Protein AF-A0A9D1MBD9-F1 (afdb_monomer)

Secondary structure (DSSP, 8-state):
-HHHHHHHHHHHHHHHHHHHHHHHHS-BSS-HHHHHHHHHHHHHHHHHHHHTT-HHHHHHHHHHHHHHHHHHHB---HHHHHHHHHHHHHHHHHHHHHHHHH-TT--GGGTTT--HHHHHHHHHHHHHHHHHHHHHH----S-TT---HHHHHHHHHHHHHHHHTTTHHHH-THHHHHHHHHHHHHHHHHHHHHHHHHHHHHHHHHHHHHHHHHHHHHHHHHHHHHHHHHHHHHHHHHHHHHHHHHHHTTT-HHHHHHHHHHHHHGGGG-----SS-HHHHHHHHHHHHHHHHTT-EEEEEEE----TTS-HHHHIIIIIHHHHHHHHHHTTSSS-EEEEEEEEETTTEEEEEEEEE-SSPPPEETTEE----S-TTS-SHHHHHHHHHHHHTTEEEEEEEETTTTEEEEEEEEESSSSTTSSS--

InterPro domains:
  IPR032834 Sensor histidine kinase NatK-like, C-terminal domain [PF14501] (313-404)
  IPR036890 Histidine kinase/HSP90-like ATPase superfamily [G3DSA:3.30.565.10] (268-415)

Structure (mmCIF, N/CA/C/O backbone):
data_AF-A0A9D1MBD9-F1
#
_entry.id   AF-A0A9D1MBD9-F1
#
loop_
_atom_site.group_PDB
_atom_site.id
_atom_site.type_symbol
_atom_site.label_atom_id
_atom_site.label_alt_id
_atom_site.label_comp_id
_atom_site.label_asym_id
_atom_site.label_entity_id
_atom_site.label_seq_id
_atom_site.pdbx_PDB_ins_code
_atom_site.Cartn_x
_atom_site.Cartn_y
_atom_site.Cartn_z
_atom_site.occupancy
_atom_site.B_iso_or_equiv
_atom_site.auth_seq_id
_atom_site.auth_comp_id
_atom_site.auth_asym_id
_atom_site.auth_atom_id
_atom_site.pdbx_PDB_model_num
ATOM 1 N N . MET A 1 1 ? 13.856 3.761 -45.159 1.00 47.72 1 MET A N 1
ATOM 2 C CA . MET A 1 1 ? 13.075 2.560 -44.784 1.00 47.72 1 MET A CA 1
ATOM 3 C C . MET A 1 1 ? 13.745 1.735 -43.693 1.00 47.72 1 MET A C 1
ATOM 5 O O . MET A 1 1 ? 13.207 1.706 -42.600 1.00 47.72 1 MET A O 1
ATOM 9 N N . THR A 1 2 ? 14.906 1.100 -43.908 1.00 56.31 2 THR A N 1
ATOM 10 C CA . THR A 1 2 ? 15.542 0.269 -42.855 1.00 56.31 2 THR A CA 1
ATOM 11 C C . THR A 1 2 ? 15.979 1.079 -41.623 1.00 56.31 2 THR A C 1
ATOM 13 O O . THR A 1 2 ? 15.871 0.599 -40.498 1.00 56.31 2 THR A O 1
ATOM 16 N N . ASN A 1 3 ? 16.400 2.331 -41.829 1.00 63.19 3 ASN A N 1
ATOM 17 C CA . ASN A 1 3 ? 16.850 3.240 -40.766 1.00 63.19 3 ASN A CA 1
ATOM 18 C C . ASN A 1 3 ? 15.691 3.738 -39.885 1.00 63.19 3 ASN A C 1
ATOM 20 O O . ASN A 1 3 ? 15.801 3.744 -38.662 1.00 63.19 3 ASN A O 1
ATOM 24 N N . ASP A 1 4 ? 14.551 4.067 -40.497 1.00 67.81 4 ASP A N 1
ATOM 25 C CA . ASP A 1 4 ? 13.359 4.562 -39.792 1.00 67.81 4 ASP A CA 1
ATOM 26 C C . ASP A 1 4 ? 12.751 3.479 -38.888 1.00 67.81 4 ASP A C 1
ATOM 28 O O . ASP A 1 4 ? 12.273 3.758 -37.788 1.00 67.81 4 ASP A O 1
ATOM 32 N N . ILE A 1 5 ? 12.834 2.217 -39.329 1.00 72.25 5 ILE A N 1
ATOM 33 C CA . ILE A 1 5 ? 12.401 1.046 -38.559 1.00 72.25 5 ILE A CA 1
ATOM 34 C C . ILE A 1 5 ? 13.310 0.831 -37.342 1.00 72.25 5 ILE A C 1
ATOM 36 O O . ILE A 1 5 ? 12.809 0.606 -36.243 1.00 72.25 5 ILE A O 1
ATOM 40 N N . CYS A 1 6 ? 14.635 0.927 -37.507 1.00 72.25 6 CYS A N 1
ATOM 41 C CA . CYS A 1 6 ? 15.576 0.779 -36.390 1.00 72.25 6 CYS A CA 1
ATOM 42 C C . CYS A 1 6 ? 15.357 1.866 -35.336 1.00 72.25 6 CYS A C 1
ATOM 44 O O . CYS A 1 6 ? 15.274 1.569 -34.147 1.00 72.25 6 CYS A O 1
ATOM 46 N N . PHE A 1 7 ? 15.202 3.111 -35.780 1.00 76.25 7 PHE A N 1
ATOM 47 C CA . PHE A 1 7 ? 14.906 4.229 -34.896 1.00 76.25 7 PHE A CA 1
ATOM 48 C C . PHE A 1 7 ? 13.581 4.030 -34.137 1.00 76.25 7 PHE A C 1
ATOM 50 O O . PHE A 1 7 ? 13.545 4.189 -32.919 1.00 76.25 7 PHE A O 1
ATOM 57 N N . GLY A 1 8 ? 12.524 3.577 -34.825 1.00 82.50 8 GLY A N 1
ATOM 58 C CA . GLY A 1 8 ? 11.233 3.261 -34.202 1.00 82.50 8 GLY A CA 1
ATOM 59 C C . GLY A 1 8 ? 11.285 2.146 -33.155 1.00 82.50 8 GLY A C 1
ATOM 60 O O . GLY A 1 8 ? 10.611 2.219 -32.132 1.00 82.50 8 GLY A O 1
ATOM 61 N N . ILE A 1 9 ? 12.113 1.120 -33.356 1.00 82.38 9 ILE A N 1
ATOM 62 C CA . ILE A 1 9 ? 12.322 0.082 -32.334 1.00 82.38 9 ILE A CA 1
ATOM 63 C C . ILE A 1 9 ? 12.976 0.688 -31.082 1.00 82.38 9 ILE A C 1
ATOM 65 O O . ILE A 1 9 ? 12.618 0.335 -29.959 1.00 82.38 9 ILE A O 1
ATOM 69 N N . GLY A 1 10 ? 13.903 1.628 -31.270 1.00 84.06 10 GLY A N 1
ATOM 70 C CA . GLY A 1 10 ? 14.611 2.319 -30.193 1.00 84.06 10 GLY A CA 1
ATOM 71 C C . GLY A 1 10 ? 13.688 3.113 -29.285 1.00 84.06 10 GLY A C 1
ATOM 72 O O . GLY A 1 10 ? 13.686 2.912 -28.071 1.00 84.06 10 GLY A O 1
ATOM 73 N N . THR A 1 11 ? 12.852 3.953 -29.888 1.00 87.75 11 THR A N 1
ATOM 74 C CA . THR A 1 11 ? 11.873 4.775 -29.169 1.00 87.75 11 THR A CA 1
ATOM 75 C C . THR A 1 11 ? 10.809 3.938 -28.467 1.00 87.75 11 THR A C 1
ATOM 77 O O . THR A 1 11 ? 10.378 4.302 -27.375 1.00 87.75 11 THR A O 1
ATOM 80 N N . VAL A 1 12 ? 10.416 2.783 -29.019 1.00 89.06 12 VAL A N 1
ATOM 81 C CA . VAL A 1 12 ? 9.513 1.843 -28.329 1.00 89.06 12 VAL A CA 1
ATOM 82 C C . VAL A 1 12 ? 10.171 1.260 -27.074 1.00 89.06 12 VAL A C 1
ATOM 84 O O . VAL A 1 12 ? 9.535 1.215 -26.018 1.00 89.06 12 VAL A O 1
ATOM 87 N N . ILE A 1 13 ? 11.445 0.857 -27.152 1.00 88.12 13 ILE A N 1
ATOM 88 C CA . ILE A 1 13 ? 12.196 0.361 -25.986 1.00 88.12 13 ILE A CA 1
ATOM 89 C C . ILE A 1 13 ? 12.326 1.466 -24.928 1.00 88.12 13 ILE A C 1
ATOM 91 O O . ILE A 1 13 ? 12.082 1.215 -23.750 1.00 88.12 13 ILE A O 1
ATOM 95 N N . GLU A 1 14 ? 12.657 2.695 -25.329 1.00 89.69 14 GLU A N 1
ATOM 96 C CA . GLU A 1 14 ? 12.738 3.846 -24.419 1.00 89.69 14 GLU A CA 1
ATOM 97 C C . GLU A 1 14 ? 11.403 4.148 -23.745 1.00 89.69 14 GLU A C 1
ATOM 99 O O . GLU A 1 14 ? 11.363 4.334 -22.531 1.00 89.69 14 GLU A O 1
ATOM 104 N N . CYS A 1 15 ? 10.313 4.162 -24.516 1.00 93.12 15 CYS A N 1
ATOM 105 C CA . CYS A 1 15 ? 8.968 4.374 -23.998 1.00 93.12 15 CYS A CA 1
ATOM 106 C C . CYS A 1 15 ? 8.662 3.357 -22.897 1.00 93.12 15 CYS A C 1
ATOM 108 O O . CYS A 1 15 ? 8.174 3.715 -21.825 1.00 93.12 15 CYS A O 1
ATOM 110 N N . PHE A 1 16 ? 8.982 2.087 -23.143 1.00 90.81 16 PHE A N 1
ATOM 111 C CA . PHE A 1 16 ? 8.756 1.021 -22.182 1.00 90.81 16 PHE A CA 1
ATOM 112 C C . PHE A 1 16 ? 9.632 1.171 -20.925 1.00 90.81 16 PHE A C 1
ATOM 114 O O . PHE A 1 16 ? 9.120 1.078 -19.808 1.00 90.81 16 PHE A O 1
ATOM 121 N N . LEU A 1 17 ? 10.924 1.479 -21.085 1.00 90.31 17 LEU A N 1
ATOM 122 C CA . LEU A 1 17 ? 11.839 1.738 -19.966 1.00 90.31 17 LEU A CA 1
ATOM 123 C C . LEU A 1 17 ? 11.388 2.930 -19.113 1.00 90.31 17 LEU A C 1
ATOM 125 O O . LEU A 1 17 ? 11.445 2.855 -17.887 1.00 90.31 17 LEU A O 1
ATOM 129 N N . VAL A 1 18 ? 10.896 4.007 -19.730 1.00 91.69 18 VAL A N 1
ATOM 130 C CA . VAL A 1 18 ? 10.390 5.179 -19.004 1.00 91.69 18 VAL A CA 1
ATOM 131 C C . VAL A 1 18 ? 9.075 4.886 -18.293 1.00 91.69 18 VAL A C 1
ATOM 133 O O . VAL A 1 18 ? 8.931 5.286 -17.139 1.00 91.69 18 VAL A O 1
ATOM 136 N N . ILE A 1 19 ? 8.139 4.152 -18.910 1.00 90.44 19 ILE A N 1
ATOM 137 C CA . ILE A 1 19 ? 6.907 3.701 -18.235 1.00 90.44 19 ILE A CA 1
ATOM 138 C C . ILE A 1 19 ? 7.260 2.957 -16.946 1.00 90.44 19 ILE A C 1
ATOM 140 O O . ILE A 1 19 ? 6.756 3.284 -15.867 1.00 90.44 19 ILE A O 1
ATOM 144 N N . LEU A 1 20 ? 8.156 1.981 -17.064 1.00 85.31 20 LEU A N 1
ATOM 145 C CA . LEU A 1 20 ? 8.623 1.176 -15.950 1.00 85.31 20 LEU A CA 1
ATOM 146 C C . LEU A 1 20 ? 9.342 2.031 -14.893 1.00 85.31 20 LEU A C 1
ATOM 148 O O . LEU A 1 20 ? 9.028 1.958 -13.701 1.00 85.31 20 LEU A O 1
ATOM 152 N N . PHE A 1 21 ? 10.266 2.896 -15.309 1.00 86.50 21 PHE A N 1
ATOM 153 C CA . PHE A 1 21 ? 11.000 3.791 -14.416 1.00 86.50 21 PHE A CA 1
ATOM 154 C C . PHE A 1 21 ? 10.070 4.730 -13.640 1.00 86.50 21 PHE A C 1
ATOM 156 O O . PHE A 1 21 ? 10.201 4.849 -12.421 1.00 86.50 21 PHE A O 1
ATOM 163 N N . VAL A 1 22 ? 9.100 5.357 -14.308 1.00 87.69 22 VAL A N 1
ATOM 164 C CA .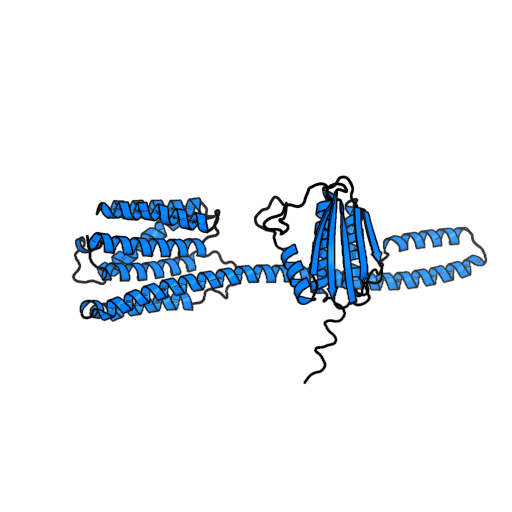 VAL A 1 22 ? 8.163 6.298 -13.684 1.00 87.69 22 VAL A CA 1
ATOM 165 C C . VAL A 1 22 ? 7.252 5.591 -12.681 1.00 87.69 22 VAL A C 1
ATOM 167 O O . VAL A 1 22 ? 7.165 6.028 -11.530 1.00 87.69 22 VAL A O 1
ATOM 170 N N . ASN A 1 23 ? 6.626 4.480 -13.083 1.00 82.75 23 ASN A N 1
ATOM 171 C CA . ASN A 1 23 ? 5.688 3.728 -12.242 1.00 82.75 23 ASN A CA 1
ATOM 172 C C . ASN A 1 23 ? 6.351 3.121 -11.003 1.00 82.75 23 ASN A C 1
ATOM 174 O O . ASN A 1 23 ? 5.721 2.999 -9.948 1.00 82.75 23 ASN A O 1
ATOM 178 N N . THR A 1 24 ? 7.625 2.752 -11.116 1.00 75.94 24 THR A N 1
ATOM 179 C CA . THR A 1 24 ? 8.368 2.200 -9.986 1.00 75.94 24 THR A CA 1
ATOM 180 C C . THR A 1 24 ? 8.913 3.294 -9.072 1.00 75.94 24 THR A C 1
ATOM 182 O O . THR A 1 24 ? 8.923 3.107 -7.848 1.00 75.94 24 THR A O 1
ATOM 185 N N . THR A 1 25 ? 9.429 4.400 -9.621 1.00 78.94 25 THR A N 1
ATOM 186 C CA . THR A 1 25 ? 10.253 5.389 -8.886 1.00 78.94 25 THR A CA 1
ATOM 187 C C . THR A 1 25 ? 9.434 6.438 -8.173 1.00 78.94 25 THR A C 1
ATOM 189 O O . THR A 1 25 ? 9.781 6.816 -7.056 1.00 78.94 25 THR A O 1
ATOM 192 N N . TYR A 1 26 ? 8.314 6.859 -8.751 1.00 83.12 26 TYR A N 1
ATOM 193 C CA . TYR A 1 26 ? 7.547 7.964 -8.199 1.00 83.12 26 TYR A CA 1
ATOM 194 C C . TYR A 1 26 ? 6.205 7.524 -7.637 1.00 83.12 26 TYR A C 1
ATOM 196 O O . TYR A 1 26 ? 5.600 6.533 -8.047 1.00 83.12 26 TYR A O 1
ATOM 204 N N . THR A 1 27 ? 5.704 8.316 -6.693 1.00 81.44 27 THR A N 1
ATOM 205 C CA . THR A 1 27 ? 4.301 8.243 -6.297 1.00 81.44 27 THR A CA 1
ATOM 206 C C . THR A 1 27 ? 3.466 8.995 -7.330 1.00 81.44 27 THR A C 1
ATOM 208 O O . THR A 1 27 ? 3.703 10.171 -7.616 1.00 81.44 27 THR A O 1
ATOM 211 N N . LEU A 1 28 ? 2.499 8.303 -7.931 1.00 82.81 28 LEU A N 1
ATOM 212 C CA . LEU A 1 28 ? 1.679 8.879 -8.993 1.00 82.81 28 LEU A CA 1
ATOM 213 C C . LEU A 1 28 ? 0.560 9.760 -8.414 1.00 82.81 28 LEU A C 1
ATOM 215 O O . LEU A 1 28 ? -0.052 9.440 -7.393 1.00 82.81 28 LEU A O 1
ATOM 219 N N . LYS A 1 29 ? 0.295 10.891 -9.072 1.00 84.88 29 LYS A N 1
ATOM 220 C CA . LYS A 1 29 ? -0.906 11.721 -8.882 1.00 84.88 29 LYS A CA 1
ATOM 221 C C . LYS A 1 29 ? -2.116 11.100 -9.576 1.00 84.88 29 LYS A C 1
ATOM 223 O O . LYS A 1 29 ? -3.227 11.207 -9.071 1.00 84.88 29 LYS A O 1
ATOM 228 N N . THR A 1 30 ? -1.885 10.489 -10.734 1.00 84.31 30 THR A N 1
ATOM 229 C CA . THR A 1 30 ? -2.905 9.937 -11.628 1.00 84.31 30 THR A CA 1
ATOM 230 C C . THR A 1 30 ? -2.983 8.414 -11.521 1.00 84.31 30 THR A C 1
ATOM 232 O O . THR A 1 30 ? -2.121 7.759 -10.931 1.00 84.31 30 THR A O 1
ATOM 235 N N . HIS A 1 31 ? -4.031 7.825 -12.103 1.00 85.62 31 HIS A N 1
ATOM 236 C CA . HIS A 1 31 ? -4.133 6.373 -12.234 1.00 85.62 31 HIS A CA 1
ATOM 237 C C . HIS A 1 31 ? -3.038 5.831 -13.173 1.00 85.62 31 HIS A C 1
ATOM 239 O O . HIS A 1 31 ? -2.735 6.448 -14.196 1.00 85.62 31 HIS A O 1
ATOM 245 N N . ARG A 1 32 ? -2.482 4.646 -12.878 1.00 83.75 32 ARG A N 1
ATOM 246 C CA . ARG A 1 32 ? -1.363 4.049 -13.643 1.00 83.75 32 ARG A CA 1
ATOM 247 C C . ARG A 1 32 ? -1.636 3.945 -15.138 1.00 83.75 32 ARG A C 1
ATOM 249 O O . ARG A 1 32 ? -0.781 4.290 -15.941 1.00 83.75 32 ARG A O 1
ATOM 256 N N . VAL A 1 33 ? -2.845 3.524 -15.506 1.00 87.12 33 VAL A N 1
ATOM 257 C CA . VAL A 1 33 ? -3.258 3.396 -16.914 1.00 87.12 33 VAL A CA 1
ATOM 258 C C . VAL A 1 33 ? -3.203 4.745 -17.636 1.00 87.12 33 VAL A C 1
ATOM 260 O O . VAL A 1 33 ? -2.722 4.818 -18.760 1.00 87.12 33 VAL A O 1
ATOM 263 N N . VAL A 1 34 ? -3.615 5.829 -16.972 1.00 88.62 34 VAL A N 1
ATOM 264 C CA . VAL A 1 34 ? -3.551 7.182 -17.546 1.00 88.62 34 VAL A CA 1
ATOM 265 C C . VAL A 1 34 ? -2.097 7.607 -17.743 1.00 88.62 34 VAL A C 1
ATOM 267 O O . VAL A 1 34 ? -1.760 8.137 -18.796 1.00 88.62 34 VAL A O 1
ATOM 270 N N . CYS A 1 35 ? -1.221 7.322 -16.774 1.00 91.06 35 CYS A N 1
ATOM 271 C CA . CYS A 1 35 ? 0.213 7.579 -16.914 1.00 91.06 35 CYS A CA 1
ATOM 272 C C . CYS A 1 35 ? 0.805 6.844 -18.126 1.00 91.06 35 CYS A C 1
ATOM 274 O O . CYS A 1 35 ? 1.488 7.465 -18.933 1.00 91.06 35 CYS A O 1
ATOM 276 N N . VAL A 1 36 ? 0.501 5.551 -18.290 1.00 92.12 36 VAL A N 1
ATOM 277 C CA . VAL A 1 36 ? 0.955 4.743 -19.436 1.00 92.12 36 VAL A CA 1
ATOM 278 C C . VAL A 1 36 ? 0.495 5.351 -20.762 1.00 92.12 36 VAL A C 1
ATOM 280 O O . VAL A 1 36 ? 1.310 5.522 -21.664 1.00 92.12 36 VAL A O 1
ATOM 283 N N . ILE A 1 37 ? -0.780 5.735 -20.868 1.00 93.62 37 ILE A N 1
ATOM 284 C CA . ILE A 1 37 ? -1.333 6.363 -22.077 1.00 93.62 37 ILE A CA 1
ATOM 285 C C . ILE A 1 37 ? -0.611 7.678 -22.393 1.00 93.62 37 ILE A C 1
ATOM 287 O O . ILE A 1 37 ? -0.253 7.914 -23.545 1.00 93.62 37 ILE A O 1
ATOM 291 N N . LEU A 1 38 ? -0.362 8.518 -21.383 1.00 94.00 38 LEU A N 1
ATOM 292 C CA . LEU A 1 38 ? 0.341 9.790 -21.562 1.00 94.00 38 LEU A CA 1
ATOM 293 C C . LEU A 1 38 ? 1.791 9.596 -22.016 1.00 94.00 38 LEU A C 1
ATOM 295 O O . LEU A 1 38 ? 2.252 10.345 -22.876 1.00 94.00 38 LEU A O 1
ATOM 299 N N . VAL A 1 39 ? 2.498 8.588 -21.488 1.00 95.00 39 VAL A N 1
ATOM 300 C CA . VAL A 1 39 ? 3.860 8.278 -21.948 1.00 95.00 39 VAL A CA 1
ATOM 301 C C . VAL A 1 39 ? 3.831 7.817 -23.402 1.00 95.00 39 VAL A C 1
ATOM 303 O O . VAL A 1 39 ? 4.547 8.384 -24.219 1.00 95.00 39 VAL A O 1
ATOM 306 N N . ILE A 1 40 ? 2.959 6.866 -23.756 1.00 94.88 40 ILE A N 1
ATOM 307 C CA . ILE A 1 40 ? 2.829 6.380 -25.139 1.00 94.88 40 ILE A CA 1
ATOM 308 C C . ILE A 1 40 ? 2.520 7.541 -26.093 1.00 94.88 40 ILE A C 1
ATOM 310 O O . ILE A 1 40 ? 3.185 7.689 -27.116 1.00 94.88 40 ILE A O 1
ATOM 314 N N . ALA A 1 41 ? 1.564 8.406 -25.742 1.00 94.56 41 ALA A N 1
ATOM 315 C CA . ALA A 1 41 ? 1.212 9.573 -26.545 1.00 94.56 41 ALA A CA 1
ATOM 316 C C . ALA A 1 41 ? 2.391 10.547 -26.714 1.00 94.56 41 ALA A C 1
ATOM 318 O O . ALA A 1 41 ? 2.648 11.027 -27.817 1.00 94.56 41 ALA A O 1
ATOM 319 N N . GLY A 1 42 ? 3.146 10.808 -25.645 1.00 95.06 42 GLY A N 1
ATOM 320 C CA . GLY A 1 42 ? 4.346 11.639 -25.701 1.00 95.06 42 GLY A CA 1
ATOM 321 C C . GLY A 1 42 ? 5.444 11.037 -26.581 1.00 95.06 42 GLY A C 1
ATOM 322 O O . GLY A 1 42 ? 6.077 11.749 -27.359 1.00 95.06 42 GLY A O 1
ATOM 323 N N . TYR A 1 43 ? 5.639 9.720 -26.522 1.00 95.25 43 TYR A N 1
ATOM 324 C CA . TYR A 1 43 ? 6.651 9.029 -27.319 1.00 95.25 43 TYR A CA 1
ATOM 325 C C . TYR A 1 43 ? 6.309 8.947 -28.813 1.00 95.25 43 TYR A C 1
ATOM 327 O O . TYR A 1 43 ? 7.220 8.844 -29.632 1.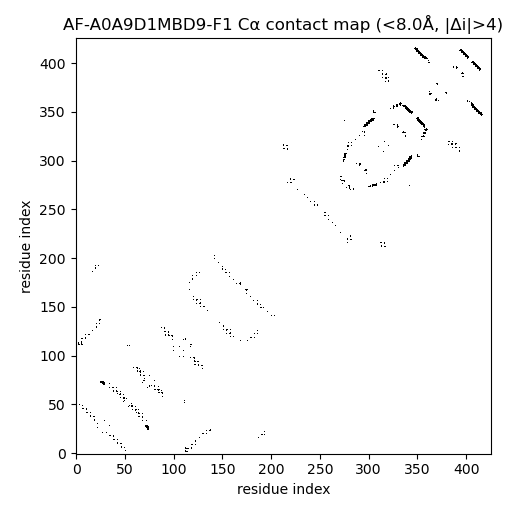00 95.25 43 TYR A O 1
ATOM 335 N N . ILE A 1 44 ? 5.040 9.115 -29.202 1.00 93.50 44 ILE A N 1
ATOM 336 C CA . ILE A 1 44 ? 4.676 9.367 -30.608 1.00 93.50 44 ILE A CA 1
ATOM 337 C C . ILE A 1 44 ? 5.289 10.694 -31.084 1.00 93.50 44 ILE A C 1
ATOM 339 O O . ILE A 1 44 ? 5.848 10.753 -32.179 1.00 93.50 44 ILE A O 1
ATOM 343 N N . ALA A 1 45 ? 5.257 11.750 -30.262 1.00 93.25 45 ALA A N 1
ATOM 344 C CA . ALA A 1 45 ? 5.885 13.028 -30.605 1.00 93.25 45 ALA A CA 1
ATOM 345 C C . ALA A 1 45 ? 7.420 12.923 -30.672 1.00 93.25 45 ALA A C 1
ATOM 347 O O . ALA A 1 45 ? 8.037 13.514 -31.558 1.00 93.25 45 ALA A O 1
ATOM 348 N N . VAL A 1 46 ? 8.030 12.128 -29.786 1.00 92.75 46 VAL A N 1
ATOM 349 C CA . VAL A 1 46 ? 9.469 11.801 -29.831 1.00 92.75 46 VAL A CA 1
ATOM 350 C C . VAL A 1 46 ? 9.830 11.044 -31.115 1.00 92.75 46 VAL A C 1
ATOM 352 O O . VAL A 1 46 ? 10.839 11.338 -31.752 1.00 92.75 46 VAL A O 1
ATOM 355 N N . GLN A 1 47 ? 8.994 10.101 -31.549 1.00 90.12 47 GLN A N 1
ATOM 356 C CA . GLN A 1 47 ? 9.219 9.389 -32.805 1.00 90.12 47 GLN A CA 1
ATOM 357 C C . GLN A 1 47 ? 9.143 10.335 -34.011 1.00 90.12 47 GLN A C 1
ATOM 359 O O . GLN A 1 47 ? 9.994 10.281 -34.897 1.00 90.12 47 GLN A O 1
ATOM 364 N N . LEU A 1 48 ? 8.148 11.228 -34.036 1.00 89.62 48 LEU A N 1
ATOM 365 C CA . LEU A 1 48 ? 7.988 12.223 -35.099 1.00 89.62 48 LEU A CA 1
ATOM 366 C C . LEU A 1 48 ? 9.162 13.209 -35.153 1.00 89.62 48 LEU A C 1
ATOM 368 O O . LEU A 1 48 ? 9.599 13.574 -36.243 1.00 89.62 48 LEU A O 1
ATOM 372 N N . SER A 1 49 ? 9.703 13.614 -33.999 1.00 88.25 49 SER A N 1
ATOM 373 C CA . SER A 1 49 ? 10.862 14.509 -33.953 1.00 88.25 49 SER A CA 1
ATOM 374 C C . SER A 1 49 ? 12.121 13.844 -34.512 1.00 88.25 49 SER A C 1
ATOM 376 O O . SER A 1 49 ? 12.894 14.499 -35.207 1.00 88.25 49 SER A O 1
ATOM 378 N N . GLY A 1 50 ? 12.296 12.538 -34.304 1.00 80.38 50 GLY A N 1
ATOM 379 C CA . GLY A 1 50 ? 13.417 11.786 -34.866 1.00 80.38 50 GLY A CA 1
ATOM 380 C C . GLY A 1 50 ? 13.388 11.627 -36.388 1.00 80.38 50 GLY A C 1
ATOM 381 O O . GLY A 1 50 ? 14.443 11.639 -37.018 1.00 80.38 50 GLY A O 1
ATOM 382 N N . ILE A 1 51 ? 12.198 11.582 -37.004 1.00 81.75 51 ILE A N 1
ATOM 383 C CA . ILE A 1 51 ? 12.041 11.531 -38.474 1.00 81.75 51 ILE A C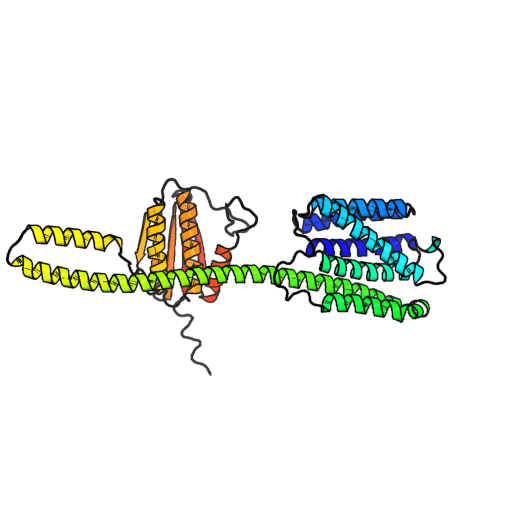A 1
ATOM 384 C C . ILE A 1 51 ? 12.621 12.786 -39.150 1.00 81.75 51 ILE A C 1
ATOM 386 O O . ILE A 1 51 ? 13.041 12.732 -40.303 1.00 81.75 51 ILE A O 1
ATOM 390 N N . THR A 1 52 ? 12.712 13.911 -38.432 1.00 80.12 52 THR A N 1
ATOM 391 C CA . THR A 1 52 ? 13.325 15.144 -38.958 1.00 80.12 52 THR A CA 1
ATOM 392 C C . THR A 1 52 ? 14.831 15.017 -39.212 1.00 80.12 52 THR A C 1
ATOM 394 O O . THR A 1 52 ? 15.409 15.876 -39.876 1.00 80.12 52 THR A O 1
ATOM 397 N N . GLY A 1 53 ? 15.484 13.985 -38.661 1.00 74.62 53 GLY A N 1
ATOM 398 C CA . GLY A 1 53 ? 16.931 13.780 -38.747 1.00 74.62 53 GLY A CA 1
ATOM 399 C C . GLY A 1 53 ? 17.763 14.779 -37.933 1.00 74.62 53 GLY A C 1
ATOM 400 O O . GLY A 1 53 ? 18.990 14.727 -37.976 1.00 74.62 53 GLY A O 1
ATOM 401 N N . ASN A 1 54 ? 17.130 15.690 -37.183 1.00 80.50 54 ASN A N 1
ATOM 402 C CA . ASN A 1 54 ? 17.823 16.679 -36.365 1.00 80.50 54 ASN A CA 1
ATOM 403 C C . ASN A 1 54 ? 17.953 16.209 -34.908 1.00 80.50 54 ASN A C 1
ATOM 405 O O . ASN A 1 54 ? 16.982 16.177 -34.148 1.00 80.50 54 ASN A O 1
ATOM 409 N N . ALA A 1 55 ? 19.191 15.923 -34.508 1.00 78.62 55 ALA A N 1
ATOM 410 C CA . ALA A 1 55 ? 19.549 15.483 -33.165 1.00 78.62 55 ALA A CA 1
ATOM 411 C C . ALA A 1 55 ? 19.063 16.418 -32.054 1.00 78.62 55 ALA A C 1
ATOM 413 O O . ALA A 1 55 ? 18.503 15.972 -31.054 1.00 78.62 55 ALA A O 1
ATOM 414 N N . ALA A 1 56 ? 19.265 17.725 -32.231 1.00 81.25 56 ALA A N 1
ATOM 415 C CA . ALA A 1 56 ? 18.905 18.713 -31.225 1.00 81.25 56 ALA A CA 1
ATOM 416 C C . ALA A 1 56 ? 17.386 18.745 -31.022 1.00 81.25 56 ALA A C 1
ATOM 418 O O . ALA A 1 56 ? 16.912 18.778 -29.889 1.00 81.25 56 ALA A O 1
ATOM 419 N N . VAL A 1 57 ? 16.623 18.661 -32.116 1.00 86.12 57 VAL A N 1
ATOM 420 C CA . VAL A 1 57 ? 15.156 18.615 -32.069 1.00 86.12 57 VAL A CA 1
ATOM 421 C C . VAL A 1 57 ? 14.678 17.354 -31.348 1.00 86.12 57 VAL A C 1
ATOM 423 O O . VAL A 1 57 ? 13.801 17.449 -30.490 1.00 86.12 57 VAL A O 1
ATOM 426 N N . PHE A 1 58 ? 15.289 16.197 -31.619 1.00 88.00 58 PHE A N 1
ATOM 427 C CA . PHE A 1 58 ? 14.980 14.954 -30.909 1.00 88.00 58 PHE A CA 1
ATOM 428 C C . PHE A 1 58 ? 15.183 15.090 -29.395 1.00 88.00 58 PHE A C 1
ATOM 430 O O . PHE A 1 58 ? 14.241 14.880 -28.633 1.00 88.00 58 PHE A O 1
ATOM 437 N N . TYR A 1 59 ? 16.374 15.511 -28.957 1.00 87.19 59 TYR A N 1
ATOM 438 C CA . TYR A 1 59 ? 16.702 15.626 -27.533 1.00 87.19 59 TYR A CA 1
ATOM 439 C C . TYR A 1 59 ? 15.860 16.680 -26.806 1.00 87.19 59 TYR A C 1
ATOM 441 O O . TYR A 1 59 ? 15.456 16.464 -25.661 1.00 87.19 59 TYR A O 1
ATOM 449 N N . VAL A 1 60 ? 15.540 17.797 -27.464 1.00 90.75 60 VAL A N 1
ATOM 450 C CA . VAL A 1 60 ? 14.647 18.823 -26.906 1.00 90.75 60 VAL A CA 1
ATOM 451 C C . VAL A 1 60 ? 13.240 18.260 -26.713 1.00 90.75 60 VAL A C 1
ATOM 453 O O . VAL A 1 60 ? 12.694 18.358 -25.614 1.00 90.75 60 VAL A O 1
ATOM 456 N N . VAL A 1 61 ? 12.666 17.615 -27.734 1.00 93.25 61 VAL A N 1
ATOM 457 C CA . VAL A 1 61 ? 11.324 17.015 -27.635 1.00 93.25 61 VAL A CA 1
ATOM 458 C C . VAL A 1 61 ? 11.302 15.898 -26.592 1.00 93.25 61 VAL A C 1
ATOM 460 O O . VAL A 1 61 ? 10.399 15.869 -25.759 1.00 93.25 61 VAL A O 1
ATOM 463 N N . PHE A 1 62 ? 12.318 15.034 -26.569 1.00 93.00 62 PHE A N 1
ATOM 464 C CA . PHE A 1 62 ? 12.476 13.979 -25.568 1.00 93.00 62 PHE A CA 1
ATOM 465 C C . PHE A 1 62 ? 12.499 14.541 -24.141 1.00 93.00 62 PHE A C 1
ATOM 467 O O . PHE A 1 62 ? 11.784 14.045 -23.267 1.00 93.00 62 PHE A O 1
ATOM 474 N N . THR A 1 63 ? 13.265 15.611 -23.912 1.00 93.19 63 THR A N 1
ATOM 475 C CA . THR A 1 63 ? 13.360 16.271 -22.602 1.00 93.19 63 THR A CA 1
ATOM 476 C C . THR A 1 63 ? 12.021 16.881 -22.197 1.00 93.19 63 THR A C 1
ATOM 478 O O . THR A 1 63 ? 11.572 16.692 -21.063 1.00 93.19 63 THR A O 1
ATOM 481 N N . ILE A 1 64 ? 11.354 17.588 -23.117 1.00 96.19 64 ILE A N 1
ATOM 482 C CA . ILE A 1 64 ? 10.057 18.231 -22.866 1.00 96.19 64 ILE A CA 1
ATOM 483 C C . ILE A 1 64 ? 9.003 17.180 -22.518 1.00 96.19 64 ILE A C 1
ATOM 485 O O . ILE A 1 64 ? 8.318 17.322 -21.507 1.00 96.19 64 ILE A O 1
ATOM 489 N N . VAL A 1 65 ? 8.904 16.111 -23.312 1.00 96.75 65 VAL A N 1
ATOM 490 C CA . VAL A 1 65 ? 7.940 15.026 -23.097 1.00 96.75 65 VAL A CA 1
ATOM 491 C C . VAL A 1 65 ? 8.162 14.363 -21.740 1.00 96.75 65 VAL A C 1
ATOM 493 O O . VAL A 1 65 ? 7.223 14.272 -20.951 1.00 96.75 65 VAL A O 1
ATOM 496 N N . ASN A 1 66 ? 9.396 13.961 -21.421 1.00 94.88 66 ASN A N 1
ATOM 497 C CA . ASN A 1 66 ? 9.699 13.312 -20.144 1.00 94.88 66 ASN A CA 1
ATOM 498 C C . ASN A 1 66 ? 9.443 14.240 -18.946 1.00 94.88 66 ASN A C 1
ATOM 500 O O . ASN A 1 66 ? 8.861 13.819 -17.946 1.00 94.88 66 ASN A O 1
ATOM 504 N N . THR A 1 67 ? 9.799 15.521 -19.056 1.00 94.25 67 THR A N 1
ATOM 505 C CA . THR A 1 67 ? 9.539 16.516 -18.003 1.00 94.25 67 THR A CA 1
ATOM 506 C C . THR A 1 67 ? 8.036 16.746 -17.809 1.00 94.25 67 THR A C 1
ATOM 508 O O . THR A 1 67 ? 7.558 16.796 -16.674 1.00 94.25 67 THR A O 1
ATOM 511 N N . ALA A 1 68 ? 7.265 16.830 -18.898 1.00 95.62 68 ALA A N 1
ATOM 512 C CA . ALA A 1 68 ? 5.814 16.991 -18.851 1.00 95.62 68 ALA A CA 1
ATOM 513 C C . ALA A 1 68 ? 5.124 15.769 -18.226 1.00 95.62 68 ALA A C 1
ATOM 515 O O . ALA A 1 68 ? 4.285 15.928 -17.337 1.00 95.62 68 ALA A O 1
ATOM 516 N N . VAL A 1 69 ? 5.525 14.554 -18.621 1.00 94.50 69 VAL A N 1
ATOM 517 C CA . VAL A 1 69 ? 5.042 13.299 -18.025 1.00 94.50 69 VAL A CA 1
ATOM 518 C C . VAL A 1 69 ? 5.301 13.288 -16.521 1.00 94.50 69 VAL A C 1
ATOM 520 O O . VAL A 1 69 ? 4.378 13.032 -15.752 1.00 94.50 69 VAL A O 1
ATOM 523 N N . LEU A 1 70 ? 6.513 13.629 -16.071 1.00 92.62 70 LEU A N 1
ATOM 524 C CA . LEU A 1 70 ? 6.819 13.705 -14.639 1.00 92.62 70 LEU A CA 1
ATOM 525 C C . LEU A 1 70 ? 5.963 14.757 -13.916 1.00 92.62 70 LEU A C 1
ATOM 527 O O . LEU A 1 70 ? 5.466 14.495 -12.822 1.00 92.62 70 LEU A O 1
ATOM 531 N N . GLY A 1 71 ? 5.753 15.933 -14.511 1.00 91.38 71 GLY A N 1
ATOM 532 C CA . GLY A 1 71 ? 4.956 17.003 -13.903 1.00 91.38 71 GLY A CA 1
ATOM 533 C C . GLY A 1 71 ? 3.479 16.639 -13.718 1.00 91.38 71 GLY A C 1
ATOM 534 O O . GLY A 1 71 ? 2.902 16.886 -12.649 1.00 91.38 71 GLY A O 1
ATOM 535 N N . VAL A 1 72 ? 2.886 16.022 -14.744 1.00 93.31 72 VAL A N 1
ATOM 536 C CA . VAL A 1 72 ? 1.469 15.628 -14.774 1.00 93.31 72 VAL A CA 1
ATOM 537 C C . VAL A 1 72 ? 1.229 14.362 -13.950 1.00 93.31 72 VAL A C 1
ATOM 539 O O . VAL A 1 72 ? 0.302 14.317 -13.140 1.00 93.31 72 VAL A O 1
ATOM 542 N N . CYS A 1 73 ? 2.068 13.340 -14.120 1.00 91.12 73 CYS A N 1
ATOM 543 C CA . CYS A 1 73 ? 1.829 12.019 -13.547 1.00 91.12 73 CYS A CA 1
ATOM 544 C C . CYS A 1 73 ? 2.386 11.852 -12.132 1.00 91.12 73 CYS A C 1
ATOM 546 O O . CYS A 1 73 ? 1.818 11.069 -11.373 1.00 91.12 73 CYS A O 1
ATOM 548 N N . CYS A 1 74 ? 3.447 12.565 -11.734 1.00 88.62 74 CYS A N 1
ATOM 549 C CA . CYS A 1 74 ? 4.170 12.292 -10.484 1.00 88.62 74 CYS A CA 1
ATOM 550 C C . CYS A 1 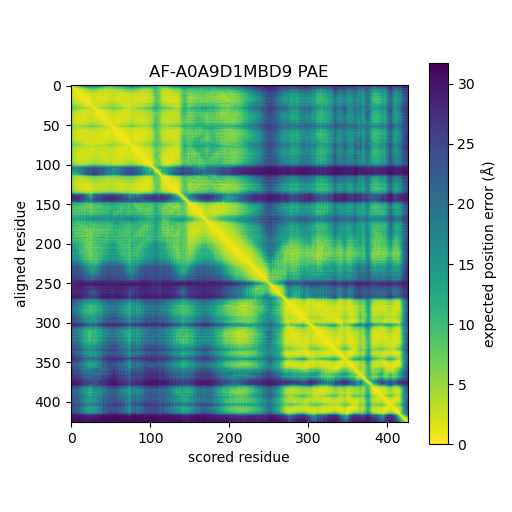74 ? 3.976 13.372 -9.410 1.00 88.62 74 CYS A C 1
ATOM 552 O O . CYS A 1 74 ? 3.855 14.570 -9.687 1.00 88.62 74 CYS A O 1
ATOM 554 N N . ARG A 1 75 ? 3.992 12.957 -8.136 1.00 84.94 75 ARG A N 1
ATOM 555 C CA . ARG A 1 75 ? 4.027 13.845 -6.960 1.00 84.94 75 ARG A CA 1
ATOM 556 C C . ARG A 1 75 ? 5.452 14.316 -6.685 1.00 84.94 75 ARG A C 1
ATOM 558 O O . ARG A 1 75 ? 6.129 13.811 -5.799 1.00 84.94 75 ARG A O 1
ATOM 565 N N . LEU A 1 76 ? 5.895 15.295 -7.464 1.00 84.38 76 LEU A N 1
ATOM 566 C CA . LEU A 1 76 ? 7.205 15.933 -7.343 1.00 84.38 76 LEU A CA 1
ATOM 567 C C . LEU A 1 76 ? 7.057 17.456 -7.238 1.00 84.38 76 LEU A C 1
ATOM 569 O O . LEU A 1 76 ? 6.093 18.028 -7.753 1.00 84.38 76 LEU A O 1
ATOM 573 N N . SER A 1 77 ? 8.019 18.111 -6.581 1.00 85.88 77 SER A N 1
ATOM 574 C CA . SER A 1 77 ? 8.139 19.573 -6.616 1.00 85.88 77 SER A CA 1
ATOM 575 C C . SER A 1 77 ? 8.585 20.035 -8.005 1.00 85.88 77 SER A C 1
ATOM 577 O O . SER A 1 77 ? 9.278 19.298 -8.708 1.00 85.88 77 SER A O 1
ATOM 579 N N . ALA A 1 78 ? 8.231 21.262 -8.398 1.00 87.31 78 ALA A N 1
ATOM 580 C CA . ALA A 1 78 ? 8.555 21.795 -9.727 1.00 87.31 78 ALA A CA 1
ATOM 581 C C . ALA A 1 78 ? 10.060 21.711 -10.053 1.00 87.31 78 ALA A C 1
ATOM 583 O O . ALA A 1 78 ? 10.436 21.327 -11.157 1.00 87.31 78 ALA A O 1
ATOM 584 N N . VAL A 1 79 ? 10.921 21.969 -9.062 1.00 80.38 79 VAL A N 1
ATOM 585 C CA . VAL A 1 79 ? 12.382 21.850 -9.202 1.00 80.38 79 VAL A CA 1
ATOM 586 C C . VAL A 1 79 ? 12.806 20.402 -9.477 1.00 80.38 79 VAL A C 1
ATOM 588 O O . VAL A 1 79 ? 13.581 20.163 -10.401 1.00 80.38 79 VAL A O 1
ATOM 591 N N . LYS A 1 80 ? 12.269 19.421 -8.732 1.00 84.25 80 LYS A N 1
ATOM 592 C CA . LYS A 1 80 ? 12.577 17.994 -8.943 1.00 84.25 80 LYS A CA 1
ATOM 593 C C . LYS A 1 80 ? 12.081 17.500 -10.306 1.00 84.25 80 LYS A C 1
ATOM 595 O O . LYS A 1 80 ? 12.778 16.720 -10.941 1.00 84.25 80 LYS A O 1
ATOM 600 N N . VAL A 1 81 ? 10.918 17.968 -10.774 1.00 88.06 81 VAL A N 1
ATOM 601 C CA . VAL A 1 81 ? 10.377 17.616 -12.103 1.00 88.06 81 VAL A CA 1
ATOM 602 C C . VAL A 1 81 ? 11.359 17.999 -13.211 1.00 88.06 81 VAL A C 1
ATOM 604 O O . VAL A 1 81 ? 11.708 17.155 -14.033 1.00 88.06 81 VAL A O 1
ATOM 607 N N . ILE A 1 82 ? 11.842 19.246 -13.198 1.00 85.38 82 ILE A N 1
ATOM 608 C CA . ILE A 1 82 ? 12.791 19.749 -14.200 1.00 85.38 82 ILE A CA 1
ATOM 609 C C . ILE A 1 82 ? 14.129 19.009 -14.091 1.00 85.38 82 ILE A C 1
ATOM 611 O O . ILE A 1 82 ? 14.633 18.499 -15.089 1.00 85.38 82 ILE A O 1
ATOM 615 N N . LEU A 1 83 ? 14.682 18.896 -12.877 1.00 84.19 83 LEU A N 1
ATOM 616 C CA . LEU A 1 83 ? 15.960 18.221 -12.640 1.00 84.19 83 LEU A CA 1
ATOM 617 C C . LEU A 1 83 ? 15.927 16.764 -13.129 1.00 84.19 83 LEU A C 1
ATOM 619 O O . LEU A 1 83 ? 16.827 16.326 -13.837 1.00 84.19 83 LEU A O 1
ATOM 623 N N . HIS A 1 84 ? 14.883 16.010 -12.779 1.00 89.31 84 HIS A N 1
ATOM 624 C CA . HIS A 1 84 ? 14.785 14.595 -13.128 1.00 89.31 84 HIS A CA 1
ATOM 625 C C . HIS A 1 84 ? 14.551 14.401 -14.632 1.00 89.31 84 HIS A C 1
ATOM 627 O O . HIS A 1 84 ? 15.137 13.491 -15.213 1.00 89.31 84 HIS A O 1
ATOM 633 N N . GLY A 1 85 ? 13.771 15.271 -15.286 1.00 89.38 85 GLY A N 1
ATOM 634 C CA . GLY A 1 85 ? 13.620 15.258 -16.745 1.00 89.38 85 GLY A CA 1
ATOM 635 C C . GLY A 1 85 ? 14.943 15.504 -17.483 1.00 89.38 85 GLY A C 1
ATOM 636 O O . GLY A 1 85 ? 15.259 14.801 -18.449 1.00 89.38 85 GLY A O 1
ATOM 637 N N . LEU A 1 86 ? 15.764 16.435 -16.981 1.00 85.06 86 LEU A N 1
ATOM 638 C CA . LEU A 1 86 ? 17.115 16.679 -17.496 1.00 85.06 86 LEU A CA 1
ATOM 639 C C . LEU A 1 86 ? 18.040 15.478 -17.276 1.00 85.06 86 LEU A C 1
ATOM 641 O O . LEU A 1 86 ? 18.757 15.101 -18.198 1.00 85.06 86 LEU A O 1
ATOM 645 N N . ILE A 1 87 ? 17.998 14.837 -16.103 1.00 88.75 87 ILE A N 1
ATOM 646 C CA . ILE A 1 87 ? 18.817 13.647 -15.814 1.00 88.75 87 ILE A CA 1
ATOM 647 C C . ILE A 1 87 ? 18.441 12.481 -16.733 1.00 88.75 87 ILE A C 1
ATOM 649 O O . ILE A 1 87 ? 19.330 11.862 -17.308 1.00 88.75 87 ILE A O 1
ATOM 653 N N . ILE A 1 88 ? 17.147 12.203 -16.928 1.00 92.06 88 ILE A N 1
ATOM 654 C CA . ILE A 1 88 ? 16.681 11.147 -17.848 1.00 92.06 88 ILE A CA 1
ATOM 655 C C . ILE A 1 88 ? 17.227 11.385 -19.263 1.00 92.06 88 ILE A C 1
ATOM 657 O O . ILE A 1 88 ? 17.660 10.446 -19.928 1.00 92.06 88 ILE A O 1
ATOM 661 N N . SER A 1 89 ? 17.259 12.642 -19.704 1.00 89.81 89 SER A N 1
ATOM 662 C CA . SER A 1 89 ? 17.774 13.023 -21.024 1.00 89.81 89 SER A CA 1
ATOM 663 C C . SER A 1 89 ? 19.302 12.937 -21.096 1.00 89.81 89 SER A C 1
ATOM 665 O O . SER A 1 89 ? 19.851 12.424 -22.071 1.00 89.81 89 SER A O 1
ATOM 667 N N . ALA A 1 90 ? 19.998 13.359 -20.038 1.00 85.31 90 ALA A N 1
ATOM 668 C CA . ALA A 1 90 ? 21.448 13.250 -19.922 1.00 85.31 90 ALA A CA 1
ATOM 669 C C . ALA A 1 90 ? 21.918 11.789 -19.897 1.00 85.31 90 ALA A C 1
ATOM 671 O O . ALA A 1 90 ? 22.931 11.471 -20.511 1.00 85.31 90 ALA A O 1
ATOM 672 N N . LEU A 1 91 ? 21.175 10.889 -19.244 1.00 91.06 91 LEU A N 1
ATOM 673 C CA . LEU A 1 91 ? 21.462 9.454 -19.243 1.00 91.06 91 LEU A CA 1
ATOM 674 C C . LEU A 1 91 ? 21.366 8.858 -20.650 1.00 91.06 91 LEU A C 1
ATOM 676 O O . LEU A 1 91 ? 22.222 8.057 -21.023 1.00 91.06 91 LEU A O 1
ATOM 680 N N . LEU A 1 92 ? 20.360 9.259 -21.437 1.00 90.00 92 LEU A N 1
ATOM 681 C CA . LEU A 1 92 ? 20.230 8.818 -22.826 1.00 90.00 92 LEU A CA 1
ATOM 682 C C . LEU A 1 92 ? 21.429 9.297 -23.656 1.00 90.00 92 LEU A C 1
ATOM 684 O O . LEU A 1 92 ? 22.113 8.476 -24.266 1.00 90.00 92 LEU A O 1
ATOM 688 N N . GLY A 1 93 ? 21.753 10.591 -23.588 1.00 83.88 93 GLY A N 1
ATOM 689 C CA . GLY A 1 93 ? 22.901 11.158 -24.303 1.00 83.88 93 GLY A CA 1
ATOM 690 C C . GLY A 1 93 ? 24.238 10.541 -23.889 1.00 83.88 93 GLY A C 1
ATOM 691 O O . GLY A 1 93 ? 25.043 10.170 -24.739 1.00 83.88 93 GLY A O 1
ATOM 692 N N . ALA A 1 94 ? 24.463 10.355 -22.586 1.00 84.00 94 ALA A N 1
ATOM 693 C CA . ALA A 1 94 ? 25.660 9.700 -22.071 1.00 84.00 94 ALA A CA 1
ATOM 694 C C . ALA A 1 94 ? 25.766 8.252 -22.564 1.00 84.00 94 ALA A C 1
ATOM 696 O O . ALA A 1 94 ? 26.849 7.821 -22.950 1.00 84.00 94 ALA A O 1
ATOM 697 N N . SER A 1 95 ? 24.651 7.513 -22.599 1.00 88.25 95 SER A N 1
ATOM 698 C CA . SER A 1 95 ? 24.639 6.133 -23.091 1.00 88.25 95 SER A CA 1
ATOM 699 C C . SER A 1 95 ? 25.070 6.035 -24.555 1.00 88.25 95 SER A C 1
ATOM 701 O O . SER A 1 95 ? 25.839 5.145 -24.907 1.00 88.25 95 SER A O 1
ATOM 703 N N . GLU A 1 96 ? 24.640 6.977 -25.395 1.00 84.19 96 GLU A N 1
ATOM 704 C CA . GLU A 1 96 ? 25.010 7.029 -26.808 1.00 84.19 96 GLU A CA 1
ATOM 705 C C . GLU A 1 96 ? 26.472 7.448 -26.978 1.00 84.19 96 GLU A C 1
ATOM 707 O O . GLU A 1 96 ? 27.213 6.777 -27.694 1.00 84.19 96 GLU A O 1
ATOM 712 N N . LEU A 1 97 ? 26.930 8.471 -26.247 1.00 79.81 97 LEU A N 1
ATOM 713 C CA . LEU A 1 97 ? 28.331 8.901 -26.264 1.00 79.81 97 LEU A CA 1
ATOM 714 C C . LEU A 1 97 ? 29.289 7.786 -25.827 1.00 79.81 97 LEU A C 1
ATOM 716 O O . LEU A 1 97 ? 30.307 7.576 -26.480 1.00 79.81 97 LEU A O 1
ATOM 720 N N . ILE A 1 98 ? 28.967 7.044 -24.761 1.00 82.00 98 ILE A N 1
ATOM 721 C CA . ILE A 1 98 ? 29.784 5.914 -24.292 1.00 82.00 98 ILE A CA 1
ATOM 722 C C . ILE A 1 98 ? 29.932 4.857 -25.393 1.00 82.00 98 ILE A C 1
ATOM 724 O O . ILE A 1 98 ? 31.022 4.314 -25.577 1.00 82.00 98 ILE A O 1
ATOM 728 N N . VAL A 1 99 ? 28.865 4.574 -26.147 1.00 79.50 99 VAL A N 1
ATOM 729 C CA . VAL A 1 99 ? 28.941 3.637 -27.276 1.00 79.50 99 VAL A CA 1
ATOM 730 C C . VAL A 1 99 ? 29.813 4.198 -28.397 1.00 79.50 99 VAL A C 1
ATOM 732 O O . VAL A 1 99 ? 30.679 3.476 -28.877 1.00 79.50 99 VAL A O 1
ATOM 735 N N . VAL A 1 100 ? 29.662 5.478 -28.752 1.00 75.38 100 VAL A N 1
ATOM 736 C CA . VAL A 1 100 ? 30.487 6.126 -29.788 1.00 75.38 100 VAL A CA 1
ATOM 737 C C . VAL A 1 100 ? 31.972 6.096 -29.425 1.00 75.38 100 VAL A C 1
ATOM 739 O O . VAL A 1 100 ? 32.786 5.674 -30.235 1.00 75.38 100 VAL A O 1
ATOM 742 N N . PHE A 1 101 ? 32.347 6.477 -28.200 1.00 71.50 101 PHE A N 1
ATOM 743 C CA . PHE A 1 101 ? 33.749 6.448 -27.758 1.00 71.50 101 PHE A CA 1
ATOM 744 C C . PHE A 1 101 ? 34.319 5.029 -27.644 1.00 71.50 101 PHE A C 1
ATOM 746 O O . PHE A 1 101 ? 35.530 4.837 -27.751 1.00 71.50 101 PHE A O 1
ATOM 753 N N . SER A 1 102 ? 33.460 4.030 -27.430 1.00 72.06 102 SER A N 1
ATOM 754 C CA . SER A 1 102 ? 33.843 2.618 -27.460 1.00 72.06 102 SER A CA 1
ATOM 755 C C . SER A 1 102 ? 34.143 2.118 -28.879 1.00 72.06 102 SER A C 1
ATOM 757 O O . SER A 1 102 ? 34.736 1.047 -29.005 1.00 72.06 102 SER A O 1
ATOM 759 N N . GLU A 1 103 ? 33.744 2.838 -29.929 1.00 69.12 103 GLU A N 1
ATOM 760 C CA . GLU A 1 103 ? 33.899 2.434 -31.328 1.00 69.12 103 GLU A CA 1
ATOM 761 C C . GLU A 1 103 ? 34.955 3.309 -32.025 1.00 69.12 103 GLU A C 1
ATOM 763 O O . GLU A 1 103 ? 34.706 4.450 -32.401 1.00 69.12 103 GLU A O 1
ATOM 768 N N . ARG A 1 104 ? 36.169 2.765 -32.209 1.00 58.12 104 ARG A N 1
ATOM 769 C CA . ARG A 1 104 ? 37.336 3.506 -32.735 1.00 58.12 104 ARG A CA 1
ATOM 770 C C . ARG A 1 104 ? 37.215 3.985 -34.195 1.00 58.12 104 ARG A C 1
ATOM 772 O O . ARG A 1 104 ? 37.991 4.854 -34.577 1.00 58.12 104 ARG A O 1
ATOM 779 N N . ASP A 1 105 ? 36.252 3.479 -34.969 1.00 54.69 105 ASP A N 1
ATOM 780 C CA . ASP A 1 105 ? 36.107 3.745 -36.416 1.00 54.69 105 ASP A CA 1
ATOM 781 C C . ASP A 1 105 ? 34.808 4.486 -36.800 1.00 54.69 105 ASP A C 1
ATOM 783 O O . ASP A 1 105 ? 34.501 4.650 -37.984 1.00 54.69 105 ASP A O 1
ATOM 787 N N . MET A 1 106 ? 34.004 4.932 -35.830 1.00 54.78 106 MET A N 1
ATOM 788 C CA . MET A 1 106 ? 32.660 5.443 -36.110 1.00 54.78 106 MET A CA 1
ATOM 789 C C . MET A 1 106 ? 32.644 6.976 -36.206 1.00 54.78 106 MET A C 1
ATOM 791 O O . MET A 1 106 ? 32.869 7.688 -35.229 1.00 54.78 106 MET A O 1
ATOM 795 N N . SER A 1 107 ? 32.368 7.512 -37.400 1.00 55.75 107 SER A N 1
ATOM 796 C CA . SER A 1 107 ? 32.197 8.957 -37.587 1.00 55.75 107 SER A CA 1
ATOM 797 C C . SER A 1 107 ? 30.871 9.440 -36.986 1.00 55.75 107 SER A C 1
ATOM 799 O O . SER A 1 107 ? 29.877 8.713 -36.958 1.00 55.75 107 SER A O 1
ATOM 801 N N . PHE A 1 108 ? 30.832 10.703 -36.541 1.00 49.31 108 PHE A N 1
ATOM 802 C CA . PHE A 1 108 ? 29.668 11.314 -35.878 1.00 49.31 108 PHE A CA 1
ATOM 803 C C . PHE A 1 108 ? 28.374 11.254 -36.722 1.00 49.31 108 PHE A C 1
ATOM 805 O O . PHE A 1 108 ? 27.268 11.300 -36.193 1.00 49.31 108 PHE A O 1
ATOM 812 N N . ALA A 1 109 ? 28.502 11.090 -38.042 1.00 47.12 109 ALA A N 1
ATOM 813 C CA . ALA A 1 109 ? 27.388 10.947 -38.977 1.00 47.12 109 ALA A CA 1
ATOM 814 C C . ALA A 1 109 ? 26.692 9.566 -38.928 1.00 47.12 109 ALA A C 1
ATOM 816 O O . ALA A 1 109 ? 25.555 9.450 -39.373 1.00 47.12 109 ALA A O 1
ATOM 817 N N . VAL A 1 110 ? 27.325 8.525 -38.370 1.00 52.41 110 VAL A N 1
ATOM 818 C CA . VAL A 1 110 ? 26.748 7.165 -38.246 1.00 52.41 110 VAL A CA 1
ATOM 819 C C . VAL A 1 110 ? 25.900 7.014 -36.964 1.00 52.41 110 VAL A C 1
ATOM 821 O O . VAL A 1 110 ? 25.191 6.024 -36.792 1.00 52.41 110 VAL A O 1
ATOM 824 N N . ILE A 1 111 ? 25.927 8.019 -36.079 1.00 54.19 111 ILE A N 1
ATOM 825 C CA . ILE A 1 111 ? 25.268 8.033 -34.758 1.00 54.19 111 ILE A CA 1
ATOM 826 C C . ILE A 1 111 ? 23.733 7.975 -34.868 1.00 54.19 111 ILE A C 1
ATOM 828 O O . ILE A 1 111 ? 23.067 7.404 -34.006 1.00 54.19 111 ILE A O 1
ATOM 832 N N . PHE A 1 112 ? 23.151 8.498 -35.951 1.00 52.09 112 PHE A N 1
ATOM 833 C CA . PHE A 1 112 ? 21.698 8.529 -36.128 1.00 52.09 112 PHE A CA 1
ATOM 834 C C . PHE A 1 112 ? 21.158 7.261 -36.801 1.00 52.09 112 PHE A C 1
ATOM 836 O O . PHE A 1 112 ? 20.941 7.201 -38.002 1.00 52.09 112 PHE A O 1
ATOM 843 N N . GLY A 1 113 ? 20.883 6.228 -36.000 1.00 52.94 113 GLY A N 1
ATOM 844 C CA . GLY A 1 113 ? 19.898 5.196 -36.360 1.00 52.94 113 GLY A CA 1
ATOM 845 C C . GLY A 1 113 ? 20.310 4.173 -37.425 1.00 52.94 113 GLY A C 1
ATOM 846 O O . GLY A 1 113 ? 19.454 3.450 -37.932 1.00 52.94 113 GLY A O 1
ATOM 847 N N . HIS A 1 114 ? 21.594 4.068 -37.765 1.00 59.62 114 HIS A N 1
ATOM 848 C CA . HIS A 1 114 ? 22.018 3.252 -38.911 1.00 59.62 114 HIS A CA 1
ATOM 849 C C . HIS A 1 114 ? 22.411 1.808 -38.573 1.00 59.62 114 HIS A C 1
ATOM 851 O O . HIS A 1 114 ? 22.554 0.981 -39.473 1.00 59.62 114 HIS A O 1
ATOM 857 N N . SER A 1 115 ? 22.537 1.462 -37.288 1.00 70.00 115 SER A N 1
ATOM 858 C CA . SER A 1 115 ? 22.872 0.105 -36.852 1.00 70.00 115 SER A CA 1
ATOM 859 C C . SER A 1 115 ? 22.010 -0.329 -35.672 1.00 70.00 115 SER A C 1
ATOM 861 O O . SER A 1 115 ? 22.065 0.263 -34.594 1.00 70.00 115 SER A O 1
ATOM 863 N N . VAL A 1 116 ? 21.274 -1.433 -35.847 1.00 68.25 116 VAL A N 1
ATOM 864 C CA . VAL A 1 116 ? 20.549 -2.129 -34.764 1.00 68.25 116 VAL A CA 1
ATOM 865 C C . VAL A 1 116 ? 21.475 -2.404 -33.569 1.00 68.25 116 VAL A C 1
ATOM 867 O O . VAL A 1 116 ? 21.039 -2.375 -32.425 1.00 68.25 116 VAL A O 1
ATOM 870 N N . LYS A 1 117 ? 22.774 -2.612 -33.814 1.00 71.06 117 LYS A N 1
ATOM 871 C CA . LYS A 1 117 ? 23.774 -2.932 -32.786 1.00 71.06 117 LYS A CA 1
ATOM 872 C C . LYS A 1 117 ? 24.063 -1.747 -31.865 1.00 71.06 117 LYS A C 1
ATOM 874 O O . LYS A 1 117 ? 24.073 -1.914 -30.648 1.00 71.06 117 LYS A O 1
ATOM 879 N N . PHE A 1 118 ? 24.247 -0.561 -32.449 1.00 76.88 118 PHE A N 1
ATOM 880 C CA . PHE A 1 118 ? 24.460 0.685 -31.710 1.00 76.88 118 PHE A CA 1
ATOM 881 C C . PHE A 1 118 ? 23.269 0.973 -30.794 1.00 76.88 118 PHE A C 1
ATOM 883 O O . PHE A 1 118 ? 23.428 1.228 -29.600 1.00 76.88 118 PHE A O 1
ATOM 890 N N . LEU A 1 119 ? 22.066 0.856 -31.362 1.00 77.56 119 LEU A N 1
ATOM 891 C CA . LEU A 1 119 ? 20.815 1.102 -30.663 1.00 77.56 119 LEU A CA 1
ATOM 892 C C . LEU A 1 119 ? 20.658 0.178 -29.453 1.00 77.56 119 LEU A C 1
ATOM 894 O O . LEU A 1 119 ? 20.432 0.626 -28.338 1.00 77.56 119 LEU A O 1
ATOM 898 N N . VAL A 1 120 ? 20.816 -1.123 -29.657 1.00 76.56 120 VAL A N 1
ATOM 899 C CA . VAL A 1 120 ? 20.644 -2.110 -28.590 1.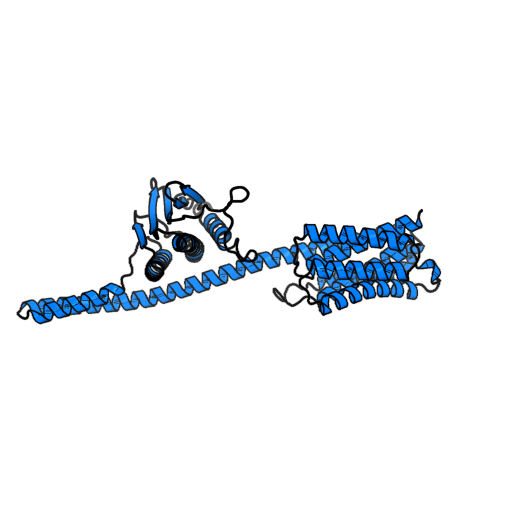00 76.56 120 VAL A CA 1
ATOM 900 C C . VAL A 1 120 ? 21.655 -1.873 -27.454 1.00 76.56 120 VAL A C 1
ATOM 902 O O . VAL A 1 120 ? 21.262 -1.867 -26.288 1.00 76.56 120 VAL A O 1
ATOM 905 N N . LYS A 1 121 ? 22.930 -1.594 -27.763 1.00 77.81 121 LYS A N 1
ATOM 906 C CA . LYS A 1 121 ? 23.970 -1.347 -26.746 1.00 77.81 121 LYS A CA 1
ATOM 907 C C . LYS A 1 121 ? 23.721 -0.062 -25.951 1.00 77.81 121 LYS A C 1
ATOM 909 O O . LYS A 1 121 ? 23.812 -0.084 -24.723 1.00 77.81 121 LYS A O 1
ATOM 914 N N . SER A 1 122 ? 23.361 1.038 -26.617 1.00 84.69 122 SER A N 1
ATOM 915 C CA . SER A 1 122 ? 23.070 2.302 -25.927 1.00 84.69 122 SER A CA 1
ATOM 916 C C . SER A 1 122 ? 21.841 2.171 -25.023 1.00 84.69 122 SER A C 1
ATOM 918 O O . SER A 1 122 ? 21.873 2.625 -23.882 1.00 84.69 122 SER A O 1
ATOM 920 N N . ARG A 1 123 ? 20.794 1.447 -25.451 1.00 87.12 123 ARG A N 1
ATOM 921 C CA . ARG A 1 123 ? 19.596 1.219 -24.622 1.00 87.12 123 ARG A CA 1
ATOM 922 C C . ARG A 1 123 ? 19.844 0.317 -23.409 1.00 87.12 123 ARG A C 1
ATOM 924 O O . ARG A 1 123 ? 19.202 0.522 -22.382 1.00 87.12 123 ARG A O 1
ATOM 931 N N . MET A 1 124 ? 20.808 -0.605 -23.461 1.00 83.19 124 MET A N 1
ATOM 932 C CA . MET A 1 124 ? 21.233 -1.370 -22.277 1.00 83.19 124 MET A CA 1
ATOM 933 C C . MET A 1 124 ? 21.961 -0.493 -21.248 1.00 83.19 124 MET A C 1
ATOM 935 O O . MET A 1 124 ? 21.670 -0.569 -20.055 1.00 83.19 124 MET A O 1
ATOM 939 N N . ILE A 1 125 ? 22.867 0.381 -21.701 1.00 86.75 125 ILE A N 1
ATOM 940 C CA . ILE A 1 125 ? 23.564 1.341 -20.825 1.00 86.75 125 ILE A CA 1
ATOM 941 C C . ILE A 1 125 ? 22.563 2.338 -20.230 1.00 86.75 125 ILE A C 1
ATOM 943 O O . ILE A 1 125 ? 22.617 2.637 -19.038 1.00 86.75 125 ILE A O 1
ATOM 947 N N . TYR A 1 126 ? 21.610 2.805 -21.036 1.00 90.44 126 TYR A N 1
ATOM 948 C CA . TYR A 1 126 ? 20.527 3.671 -20.586 1.00 90.44 126 TYR A CA 1
ATOM 949 C C . TYR A 1 126 ? 19.653 3.002 -19.515 1.00 90.44 126 TYR A C 1
ATOM 951 O O . TYR A 1 126 ? 19.396 3.609 -18.475 1.00 90.44 126 TYR A O 1
ATOM 959 N N . ALA A 1 127 ? 19.252 1.740 -19.716 1.00 87.75 127 ALA A N 1
ATOM 960 C CA . ALA A 1 127 ? 18.487 0.977 -18.729 1.00 87.75 127 ALA A CA 1
ATOM 961 C C . ALA A 1 127 ? 19.241 0.845 -17.395 1.00 87.75 127 ALA A C 1
ATOM 963 O O . ALA A 1 127 ? 18.662 1.095 -16.336 1.00 87.75 127 ALA A O 1
ATOM 964 N N . LEU A 1 128 ? 20.545 0.537 -17.434 1.00 86.38 128 LEU A N 1
ATOM 965 C CA . LEU A 1 128 ? 21.390 0.525 -16.236 1.00 86.38 128 LEU A CA 1
ATOM 966 C C . LEU A 1 128 ? 21.426 1.907 -15.563 1.00 86.38 128 LEU A C 1
ATOM 968 O O . LEU A 1 128 ? 21.262 2.002 -14.348 1.00 86.38 128 LEU A O 1
ATOM 972 N N . GLY A 1 129 ? 21.581 2.977 -16.346 1.00 87.00 129 GLY A N 1
ATOM 973 C CA . GLY A 1 129 ? 21.554 4.355 -15.859 1.00 87.00 129 GLY A CA 1
ATOM 974 C C . GLY A 1 129 ? 20.251 4.710 -15.137 1.00 87.00 129 GLY A C 1
ATOM 975 O O . GLY A 1 129 ? 20.293 5.309 -14.064 1.00 87.00 129 GLY A O 1
ATOM 976 N N . LEU A 1 130 ? 19.098 4.288 -15.666 1.00 88.38 130 LEU A N 1
ATOM 977 C CA . LEU A 1 130 ? 17.793 4.471 -15.021 1.00 88.38 130 LEU A CA 1
ATOM 978 C C . LEU A 1 130 ? 17.668 3.677 -13.713 1.00 88.38 130 LEU A C 1
ATOM 980 O O . LEU A 1 130 ? 17.126 4.199 -12.738 1.00 88.38 130 LEU A O 1
ATOM 984 N N . VAL A 1 131 ? 18.183 2.443 -13.660 1.00 83.81 131 VAL A N 1
ATOM 985 C CA . VAL A 1 131 ? 18.200 1.633 -12.428 1.00 83.81 131 VAL A CA 1
ATOM 986 C C . VAL A 1 131 ? 19.075 2.284 -11.354 1.00 83.81 131 VAL A C 1
ATOM 988 O O . VAL A 1 131 ? 18.646 2.405 -10.204 1.00 83.81 131 VAL A O 1
ATOM 991 N N . VAL A 1 132 ? 20.264 2.768 -11.720 1.00 83.62 132 VAL A N 1
ATOM 992 C CA . VAL A 1 132 ? 21.148 3.496 -10.797 1.00 83.62 132 VAL A CA 1
ATOM 993 C C . VAL A 1 132 ? 20.489 4.798 -10.343 1.00 83.62 132 VAL A C 1
ATOM 995 O O . VAL A 1 132 ? 20.413 5.063 -9.144 1.00 83.62 132 VAL A O 1
ATOM 998 N N . PHE A 1 133 ? 19.932 5.585 -11.263 1.00 85.50 133 PHE A N 1
ATOM 999 C CA . PHE A 1 133 ? 19.253 6.836 -10.926 1.00 85.50 133 PHE A CA 1
ATOM 1000 C C . PHE A 1 133 ? 18.073 6.617 -9.978 1.00 85.50 133 PHE A C 1
ATOM 1002 O O . PHE A 1 133 ? 17.920 7.339 -8.992 1.00 85.50 133 PHE A O 1
ATOM 1009 N N . ARG A 1 134 ? 17.280 5.569 -10.215 1.00 80.94 134 ARG A N 1
ATOM 1010 C CA . ARG A 1 134 ? 16.234 5.128 -9.292 1.00 80.94 134 ARG A CA 1
ATOM 1011 C C . ARG A 1 134 ? 16.808 4.830 -7.909 1.00 80.94 134 ARG A C 1
ATOM 1013 O O . ARG A 1 134 ? 16.247 5.299 -6.928 1.00 80.94 134 ARG A O 1
ATOM 1020 N N . SER A 1 135 ? 17.901 4.068 -7.821 1.00 74.38 135 SER A N 1
ATOM 1021 C CA . SER A 1 135 ? 18.501 3.699 -6.529 1.00 74.38 135 SER A CA 1
ATOM 1022 C C . SER A 1 135 ? 18.975 4.907 -5.712 1.00 74.38 135 SER A C 1
ATOM 1024 O O . SER A 1 135 ? 18.907 4.878 -4.490 1.00 74.38 135 SER A O 1
ATOM 1026 N N . LEU A 1 136 ? 19.376 5.991 -6.383 1.00 75.44 136 LEU A N 1
ATOM 1027 C CA . LEU A 1 136 ? 19.804 7.239 -5.746 1.00 75.44 136 LEU A CA 1
ATOM 1028 C C . LEU A 1 136 ? 18.641 8.172 -5.375 1.00 75.44 136 LEU A C 1
ATOM 1030 O O . LEU A 1 136 ? 18.781 8.998 -4.478 1.00 75.44 136 LEU A O 1
ATOM 1034 N N . THR A 1 137 ? 17.512 8.088 -6.086 1.00 71.31 137 THR A N 1
ATOM 1035 C CA . THR A 1 137 ? 16.380 9.025 -5.935 1.00 71.31 137 THR A CA 1
ATOM 1036 C C . THR A 1 137 ? 15.183 8.462 -5.199 1.00 71.31 137 THR A C 1
ATOM 1038 O O . THR A 1 137 ? 14.302 9.229 -4.806 1.00 71.31 137 THR A O 1
ATOM 1041 N N . ALA A 1 138 ? 15.113 7.147 -5.029 1.00 62.56 138 ALA A N 1
ATOM 1042 C CA . ALA A 1 138 ? 14.036 6.522 -4.295 1.00 62.56 138 ALA A CA 1
ATOM 1043 C C . ALA A 1 138 ? 14.105 6.971 -2.827 1.00 62.56 138 ALA A C 1
ATOM 1045 O O . ALA A 1 138 ? 14.941 6.518 -2.046 1.00 62.56 138 ALA A O 1
ATOM 1046 N N . GLU A 1 139 ? 13.211 7.901 -2.472 1.00 50.56 139 GLU A N 1
ATOM 1047 C CA . GLU A 1 139 ? 12.939 8.284 -1.091 1.00 50.56 139 GLU A CA 1
ATOM 1048 C C . GLU A 1 139 ? 12.655 6.997 -0.307 1.00 50.56 139 GLU A C 1
ATOM 1050 O O . GLU A 1 139 ? 11.700 6.274 -0.600 1.00 50.56 139 GLU A O 1
ATOM 1055 N N . ILE A 1 140 ? 13.537 6.690 0.644 1.00 50.56 140 ILE A N 1
ATOM 1056 C CA . ILE A 1 140 ? 13.485 5.520 1.521 1.00 50.56 140 ILE A CA 1
ATOM 1057 C C . ILE A 1 140 ? 12.066 5.390 2.095 1.00 50.56 140 ILE A C 1
ATOM 1059 O O . ILE A 1 140 ? 11.645 6.223 2.896 1.00 50.56 140 ILE A O 1
ATOM 1063 N N . ARG A 1 141 ? 11.318 4.377 1.634 1.00 47.28 141 ARG A N 1
ATOM 1064 C CA . ARG A 1 141 ? 10.039 3.841 2.160 1.00 47.28 141 ARG A CA 1
ATOM 1065 C C . ARG A 1 141 ? 9.649 2.664 1.251 1.00 47.28 141 ARG A C 1
ATOM 1067 O O . ARG A 1 141 ? 9.415 2.855 0.062 1.00 47.28 141 ARG A O 1
ATOM 1074 N N . VAL A 1 142 ? 9.555 1.413 1.684 1.00 46.59 142 VAL A N 1
ATOM 1075 C CA . VAL A 1 142 ? 9.343 0.804 2.997 1.00 46.59 142 VAL A CA 1
ATOM 1076 C C . VAL A 1 142 ? 10.270 -0.413 3.073 1.00 46.59 142 VAL A C 1
ATOM 1078 O O . VAL A 1 142 ? 10.233 -1.255 2.180 1.00 46.59 142 VAL A O 1
ATOM 1081 N N . SER A 1 143 ? 11.030 -0.482 4.166 1.00 42.53 143 SER A N 1
ATOM 1082 C CA . SER A 1 143 ? 11.990 -1.522 4.552 1.00 42.53 143 SER A CA 1
ATOM 1083 C C . SER A 1 143 ? 13.243 -1.624 3.672 1.00 42.53 143 SER A C 1
ATOM 1085 O O . SER A 1 143 ? 13.224 -2.161 2.565 1.00 42.53 143 SER A O 1
ATOM 1087 N N . ASP A 1 144 ? 14.359 -1.161 4.239 1.00 44.44 144 ASP A N 1
ATOM 1088 C CA . ASP A 1 144 ? 15.753 -1.233 3.767 1.00 44.44 144 ASP A CA 1
ATOM 1089 C C . ASP A 1 144 ? 16.282 -2.653 3.447 1.00 44.44 144 ASP A C 1
ATOM 1091 O O . ASP A 1 144 ? 17.478 -2.854 3.267 1.00 44.44 144 ASP A O 1
ATOM 1095 N N . SER A 1 145 ? 15.418 -3.662 3.323 1.00 46.25 145 SER A N 1
ATOM 1096 C CA . SER A 1 145 ? 15.782 -5.020 2.892 1.00 46.25 145 SER A CA 1
ATOM 1097 C C . SER A 1 145 ? 15.550 -5.277 1.397 1.00 46.25 145 SER A C 1
ATOM 1099 O O . SER A 1 145 ? 15.946 -6.321 0.881 1.00 46.25 145 SER A O 1
ATOM 1101 N N . SER A 1 146 ? 14.913 -4.342 0.682 1.00 48.72 146 SER A N 1
ATOM 1102 C CA . SER A 1 146 ? 14.457 -4.546 -0.699 1.00 48.72 146 SER A CA 1
ATOM 1103 C C . SER A 1 146 ? 15.042 -3.542 -1.694 1.00 48.72 146 SER A C 1
ATOM 1105 O O . SER A 1 146 ? 14.375 -3.145 -2.638 1.00 48.72 146 SER A O 1
ATOM 1107 N N . TYR A 1 147 ? 16.300 -3.131 -1.543 1.00 55.38 147 TYR A N 1
ATOM 1108 C CA . TYR A 1 147 ? 17.144 -2.986 -2.731 1.00 55.38 147 TYR A CA 1
ATOM 1109 C C . TYR A 1 147 ? 17.838 -4.318 -2.861 1.00 55.38 147 TYR A C 1
ATOM 1111 O O . TYR A 1 147 ? 18.704 -4.611 -2.052 1.00 55.38 147 TYR A O 1
ATOM 1119 N N . SER A 1 148 ? 17.445 -5.160 -3.812 1.00 59.06 148 SER A N 1
ATOM 1120 C CA . SER A 1 148 ? 18.252 -6.345 -4.053 1.00 59.06 148 SER A CA 1
ATOM 1121 C C . SER A 1 148 ? 19.427 -5.891 -4.913 1.00 59.06 148 SER A C 1
ATOM 1123 O O . SER A 1 148 ? 19.179 -5.496 -6.061 1.00 59.06 148 SER A O 1
ATOM 1125 N N . PRO A 1 149 ? 20.686 -5.946 -4.420 1.00 65.38 149 PRO A N 1
ATOM 1126 C CA . PRO A 1 149 ? 21.869 -5.783 -5.263 1.00 65.38 149 PRO A CA 1
ATOM 1127 C C . PRO A 1 149 ? 21.737 -6.585 -6.560 1.00 65.38 149 PRO A C 1
ATOM 1129 O O . PRO A 1 149 ? 22.167 -6.121 -7.603 1.00 65.38 149 PRO A O 1
ATOM 1132 N N . PHE A 1 150 ? 21.009 -7.707 -6.512 1.00 70.06 150 PHE A N 1
ATOM 1133 C CA . PHE A 1 150 ? 20.610 -8.533 -7.644 1.00 70.06 150 PHE A CA 1
ATOM 1134 C C . PHE A 1 150 ? 20.110 -7.765 -8.873 1.00 70.06 150 PHE A C 1
ATOM 1136 O O . PHE A 1 150 ? 20.564 -8.069 -9.968 1.00 70.06 150 PHE A O 1
ATOM 1143 N N . ASN A 1 151 ? 19.206 -6.782 -8.751 1.00 74.81 151 ASN A N 1
ATOM 1144 C CA . ASN A 1 151 ? 18.667 -6.106 -9.942 1.00 74.81 151 ASN A CA 1
ATOM 1145 C C . ASN A 1 151 ? 19.759 -5.267 -10.633 1.00 74.81 151 ASN A C 1
ATOM 1147 O O . ASN A 1 151 ? 19.979 -5.395 -11.841 1.00 74.81 151 ASN A O 1
ATOM 1151 N N . ILE A 1 152 ? 20.527 -4.516 -9.836 1.00 76.62 152 ILE A N 1
ATOM 1152 C CA . ILE A 1 152 ? 21.705 -3.775 -10.303 1.00 76.62 152 ILE A CA 1
ATOM 1153 C C . ILE A 1 152 ? 22.739 -4.746 -10.891 1.00 76.62 152 ILE A C 1
ATOM 1155 O O . ILE A 1 152 ? 23.268 -4.484 -11.966 1.00 76.62 152 ILE A O 1
ATOM 1159 N N . THR A 1 153 ? 22.989 -5.889 -10.245 1.00 77.94 153 THR A N 1
ATOM 1160 C CA . THR A 1 153 ? 23.930 -6.917 -10.708 1.00 77.94 153 THR A CA 1
ATOM 1161 C C . THR A 1 153 ? 23.495 -7.542 -12.032 1.00 77.94 153 THR A C 1
ATOM 1163 O O . THR A 1 153 ? 24.337 -7.708 -12.905 1.00 77.94 153 THR A O 1
ATOM 1166 N N . VAL A 1 154 ? 22.208 -7.847 -12.230 1.00 83.12 154 VAL A N 1
ATOM 1167 C CA . VAL A 1 154 ? 21.682 -8.386 -13.498 1.00 83.12 154 VAL A CA 1
ATOM 1168 C C . VAL A 1 154 ? 21.886 -7.382 -14.632 1.00 83.12 154 VAL A C 1
ATOM 1170 O O . VAL A 1 154 ? 22.384 -7.752 -15.696 1.00 83.12 154 VAL A O 1
ATOM 1173 N N . HIS A 1 155 ? 21.578 -6.104 -14.397 1.00 80.31 155 HIS A N 1
ATOM 1174 C CA . HIS A 1 155 ? 21.746 -5.060 -15.409 1.00 80.31 155 HIS A CA 1
ATOM 1175 C C . HIS A 1 155 ? 23.233 -4.806 -15.691 1.00 80.31 155 HIS A C 1
ATOM 1177 O O . HIS A 1 155 ? 23.640 -4.769 -16.853 1.00 80.31 155 HIS A O 1
ATOM 1183 N N . ALA A 1 156 ? 24.070 -4.734 -14.653 1.00 81.12 156 ALA 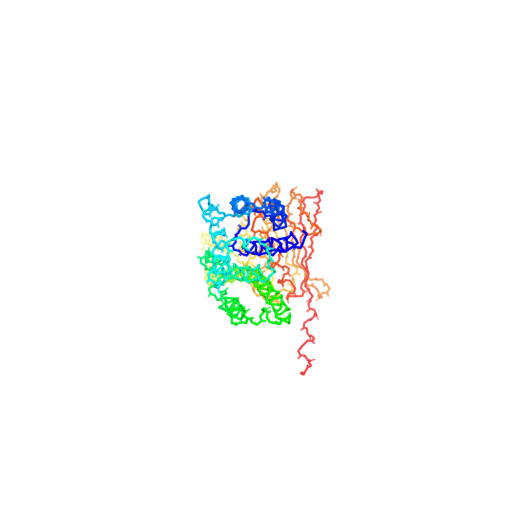A N 1
ATOM 1184 C CA . ALA A 1 156 ? 25.516 -4.571 -14.780 1.00 81.12 156 ALA A CA 1
ATOM 1185 C C . ALA A 1 156 ? 26.173 -5.752 -15.511 1.00 81.12 156 ALA A C 1
ATOM 1187 O O . ALA A 1 156 ? 27.002 -5.537 -16.392 1.00 81.12 156 ALA A O 1
ATOM 1188 N N . LEU A 1 157 ? 25.769 -6.991 -15.210 1.00 83.75 157 LEU A N 1
ATOM 1189 C CA . LEU A 1 157 ? 26.255 -8.187 -15.896 1.00 83.75 157 LEU A CA 1
ATOM 1190 C C . LEU A 1 157 ? 25.814 -8.201 -17.362 1.00 83.75 157 LEU A C 1
ATOM 1192 O O . LEU A 1 157 ? 26.614 -8.522 -18.235 1.00 83.75 157 LEU A O 1
ATOM 1196 N N . SER A 1 158 ? 24.571 -7.805 -17.651 1.00 84.75 158 SER A N 1
ATOM 1197 C CA . SER A 1 158 ? 24.092 -7.704 -19.031 1.00 84.75 158 SER A CA 1
ATOM 1198 C C . SER A 1 158 ? 24.903 -6.688 -19.843 1.00 84.75 158 SER A C 1
ATOM 1200 O O . SER A 1 158 ? 25.274 -6.969 -20.982 1.00 84.75 158 SER A O 1
ATOM 1202 N N . VAL A 1 159 ? 25.253 -5.546 -19.237 1.00 79.88 159 VAL A N 1
ATOM 1203 C CA . VAL A 1 159 ? 26.111 -4.525 -19.848 1.00 79.88 159 VAL A CA 1
ATOM 1204 C C . VAL A 1 159 ? 27.533 -5.055 -20.018 1.00 79.88 159 VAL A C 1
ATOM 1206 O O . VAL A 1 159 ? 28.107 -4.888 -21.088 1.00 79.88 159 VAL A O 1
ATOM 1209 N N . ALA A 1 160 ? 28.089 -5.759 -19.028 1.00 79.69 160 ALA A N 1
ATOM 1210 C CA . ALA A 1 160 ? 29.414 -6.368 -19.129 1.00 79.69 160 ALA A CA 1
ATOM 1211 C C . ALA A 1 160 ? 29.491 -7.394 -20.274 1.00 79.69 160 ALA A C 1
ATOM 1213 O O . ALA A 1 160 ? 30.407 -7.327 -21.091 1.00 79.69 160 ALA A O 1
ATOM 1214 N N . ILE A 1 161 ? 28.499 -8.285 -20.398 1.00 79.81 161 ILE A N 1
ATOM 1215 C CA . ILE A 1 161 ? 28.401 -9.246 -21.510 1.00 79.81 161 ILE A CA 1
ATOM 1216 C C . ILE A 1 161 ? 28.300 -8.503 -22.848 1.00 79.81 161 ILE A C 1
ATOM 1218 O O . ILE A 1 161 ? 29.008 -8.847 -23.796 1.00 79.81 161 ILE A O 1
ATOM 1222 N N . ALA A 1 162 ? 27.473 -7.457 -22.922 1.00 76.81 162 ALA A N 1
ATOM 1223 C CA . ALA A 1 162 ? 27.313 -6.631 -24.117 1.00 76.81 162 ALA A CA 1
ATOM 1224 C C . ALA A 1 162 ? 28.563 -5.806 -24.478 1.00 76.81 162 ALA A C 1
ATOM 1226 O O . ALA A 1 162 ? 28.697 -5.371 -25.621 1.00 76.81 162 ALA A O 1
ATOM 1227 N N . VAL A 1 163 ? 29.472 -5.561 -23.535 1.00 74.69 163 VAL A N 1
ATOM 1228 C CA . VAL A 1 163 ? 30.767 -4.919 -23.800 1.00 74.69 163 VAL A CA 1
ATOM 1229 C C . VAL A 1 163 ? 31.795 -5.954 -24.258 1.00 74.69 163 VAL A C 1
ATOM 1231 O O . VAL A 1 163 ? 32.464 -5.724 -25.260 1.00 74.69 163 VAL A O 1
ATOM 1234 N N . ILE A 1 164 ? 31.888 -7.103 -23.581 1.00 78.94 164 ILE A N 1
ATOM 1235 C CA . ILE A 1 164 ? 32.873 -8.158 -23.882 1.00 78.94 164 ILE A CA 1
ATOM 1236 C C . ILE A 1 164 ? 32.616 -8.792 -25.254 1.00 78.94 164 ILE A C 1
ATOM 1238 O O . ILE A 1 164 ? 33.541 -8.977 -26.034 1.00 78.94 164 ILE A O 1
ATOM 1242 N N . THR A 1 165 ? 31.359 -9.110 -25.569 1.00 76.00 165 THR A N 1
ATOM 1243 C CA . THR A 1 165 ? 30.983 -9.835 -26.803 1.00 76.00 165 THR A CA 1
ATOM 1244 C C . THR A 1 165 ? 30.765 -8.925 -28.014 1.00 76.00 165 THR A C 1
ATOM 1246 O O . THR A 1 165 ? 30.249 -9.341 -29.053 1.00 76.00 165 THR A O 1
ATOM 1249 N N . PHE A 1 166 ? 31.150 -7.656 -27.886 1.00 66.19 166 PHE A N 1
ATOM 1250 C CA . PHE A 1 166 ? 30.820 -6.623 -28.854 1.00 66.19 166 PHE A CA 1
ATOM 1251 C C . PHE A 1 166 ? 31.499 -6.819 -30.213 1.00 66.19 166 PHE A C 1
ATOM 1253 O O . PHE A 1 166 ? 30.856 -6.646 -31.247 1.00 66.19 166 PHE A O 1
ATOM 1260 N N . GLU A 1 167 ? 32.775 -7.208 -30.244 1.00 65.81 167 GLU A N 1
ATOM 1261 C CA . GLU A 1 167 ? 33.477 -7.446 -31.514 1.00 65.81 167 GLU A CA 1
ATOM 1262 C C . GLU A 1 167 ? 32.890 -8.647 -32.271 1.00 65.81 167 GLU A C 1
ATOM 1264 O O . GLU A 1 167 ? 32.721 -8.612 -33.495 1.00 65.81 167 GLU A O 1
ATOM 1269 N N . ASP A 1 168 ? 32.479 -9.684 -31.541 1.00 72.06 168 ASP A N 1
ATOM 1270 C CA . ASP A 1 168 ? 31.884 -10.884 -32.125 1.00 72.06 168 ASP A CA 1
ATOM 1271 C C . ASP A 1 168 ? 30.501 -10.621 -32.743 1.00 72.06 168 ASP A C 1
ATOM 1273 O O . ASP A 1 168 ? 30.116 -11.274 -33.720 1.00 72.06 168 ASP A O 1
ATOM 1277 N N . LEU A 1 169 ? 29.783 -9.599 -32.258 1.00 59.59 169 LEU A N 1
ATOM 1278 C CA . LEU A 1 169 ? 28.524 -9.125 -32.841 1.00 59.59 169 LEU A CA 1
ATOM 1279 C C . LEU A 1 169 ? 28.679 -8.655 -34.296 1.00 59.59 169 LEU A C 1
ATOM 1281 O O . LEU A 1 169 ? 27.721 -8.700 -35.078 1.00 59.59 169 LEU A O 1
ATOM 1285 N N . PHE A 1 170 ? 29.871 -8.208 -34.700 1.00 60.72 170 PHE A N 1
ATOM 1286 C CA . PHE A 1 170 ? 30.168 -7.876 -36.098 1.00 60.72 170 PHE A CA 1
ATOM 1287 C C . PHE A 1 170 ? 30.497 -9.083 -36.954 1.00 60.72 170 PHE A C 1
ATOM 1289 O O . PHE A 1 170 ? 30.223 -9.062 -38.153 1.00 60.72 170 PHE A O 1
ATOM 1296 N N . ARG A 1 171 ? 31.001 -10.146 -36.335 1.00 66.62 171 ARG A N 1
ATOM 1297 C CA . ARG A 1 171 ? 31.465 -11.338 -37.032 1.00 66.62 171 ARG A CA 1
ATOM 1298 C C . ARG A 1 171 ? 30.365 -12.381 -37.213 1.00 66.62 171 ARG A C 1
ATOM 1300 O O . ARG A 1 171 ? 30.378 -13.103 -38.205 1.00 66.62 171 ARG A O 1
ATOM 1307 N N . ASN A 1 172 ? 29.400 -12.455 -36.293 1.00 73.12 172 ASN A N 1
ATOM 1308 C CA . ASN A 1 172 ? 28.401 -13.519 -36.281 1.00 73.12 172 ASN A CA 1
ATOM 1309 C C . ASN A 1 172 ? 26.991 -13.022 -35.898 1.00 73.12 172 ASN A C 1
ATOM 1311 O O . ASN A 1 172 ? 26.780 -12.367 -34.880 1.00 73.12 172 ASN A O 1
ATOM 1315 N N . ARG A 1 173 ? 25.990 -13.392 -36.711 1.00 73.69 173 ARG A N 1
ATOM 1316 C CA . ARG A 1 173 ? 24.576 -13.018 -36.515 1.00 73.69 173 ARG A CA 1
ATOM 1317 C C . ARG A 1 173 ? 23.946 -13.631 -35.260 1.00 73.69 173 ARG A C 1
ATOM 1319 O O . ARG A 1 173 ? 22.966 -13.078 -34.771 1.00 73.69 173 ARG A O 1
ATOM 1326 N N . VAL A 1 174 ? 24.506 -14.712 -34.709 1.00 75.88 174 VAL A N 1
ATOM 1327 C CA . VAL A 1 174 ? 24.036 -15.331 -33.452 1.00 75.88 174 VAL A CA 1
ATOM 1328 C C . VAL A 1 174 ? 24.040 -14.328 -32.294 1.00 75.88 174 VAL A C 1
ATOM 1330 O O . VAL A 1 174 ? 23.112 -14.313 -31.489 1.00 75.88 174 VAL A O 1
ATOM 1333 N N . TYR A 1 175 ? 25.008 -13.412 -32.251 1.00 72.31 175 TYR A N 1
ATOM 1334 C CA . TYR A 1 175 ? 25.079 -12.401 -31.197 1.00 72.31 175 TYR A CA 1
ATOM 1335 C C . TYR A 1 175 ? 23.928 -11.389 -31.262 1.00 72.31 175 TYR A C 1
ATOM 1337 O O . TYR A 1 175 ? 23.541 -10.860 -30.231 1.00 72.31 175 TYR A O 1
ATOM 1345 N N . ILE A 1 176 ? 23.286 -11.174 -32.418 1.00 70.19 176 ILE A N 1
ATOM 1346 C CA . ILE A 1 176 ? 22.073 -10.336 -32.483 1.00 70.19 176 ILE A CA 1
ATOM 1347 C C . ILE A 1 176 ? 20.963 -10.959 -31.626 1.00 70.19 176 ILE A C 1
ATOM 1349 O O . ILE A 1 176 ? 20.286 -10.253 -30.881 1.00 70.19 176 ILE A O 1
ATOM 1353 N N . ILE A 1 177 ? 20.816 -12.287 -31.680 1.00 77.94 177 ILE A N 1
ATOM 1354 C CA . ILE A 1 177 ? 19.843 -13.028 -30.869 1.00 77.94 177 ILE A CA 1
ATOM 1355 C C . ILE A 1 177 ? 20.201 -12.916 -29.381 1.00 77.94 177 ILE A C 1
ATOM 1357 O O . ILE A 1 177 ? 19.319 -12.650 -28.568 1.00 77.94 177 ILE A O 1
ATOM 1361 N N . ILE A 1 178 ? 21.487 -13.036 -29.031 1.00 77.94 178 ILE A N 1
ATOM 1362 C CA . ILE A 1 178 ? 21.972 -12.879 -27.648 1.00 77.94 178 ILE A CA 1
ATOM 1363 C C . ILE A 1 178 ? 21.614 -11.491 -27.104 1.00 77.94 178 ILE A C 1
ATOM 1365 O O . ILE A 1 178 ? 21.059 -11.381 -26.016 1.00 77.94 178 ILE A O 1
ATOM 1369 N N . TYR A 1 179 ? 21.860 -10.427 -27.865 1.00 74.44 179 TYR A N 1
ATOM 1370 C CA . TYR A 1 179 ? 21.550 -9.067 -27.427 1.00 74.44 179 TYR A CA 1
ATOM 1371 C C . TYR A 1 179 ? 20.040 -8.803 -27.315 1.00 74.44 179 TYR A C 1
ATOM 1373 O O . TYR A 1 179 ? 19.607 -8.129 -26.381 1.00 74.44 179 TYR A O 1
ATOM 1381 N N . LEU A 1 180 ? 19.217 -9.368 -28.207 1.00 77.56 180 LEU A N 1
ATOM 1382 C CA . LEU A 1 180 ? 17.758 -9.319 -28.059 1.00 77.56 180 LEU A CA 1
ATOM 1383 C C . LEU A 1 180 ? 17.305 -10.035 -26.778 1.00 77.56 180 LEU A C 1
ATOM 1385 O O . LEU A 1 180 ? 16.483 -9.497 -26.039 1.00 77.56 180 LEU A O 1
ATOM 1389 N N . MET A 1 181 ? 17.883 -11.200 -26.464 1.00 79.06 181 MET A N 1
ATOM 1390 C CA . MET A 1 181 ? 17.625 -11.904 -25.202 1.00 79.06 181 MET A CA 1
ATOM 1391 C C . MET A 1 181 ? 18.071 -11.085 -23.983 1.00 79.06 181 MET A C 1
ATOM 1393 O O . MET A 1 181 ? 17.361 -11.059 -22.979 1.00 79.06 181 MET A O 1
ATOM 1397 N N . LEU A 1 182 ? 19.196 -10.365 -24.067 1.00 80.81 182 LEU A N 1
ATOM 1398 C CA . LEU A 1 182 ? 19.647 -9.463 -23.002 1.00 80.81 182 LEU A CA 1
ATOM 1399 C C . LEU A 1 182 ? 18.698 -8.269 -22.813 1.00 80.81 182 LEU A C 1
ATOM 1401 O O . LEU A 1 182 ? 18.452 -7.855 -21.683 1.00 80.81 182 LEU A O 1
ATOM 1405 N N . ILE A 1 183 ? 18.102 -7.720 -23.871 1.00 75.81 183 ILE A N 1
ATOM 1406 C CA . ILE A 1 183 ? 17.057 -6.694 -23.713 1.00 75.81 183 ILE A CA 1
ATOM 1407 C C . ILE A 1 183 ? 15.838 -7.286 -23.002 1.00 75.81 183 ILE A C 1
ATOM 1409 O O . ILE A 1 183 ? 15.338 -6.696 -22.043 1.00 75.81 183 ILE A O 1
ATOM 1413 N N . VAL A 1 184 ? 15.394 -8.471 -23.430 1.00 82.00 184 VAL A N 1
ATOM 1414 C CA . VAL A 1 184 ? 14.254 -9.161 -22.815 1.00 82.00 184 VAL A CA 1
ATOM 1415 C C . VAL A 1 184 ? 14.517 -9.442 -21.334 1.00 82.00 184 VAL A C 1
ATOM 1417 O O . VAL A 1 184 ? 13.627 -9.202 -20.523 1.00 82.00 184 VAL A O 1
ATOM 1420 N N . ILE A 1 185 ? 15.724 -9.873 -20.945 1.00 83.44 185 ILE A N 1
ATOM 1421 C CA . ILE A 1 185 ? 16.040 -10.156 -19.536 1.00 83.44 185 ILE A CA 1
ATOM 1422 C C . ILE A 1 185 ? 16.100 -8.882 -18.679 1.00 83.44 185 ILE A C 1
ATOM 1424 O O . ILE A 1 185 ? 15.653 -8.903 -17.532 1.00 83.44 185 ILE A O 1
ATOM 1428 N N . ASN A 1 186 ? 16.578 -7.756 -19.222 1.00 77.81 186 ASN A N 1
ATOM 1429 C CA . ASN A 1 186 ? 16.549 -6.462 -18.526 1.00 77.81 186 ASN A CA 1
ATOM 1430 C C . ASN A 1 186 ? 15.106 -5.988 -18.317 1.00 77.81 186 ASN A C 1
ATOM 1432 O O . ASN A 1 186 ? 14.713 -5.662 -17.201 1.00 77.81 186 ASN A O 1
ATOM 1436 N N . ILE A 1 187 ? 14.281 -6.045 -19.365 1.00 78.69 187 ILE A N 1
ATOM 1437 C CA . ILE A 1 187 ? 12.852 -5.716 -19.289 1.00 78.69 187 ILE A CA 1
ATOM 1438 C C . ILE A 1 187 ? 12.132 -6.615 -18.276 1.00 78.69 187 ILE A C 1
ATOM 1440 O O . ILE A 1 187 ? 11.422 -6.119 -17.401 1.00 78.69 187 ILE A O 1
ATOM 1444 N N . ALA A 1 188 ? 12.329 -7.931 -18.366 1.00 82.56 188 ALA A N 1
ATOM 1445 C CA . ALA A 1 188 ? 11.672 -8.898 -17.498 1.00 82.56 188 ALA A CA 1
ATOM 1446 C C . ALA A 1 188 ? 12.112 -8.750 -16.037 1.00 82.56 188 ALA A C 1
ATOM 1448 O O . ALA A 1 188 ? 11.270 -8.792 -15.143 1.00 82.56 188 ALA A O 1
ATOM 1449 N N . SER A 1 189 ? 13.405 -8.534 -15.777 1.00 80.56 189 SER A N 1
ATOM 1450 C CA . SER A 1 189 ? 13.910 -8.313 -14.415 1.00 80.56 189 SER A CA 1
ATOM 1451 C C . SER A 1 189 ? 13.419 -6.990 -13.825 1.00 80.56 189 SER A C 1
ATOM 1453 O O . SER A 1 189 ? 13.058 -6.951 -12.647 1.00 80.56 189 SER A O 1
ATOM 1455 N N . PHE A 1 190 ? 13.305 -5.932 -14.633 1.00 76.38 190 PHE A N 1
ATOM 1456 C CA . PHE A 1 190 ? 12.699 -4.673 -14.206 1.00 76.38 190 PHE A CA 1
ATOM 1457 C C . PHE A 1 190 ? 11.203 -4.846 -13.875 1.00 76.38 190 PHE A C 1
ATOM 1459 O O . PHE A 1 190 ? 10.746 -4.392 -12.826 1.00 76.38 190 PHE A O 1
ATOM 1466 N N . ALA A 1 191 ? 10.443 -5.556 -14.714 1.00 77.06 191 ALA A N 1
ATOM 1467 C CA . ALA A 1 191 ? 9.020 -5.823 -14.484 1.00 77.06 191 ALA A CA 1
ATOM 1468 C C . ALA A 1 191 ? 8.771 -6.748 -13.275 1.00 77.06 191 ALA A C 1
ATOM 1470 O O . ALA A 1 191 ? 7.895 -6.487 -12.451 1.00 77.06 191 ALA A O 1
ATOM 1471 N N . ALA A 1 192 ? 9.565 -7.811 -13.116 1.00 79.81 192 ALA A N 1
ATOM 1472 C CA . ALA A 1 192 ? 9.492 -8.700 -11.955 1.00 79.81 192 ALA A CA 1
ATOM 1473 C C . ALA A 1 192 ? 9.752 -7.934 -10.652 1.00 79.81 192 ALA A C 1
ATOM 1475 O O . ALA A 1 192 ? 9.067 -8.137 -9.648 1.00 79.81 192 ALA A O 1
ATOM 1476 N N . TRP A 1 193 ? 10.702 -7.002 -10.687 1.00 77.19 193 TRP A N 1
ATOM 1477 C CA . TRP A 1 193 ? 10.991 -6.125 -9.565 1.00 77.19 193 TRP A CA 1
ATOM 1478 C C . TRP A 1 193 ? 9.818 -5.211 -9.208 1.00 77.19 193 TRP A C 1
ATOM 1480 O O . TRP A 1 193 ? 9.493 -5.070 -8.029 1.00 77.19 193 TRP A O 1
ATOM 1490 N N . GLU A 1 194 ? 9.138 -4.639 -10.206 1.00 72.31 194 GLU A N 1
ATOM 1491 C CA . GLU A 1 194 ? 7.913 -3.871 -9.976 1.00 72.31 194 GLU A CA 1
ATOM 1492 C C . GLU A 1 194 ? 6.874 -4.711 -9.218 1.00 72.31 194 GLU A C 1
ATOM 1494 O O . GLU A 1 194 ? 6.350 -4.262 -8.199 1.00 72.31 194 GLU A O 1
ATOM 1499 N N . ILE A 1 195 ? 6.633 -5.953 -9.644 1.00 76.56 195 ILE A N 1
ATOM 1500 C CA . ILE A 1 195 ? 5.676 -6.856 -8.987 1.00 76.56 195 ILE A CA 1
ATOM 1501 C C . ILE A 1 195 ? 6.070 -7.121 -7.527 1.00 76.56 195 ILE A C 1
ATOM 1503 O O . ILE A 1 195 ? 5.212 -7.068 -6.642 1.00 76.56 195 ILE A O 1
ATOM 1507 N N . ILE A 1 196 ? 7.354 -7.374 -7.257 1.00 76.62 196 ILE A N 1
ATOM 1508 C CA . ILE A 1 196 ? 7.863 -7.612 -5.898 1.00 76.62 196 ILE A CA 1
ATOM 1509 C C . ILE A 1 196 ? 7.626 -6.385 -5.012 1.00 76.62 196 ILE A C 1
ATOM 1511 O O . ILE A 1 196 ? 7.071 -6.512 -3.921 1.00 76.62 196 ILE A O 1
ATOM 1515 N N . VAL A 1 197 ? 7.974 -5.190 -5.496 1.00 72.81 197 VAL A N 1
ATOM 1516 C CA . VAL A 1 197 ? 7.787 -3.935 -4.752 1.00 72.81 197 VAL A CA 1
ATOM 1517 C C . VAL A 1 197 ? 6.307 -3.666 -4.476 1.00 72.81 197 VAL A C 1
ATOM 1519 O O . VAL A 1 197 ? 5.952 -3.204 -3.390 1.00 72.81 197 VAL A O 1
ATOM 1522 N N . LEU A 1 198 ? 5.421 -3.960 -5.431 1.00 73.50 198 LEU A N 1
ATOM 1523 C CA . LEU A 1 198 ? 3.978 -3.816 -5.239 1.00 73.50 198 LEU A CA 1
ATOM 1524 C C . LEU A 1 198 ? 3.457 -4.728 -4.131 1.00 73.50 198 LEU A C 1
ATOM 1526 O O . LEU A 1 198 ? 2.776 -4.247 -3.226 1.00 73.50 198 LEU A O 1
ATOM 1530 N N . ARG A 1 199 ? 3.839 -6.007 -4.160 1.00 76.94 199 ARG A N 1
ATOM 1531 C CA . ARG A 1 199 ? 3.452 -6.975 -3.129 1.00 76.94 199 ARG A CA 1
ATOM 1532 C C . ARG A 1 199 ? 4.020 -6.614 -1.760 1.00 76.94 199 ARG A C 1
ATOM 1534 O O . ARG A 1 199 ? 3.304 -6.702 -0.769 1.00 76.94 199 ARG A O 1
ATOM 1541 N N . ALA A 1 200 ? 5.265 -6.144 -1.697 1.00 77.19 200 ALA A N 1
ATOM 1542 C CA . ALA A 1 200 ? 5.881 -5.699 -0.449 1.00 77.19 200 ALA A CA 1
ATOM 1543 C C . ALA A 1 200 ? 5.127 -4.509 0.171 1.00 77.19 200 ALA A C 1
ATOM 1545 O O . ALA A 1 200 ? 4.866 -4.492 1.373 1.00 77.19 200 ALA A O 1
ATOM 1546 N N . ARG A 1 201 ? 4.702 -3.535 -0.648 1.00 73.50 201 ARG A N 1
ATOM 1547 C CA . ARG A 1 201 ? 3.884 -2.400 -0.182 1.00 73.50 201 ARG A CA 1
ATOM 1548 C C . ARG A 1 201 ? 2.518 -2.840 0.337 1.00 73.50 201 ARG A C 1
ATOM 1550 O O . ARG A 1 201 ? 2.034 -2.269 1.310 1.00 73.50 201 ARG A O 1
ATOM 1557 N N . GLU A 1 202 ? 1.880 -3.807 -0.318 1.00 75.81 202 GLU A N 1
ATOM 1558 C CA . GLU A 1 202 ? 0.615 -4.377 0.156 1.00 75.81 202 GLU A CA 1
ATOM 1559 C C . GLU A 1 202 ? 0.798 -5.119 1.479 1.00 75.81 202 GLU A C 1
ATOM 1561 O O . GLU A 1 202 ? 0.026 -4.894 2.408 1.00 75.81 202 GLU A O 1
ATOM 1566 N N . MET A 1 203 ? 1.860 -5.918 1.598 1.00 78.94 203 MET A N 1
ATOM 1567 C CA . MET A 1 203 ? 2.189 -6.640 2.824 1.00 78.94 203 MET A CA 1
ATOM 1568 C C . MET A 1 203 ? 2.451 -5.689 3.995 1.00 78.94 203 MET A C 1
ATOM 1570 O O . MET A 1 203 ? 1.935 -5.911 5.085 1.00 78.94 203 MET A O 1
ATOM 1574 N N . GLN A 1 204 ? 3.173 -4.584 3.775 1.00 79.25 204 GLN A N 1
ATOM 1575 C CA . GLN A 1 204 ? 3.405 -3.613 4.845 1.00 79.25 204 GLN A CA 1
ATOM 1576 C C . GLN A 1 204 ? 2.103 -3.015 5.378 1.00 79.25 204 GLN A C 1
ATOM 1578 O O . GLN A 1 204 ? 1.983 -2.787 6.577 1.00 79.25 204 GLN A O 1
ATOM 1583 N N . LYS A 1 205 ? 1.120 -2.743 4.511 1.00 79.31 205 LYS A N 1
ATOM 1584 C CA . LYS A 1 205 ? -0.174 -2.220 4.972 1.00 79.31 205 LYS A CA 1
ATOM 1585 C C . LYS A 1 205 ? -0.841 -3.193 5.943 1.00 79.31 205 LYS A C 1
ATOM 1587 O O . LYS A 1 205 ? -1.305 -2.759 6.989 1.00 79.31 205 LYS A O 1
ATOM 1592 N N . VAL A 1 206 ? -0.805 -4.487 5.622 1.00 79.88 206 VAL A N 1
ATOM 1593 C CA . VAL A 1 206 ? -1.331 -5.549 6.489 1.00 79.88 206 VAL A CA 1
ATOM 1594 C C . VAL A 1 206 ? -0.557 -5.623 7.807 1.00 79.88 206 VAL A C 1
ATOM 1596 O O . VAL A 1 206 ? -1.174 -5.684 8.864 1.00 79.88 206 VAL A O 1
ATOM 1599 N N . ILE A 1 207 ? 0.779 -5.555 7.768 1.00 82.94 207 ILE A N 1
ATOM 1600 C CA . ILE A 1 207 ? 1.616 -5.541 8.981 1.00 82.94 207 ILE A CA 1
ATOM 1601 C C . ILE A 1 207 ? 1.246 -4.356 9.879 1.00 82.94 207 ILE A C 1
ATOM 1603 O O . ILE A 1 207 ? 0.946 -4.553 11.051 1.00 82.94 207 ILE A O 1
ATOM 1607 N N . ASN A 1 208 ? 1.179 -3.145 9.322 1.00 83.56 208 ASN A N 1
ATOM 1608 C CA . ASN A 1 208 ? 0.840 -1.939 10.078 1.00 83.56 208 ASN A CA 1
ATOM 1609 C C . ASN A 1 208 ? -0.574 -2.003 10.686 1.00 83.56 208 ASN A C 1
ATOM 1611 O O . ASN A 1 208 ? -0.829 -1.399 11.725 1.00 83.56 208 ASN A O 1
ATOM 1615 N N . GLU A 1 209 ? -1.523 -2.671 10.027 1.00 81.38 209 GLU A N 1
ATOM 1616 C CA . GLU A 1 209 ? -2.863 -2.901 10.577 1.00 81.38 209 GLU A CA 1
ATOM 1617 C C . GLU A 1 209 ? -2.849 -3.903 11.721 1.00 81.38 209 GLU A C 1
ATOM 1619 O O . GLU A 1 209 ? -3.455 -3.643 12.756 1.00 81.38 209 GLU A O 1
ATOM 1624 N N . ASN A 1 210 ? -2.114 -5.004 11.574 1.00 81.44 210 ASN A N 1
ATOM 1625 C CA . ASN A 1 210 ? -1.958 -5.976 12.647 1.00 81.44 210 ASN A CA 1
ATOM 1626 C C . ASN A 1 210 ? -1.273 -5.354 13.867 1.00 81.44 210 ASN A C 1
ATOM 1628 O O . ASN A 1 210 ? -1.730 -5.573 14.982 1.00 81.44 210 ASN A O 1
ATOM 1632 N N . GLU A 1 211 ? -0.238 -4.532 13.678 1.00 87.81 211 GLU A N 1
ATOM 1633 C CA . GLU A 1 211 ? 0.413 -3.790 14.768 1.00 87.81 211 GLU A CA 1
ATOM 1634 C C . GLU A 1 211 ? -0.576 -2.895 15.529 1.00 87.81 211 GLU A C 1
ATOM 1636 O O . GLU A 1 211 ? -0.545 -2.848 16.759 1.00 87.81 211 GLU A O 1
ATOM 1641 N N . LYS A 1 212 ? -1.507 -2.233 14.826 1.00 86.69 212 LYS A N 1
ATOM 1642 C CA . LYS A 1 212 ? -2.584 -1.470 15.476 1.00 86.69 212 LYS A CA 1
ATOM 1643 C C . LYS A 1 212 ? -3.512 -2.369 16.284 1.00 86.69 212 LYS A C 1
ATOM 1645 O O . LYS A 1 212 ? -3.823 -2.031 17.422 1.00 86.69 212 LYS A O 1
ATOM 1650 N N . HIS A 1 213 ? -3.923 -3.508 15.727 1.00 82.94 213 HIS A N 1
ATOM 1651 C CA . HIS A 1 213 ? -4.773 -4.472 16.432 1.00 82.94 213 HIS A CA 1
ATOM 1652 C C . HIS A 1 213 ? -4.080 -5.043 17.676 1.00 82.94 213 HIS A C 1
ATOM 1654 O O . HIS A 1 213 ? -4.724 -5.193 18.711 1.00 82.94 213 HIS A O 1
ATOM 1660 N N . TYR A 1 214 ? -2.769 -5.296 17.617 1.00 87.50 214 TYR A N 1
ATOM 1661 C CA . TYR A 1 214 ? -1.977 -5.711 18.779 1.00 87.50 214 TYR A CA 1
ATOM 1662 C C . TYR A 1 214 ? -1.925 -4.629 19.859 1.00 87.50 214 TYR A C 1
ATOM 1664 O O . TYR A 1 214 ? -2.150 -4.937 21.027 1.00 87.50 214 TYR A O 1
ATOM 1672 N N . ALA A 1 215 ? -1.689 -3.370 19.481 1.00 88.56 215 ALA A N 1
ATOM 1673 C CA . ALA A 1 215 ? -1.692 -2.257 20.427 1.00 88.56 215 ALA A CA 1
ATOM 1674 C C . ALA A 1 215 ? -3.078 -2.049 21.075 1.00 88.56 215 ALA A C 1
ATOM 1676 O O . ALA A 1 215 ? -3.178 -1.779 22.274 1.00 88.56 215 ALA A O 1
ATOM 1677 N N . GLU A 1 216 ? -4.164 -2.211 20.310 1.00 83.06 216 GLU A N 1
ATOM 1678 C CA . GLU A 1 216 ? -5.530 -2.189 20.850 1.00 83.06 216 GLU A CA 1
ATOM 1679 C C . GLU A 1 216 ? -5.770 -3.350 21.821 1.00 83.06 216 GLU A C 1
ATOM 1681 O O . GLU A 1 216 ? -6.293 -3.135 22.915 1.00 83.06 216 GLU A O 1
ATOM 1686 N N . LEU A 1 217 ? -5.341 -4.564 21.464 1.00 85.69 217 LEU A N 1
ATOM 1687 C CA . LEU A 1 217 ? -5.448 -5.739 22.325 1.00 85.69 217 LEU A CA 1
ATOM 1688 C C . LEU A 1 217 ? -4.679 -5.565 23.641 1.00 85.69 217 LEU A C 1
ATOM 1690 O O . LEU A 1 217 ? -5.205 -5.892 24.703 1.00 85.69 217 LEU A O 1
ATOM 1694 N N . GLU A 1 218 ? -3.465 -5.022 23.596 1.00 88.06 218 GLU A N 1
ATOM 1695 C CA . GLU A 1 218 ? -2.676 -4.716 24.792 1.00 88.06 218 GLU A CA 1
ATOM 1696 C C . GLU A 1 218 ? -3.385 -3.683 25.680 1.00 88.06 218 GLU A C 1
ATOM 1698 O O . GLU A 1 218 ? -3.517 -3.880 26.890 1.00 88.06 218 GLU A O 1
ATOM 1703 N N . SER A 1 219 ? -3.954 -2.632 25.081 1.00 84.38 219 SER A N 1
ATOM 1704 C CA . SER A 1 219 ? -4.792 -1.671 25.804 1.00 84.38 219 SER A CA 1
ATOM 1705 C C . SER A 1 219 ? -5.995 -2.346 26.473 1.00 84.38 219 SER A C 1
ATOM 1707 O O . SER A 1 219 ? -6.300 -2.039 27.628 1.00 84.38 219 SER A O 1
ATOM 1709 N N . TYR A 1 220 ? -6.662 -3.285 25.795 1.00 79.50 220 TYR A N 1
ATOM 1710 C CA . TYR A 1 220 ? -7.774 -4.038 26.376 1.00 79.50 220 TYR A CA 1
ATOM 1711 C C . TYR A 1 220 ? -7.333 -4.927 27.543 1.00 79.50 220 TYR A C 1
ATOM 1713 O O . TYR A 1 220 ? -8.041 -4.981 28.549 1.00 79.50 220 TYR A O 1
ATOM 1721 N N . LYS A 1 221 ? -6.157 -5.559 27.464 1.00 81.00 221 LYS A N 1
ATOM 1722 C CA . LYS A 1 221 ? -5.592 -6.354 28.568 1.00 81.00 221 LYS A CA 1
ATOM 1723 C C . LYS A 1 221 ? -5.305 -5.494 29.801 1.00 81.00 221 LYS A C 1
ATOM 1725 O O . LYS A 1 221 ? -5.721 -5.857 30.896 1.00 81.00 221 LYS A O 1
ATOM 1730 N N . LEU A 1 222 ? -4.726 -4.307 29.625 1.00 83.25 222 LEU A N 1
ATOM 1731 C CA . LEU A 1 222 ? -4.504 -3.362 30.730 1.00 83.25 222 LEU A CA 1
ATOM 1732 C C . LEU A 1 222 ? -5.819 -2.876 31.362 1.00 83.25 222 LEU A C 1
ATOM 1734 O O . LEU A 1 222 ? -5.933 -2.766 32.585 1.00 83.25 222 LEU A O 1
ATOM 1738 N N . ILE A 1 223 ? -6.837 -2.592 30.539 1.00 78.44 223 ILE A N 1
ATOM 1739 C CA . ILE A 1 223 ? -8.177 -2.232 31.031 1.00 78.44 223 ILE A CA 1
ATOM 1740 C C . ILE A 1 223 ? -8.773 -3.389 31.837 1.00 78.44 223 ILE A C 1
ATOM 1742 O O . ILE A 1 223 ? -9.382 -3.145 32.877 1.00 78.44 223 ILE A O 1
ATOM 1746 N N . TYR A 1 224 ? -8.576 -4.629 31.391 1.00 75.81 224 TYR A N 1
ATOM 1747 C CA . TYR A 1 224 ? -9.043 -5.818 32.093 1.00 75.81 224 TYR A CA 1
ATOM 1748 C C . TYR A 1 224 ? -8.358 -6.013 33.447 1.00 75.81 224 TYR A C 1
ATOM 1750 O O . TYR A 1 224 ? -9.041 -6.232 34.440 1.00 75.81 224 TYR A O 1
ATOM 1758 N N . GLU A 1 225 ? -7.036 -5.867 33.534 1.00 79.62 225 GLU A N 1
ATOM 1759 C CA . GLU A 1 225 ? -6.308 -5.959 34.809 1.00 79.62 225 GLU A CA 1
ATOM 1760 C C . GLU A 1 225 ? -6.772 -4.891 35.811 1.00 79.62 225 GLU A C 1
ATOM 1762 O O . GLU A 1 225 ? -7.028 -5.164 36.992 1.00 79.62 225 GLU A O 1
ATOM 1767 N N . LYS A 1 226 ? -6.959 -3.657 35.329 1.00 77.06 226 LYS A N 1
ATOM 1768 C CA . LYS A 1 226 ? -7.531 -2.571 36.131 1.00 77.06 226 LYS A CA 1
ATOM 1769 C C . LYS A 1 226 ? -8.974 -2.867 36.543 1.00 77.06 226 LYS A C 1
ATOM 1771 O O . LYS A 1 226 ? -9.398 -2.512 37.644 1.00 77.06 226 LYS A O 1
ATOM 1776 N N . TYR A 1 227 ? -9.740 -3.503 35.666 1.00 73.31 227 TYR A N 1
ATOM 1777 C CA . TYR A 1 227 ? -11.095 -3.915 35.978 1.00 73.31 227 TYR A CA 1
ATOM 1778 C C . TYR A 1 227 ? -11.119 -5.001 37.060 1.00 73.31 227 TYR A C 1
ATOM 1780 O O . TYR A 1 227 ? -11.820 -4.819 38.051 1.00 73.31 227 TYR A O 1
ATOM 1788 N N . GLU A 1 228 ? -10.334 -6.074 36.930 1.00 72.62 228 GLU A N 1
ATOM 1789 C CA . GLU A 1 228 ? -10.269 -7.163 37.915 1.00 72.62 228 GLU A CA 1
ATOM 1790 C C . GLU A 1 228 ? -9.883 -6.643 39.302 1.00 72.62 228 GLU A C 1
ATOM 1792 O O . GLU A 1 228 ? -10.565 -6.930 40.285 1.00 72.62 228 GLU A O 1
ATOM 1797 N N . SER A 1 229 ? -8.849 -5.803 39.379 1.00 71.94 229 SER A N 1
ATOM 1798 C CA . SER A 1 229 ? -8.440 -5.163 40.638 1.00 71.94 229 SER A CA 1
ATOM 1799 C C . SER A 1 229 ? -9.547 -4.295 41.248 1.00 71.94 229 SER A C 1
ATOM 1801 O O . SER A 1 229 ? -9.805 -4.368 42.450 1.00 71.94 229 SER A O 1
ATOM 1803 N N . THR A 1 230 ? -10.271 -3.528 40.428 1.00 71.25 230 THR A N 1
ATOM 1804 C CA . THR A 1 230 ? -11.419 -2.728 40.888 1.00 71.25 230 THR A CA 1
ATOM 1805 C C . THR A 1 230 ? -12.606 -3.611 41.292 1.00 71.25 230 THR A C 1
ATOM 1807 O O . THR A 1 230 ? -13.349 -3.270 42.212 1.00 71.25 230 THR A O 1
ATOM 1810 N N . ARG A 1 231 ? -12.819 -4.749 40.619 1.00 71.25 231 ARG A N 1
ATOM 1811 C CA . ARG A 1 231 ? -13.884 -5.711 40.934 1.00 71.25 231 ARG A CA 1
ATOM 1812 C C . ARG A 1 231 ? -13.655 -6.343 42.301 1.00 71.25 231 ARG A C 1
ATOM 1814 O O . ARG A 1 231 ? -14.597 -6.381 43.084 1.00 71.25 231 ARG A O 1
ATOM 1821 N N . ILE A 1 232 ? -12.426 -6.777 42.584 1.00 70.19 232 ILE A N 1
ATOM 1822 C CA . ILE A 1 232 ? -12.028 -7.310 43.894 1.00 70.19 232 ILE A CA 1
ATOM 1823 C C . ILE A 1 232 ? -12.239 -6.240 44.969 1.00 70.19 232 ILE A C 1
ATOM 1825 O O . ILE A 1 232 ? -13.008 -6.458 45.897 1.00 70.19 232 ILE A O 1
ATOM 1829 N N . MET A 1 233 ? -11.700 -5.032 44.772 1.00 69.62 233 MET A N 1
ATOM 1830 C CA . MET A 1 233 ? -11.886 -3.924 45.720 1.00 69.62 233 MET A CA 1
ATOM 1831 C C . MET A 1 233 ? -13.370 -3.616 45.983 1.00 69.62 233 MET A C 1
ATOM 1833 O O . MET A 1 233 ? -13.769 -3.362 47.115 1.00 69.62 233 MET A O 1
ATOM 1837 N N . ARG A 1 234 ? -14.214 -3.642 44.946 1.00 70.25 234 ARG A N 1
ATOM 1838 C CA . ARG A 1 234 ? -15.661 -3.436 45.086 1.00 70.25 234 ARG A CA 1
ATOM 1839 C C . ARG A 1 234 ? -16.328 -4.565 45.860 1.00 70.25 234 ARG A C 1
ATOM 1841 O O . ARG A 1 234 ? -17.233 -4.281 46.636 1.00 70.25 234 ARG A O 1
ATOM 1848 N N . HIS A 1 235 ? -15.942 -5.814 45.605 1.00 69.81 235 HIS A N 1
ATOM 1849 C CA . HIS A 1 235 ? -16.458 -6.962 46.339 1.00 69.81 235 HIS A CA 1
ATOM 1850 C C . HIS A 1 235 ? -16.163 -6.795 47.831 1.00 69.81 235 HIS A C 1
ATOM 1852 O O . HIS A 1 235 ? -17.092 -6.834 48.630 1.00 69.81 235 HIS A O 1
ATOM 1858 N N . ASP A 1 236 ? -14.920 -6.464 48.173 1.00 67.31 236 ASP A N 1
ATOM 1859 C CA . ASP A 1 236 ? -14.493 -6.248 49.556 1.00 67.31 236 ASP A CA 1
ATOM 1860 C C . ASP A 1 236 ? -15.239 -5.068 50.201 1.00 67.31 236 ASP A C 1
ATOM 1862 O O . ASP A 1 236 ? -15.711 -5.165 51.331 1.00 67.31 236 ASP A O 1
ATOM 1866 N N . ILE A 1 237 ? -15.426 -3.957 49.472 1.00 72.44 237 ILE A N 1
ATOM 1867 C CA . ILE A 1 237 ? -16.222 -2.812 49.948 1.00 72.44 237 ILE A CA 1
ATOM 1868 C C . ILE A 1 237 ? -17.686 -3.206 50.151 1.00 72.44 237 ILE A C 1
ATOM 1870 O O . ILE A 1 237 ? -18.301 -2.783 51.127 1.00 72.44 237 ILE A O 1
ATOM 1874 N N . LYS A 1 238 ? -18.272 -3.987 49.238 1.00 70.25 238 LYS A N 1
ATOM 1875 C CA . LYS A 1 238 ? -19.654 -4.456 49.362 1.00 70.25 238 LYS A CA 1
ATOM 1876 C C . LYS A 1 238 ? -19.802 -5.359 50.583 1.00 70.25 238 LYS A C 1
ATOM 1878 O O . LYS A 1 238 ? -20.731 -5.157 51.350 1.00 70.25 238 LYS A O 1
ATOM 1883 N N . GLU A 1 239 ? -18.880 -6.291 50.786 1.00 69.12 239 GLU A N 1
ATOM 1884 C CA . GLU A 1 239 ? -18.862 -7.188 51.942 1.00 69.12 239 GLU A CA 1
ATOM 1885 C C . GLU A 1 239 ? -18.738 -6.405 53.259 1.00 69.12 239 GLU A C 1
ATOM 1887 O O . GLU A 1 239 ? -19.512 -6.617 54.197 1.00 69.12 239 GLU A O 1
ATOM 1892 N N . GLN A 1 240 ? -17.845 -5.410 53.297 1.00 68.25 240 GLN A N 1
ATOM 1893 C CA . GLN A 1 240 ? -17.721 -4.488 54.427 1.00 68.25 240 GLN A CA 1
ATOM 1894 C C . GLN A 1 240 ? -18.997 -3.673 54.652 1.00 68.25 240 GLN A C 1
ATOM 1896 O O . GLN A 1 240 ? -19.414 -3.509 55.794 1.00 68.25 240 GLN A O 1
ATOM 1901 N N . LEU A 1 241 ? -19.639 -3.175 53.591 1.00 70.38 241 LEU A N 1
ATOM 1902 C CA . LEU A 1 241 ? -20.898 -2.433 53.679 1.00 70.38 241 LEU A CA 1
ATOM 1903 C C . LEU A 1 241 ? -22.059 -3.316 54.127 1.00 70.38 24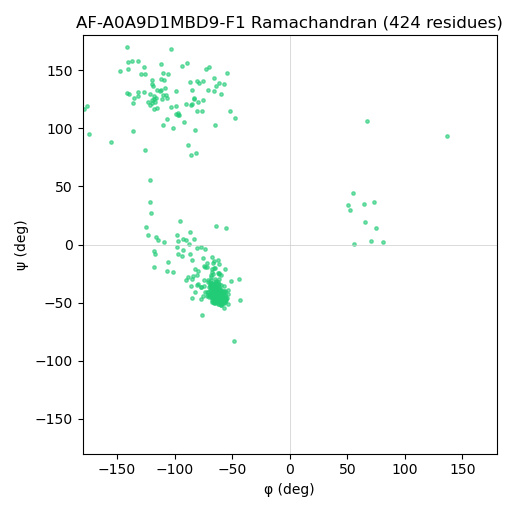1 LEU A C 1
ATOM 1905 O O . LEU A 1 241 ? -22.891 -2.847 54.897 1.00 70.38 241 LEU A O 1
ATOM 1909 N N . ASP A 1 242 ? -22.132 -4.559 53.663 1.00 67.81 242 ASP A N 1
ATOM 1910 C CA . ASP A 1 242 ? -23.163 -5.513 54.061 1.00 67.81 242 ASP A CA 1
ATOM 1911 C C . ASP A 1 242 ? -22.995 -5.885 55.545 1.00 67.81 242 ASP A C 1
ATOM 1913 O O . ASP A 1 242 ? -23.969 -5.826 56.293 1.00 67.81 242 ASP A O 1
ATOM 1917 N N . THR A 1 243 ? -21.756 -6.061 56.021 1.00 68.44 243 THR A N 1
ATOM 1918 C CA . THR A 1 243 ? -21.450 -6.200 57.459 1.00 68.44 243 THR A CA 1
ATOM 1919 C C . THR A 1 243 ? -21.839 -4.942 58.248 1.00 68.44 243 THR A C 1
ATOM 1921 O O . THR A 1 243 ? -22.446 -5.019 59.315 1.00 68.44 243 THR A O 1
ATOM 1924 N N . LEU A 1 244 ? -21.549 -3.749 57.719 1.00 68.75 244 LEU A N 1
ATOM 1925 C CA . LEU A 1 244 ? -21.934 -2.478 58.342 1.00 68.75 244 LEU A CA 1
ATOM 1926 C C . LEU A 1 244 ? -23.463 -2.332 58.408 1.00 68.75 244 LEU A C 1
ATOM 1928 O O . LEU A 1 244 ? -23.989 -1.877 59.418 1.00 68.75 244 LEU A O 1
ATOM 1932 N N . LYS A 1 245 ? -24.194 -2.749 57.365 1.00 65.31 245 LYS A N 1
ATOM 1933 C CA . LYS A 1 245 ? -25.667 -2.782 57.353 1.00 65.31 245 LYS A CA 1
ATOM 1934 C C . LYS A 1 245 ? -26.214 -3.746 58.405 1.00 65.31 245 LYS A C 1
ATOM 1936 O O . LYS A 1 245 ? -27.200 -3.396 59.052 1.00 65.31 245 LYS A O 1
ATOM 1941 N N . GLU A 1 246 ? -25.598 -4.914 58.584 1.00 66.38 246 GLU A N 1
ATOM 1942 C CA . GLU A 1 246 ? -25.959 -5.860 59.648 1.00 66.38 246 GLU A CA 1
ATOM 1943 C C . GLU A 1 246 ? -25.761 -5.236 61.035 1.00 66.38 246 GLU A C 1
ATOM 1945 O O . GLU A 1 246 ? -26.674 -5.290 61.854 1.00 66.38 246 GLU A O 1
ATOM 1950 N N . MET A 1 247 ? -24.646 -4.532 61.261 1.00 63.72 247 MET A N 1
ATOM 1951 C CA . MET A 1 247 ? -24.384 -3.805 62.513 1.00 63.72 247 MET A CA 1
ATOM 1952 C C . MET A 1 247 ? -25.319 -2.598 62.730 1.00 63.72 247 MET A C 1
ATOM 1954 O O . MET A 1 247 ? -25.668 -2.275 63.860 1.00 63.72 247 MET A O 1
ATOM 1958 N N . ILE A 1 248 ? -25.742 -1.910 61.663 1.00 66.19 248 ILE A N 1
ATOM 1959 C CA . ILE A 1 248 ? -26.640 -0.738 61.727 1.00 66.19 248 ILE A CA 1
ATOM 1960 C C . ILE A 1 248 ? -28.111 -1.137 61.895 1.00 66.19 248 ILE A C 1
ATOM 1962 O O . ILE A 1 248 ? -28.910 -0.327 62.374 1.00 66.19 248 ILE A O 1
ATOM 1966 N N . ASN A 1 249 ? -28.499 -2.358 61.521 1.00 56.12 249 ASN A N 1
ATOM 1967 C CA . ASN A 1 249 ? -29.854 -2.855 61.775 1.00 56.12 249 ASN A CA 1
ATOM 1968 C C . ASN A 1 249 ? -30.181 -2.938 63.283 1.00 56.12 249 ASN A C 1
ATOM 1970 O O . ASN A 1 249 ? -31.363 -2.978 63.615 1.00 56.12 249 ASN A O 1
ATOM 1974 N N . ASP A 1 250 ? -29.178 -2.834 64.167 1.00 58.44 250 ASP A N 1
ATOM 1975 C CA . ASP A 1 250 ? -29.341 -2.627 65.617 1.00 58.44 250 ASP A CA 1
ATOM 1976 C C . ASP A 1 250 ? -29.621 -1.158 66.029 1.00 58.44 250 ASP A C 1
ATOM 1978 O O . ASP A 1 250 ? -29.906 -0.883 67.194 1.00 58.44 250 ASP A O 1
ATOM 1982 N N . GLY A 1 251 ? -29.636 -0.204 65.085 1.00 58.56 251 GLY A N 1
ATOM 1983 C CA . GLY A 1 251 ? -30.235 1.127 65.259 1.00 58.56 251 GLY A CA 1
ATOM 1984 C C . GLY A 1 251 ? -29.417 2.309 64.720 1.00 58.56 251 GLY A C 1
ATOM 1985 O O . GLY A 1 251 ? -28.627 2.895 65.451 1.00 58.56 251 GLY A O 1
ATOM 1986 N N . SER A 1 252 ? -29.666 2.744 63.473 1.00 64.50 252 SER A N 1
ATOM 1987 C CA . SER A 1 252 ? -29.468 4.137 62.999 1.00 64.50 252 SER A CA 1
ATOM 1988 C C . SER A 1 252 ? -29.947 4.332 61.544 1.00 64.50 252 SER A C 1
ATOM 1990 O O . SER A 1 252 ? -29.437 3.717 60.608 1.00 64.50 252 SER A O 1
ATOM 1992 N N . GLY A 1 253 ? -30.922 5.221 61.316 1.00 62.16 253 GLY A N 1
ATOM 1993 C CA . GLY A 1 253 ? -31.497 5.490 59.985 1.00 62.16 253 GLY A CA 1
ATOM 1994 C C . GLY A 1 253 ? -30.606 6.292 59.019 1.00 62.16 253 GLY A C 1
ATOM 1995 O O . GLY A 1 253 ? -30.810 6.228 57.805 1.00 62.16 253 GLY A O 1
ATOM 1996 N N . GLU A 1 254 ? -29.599 7.022 59.511 1.00 60.53 254 GLU A N 1
ATOM 1997 C CA . GLU A 1 254 ? -28.699 7.840 58.675 1.00 60.53 254 GLU A CA 1
ATOM 1998 C C . GLU A 1 254 ? -27.595 7.013 58.013 1.00 60.53 254 GLU A C 1
ATOM 2000 O O . GLU A 1 254 ? -27.243 7.239 56.851 1.00 60.53 254 GLU A O 1
ATOM 2005 N N . ALA A 1 255 ? -27.107 5.989 58.707 1.00 62.56 255 ALA A N 1
ATOM 2006 C CA . ALA A 1 255 ? -26.027 5.151 58.212 1.00 62.56 255 ALA A CA 1
ATOM 2007 C C . ALA A 1 255 ? -26.484 4.244 57.046 1.00 62.56 255 ALA A C 1
ATOM 2009 O O . ALA A 1 255 ? -25.746 4.036 56.081 1.00 62.56 255 ALA A O 1
ATOM 2010 N N . LYS A 1 256 ? -27.765 3.844 57.031 1.00 64.38 256 LYS A N 1
ATOM 2011 C CA . LYS A 1 256 ? -28.406 3.146 55.898 1.00 64.38 256 LYS A CA 1
ATOM 2012 C C . LYS A 1 256 ? -28.471 4.011 54.629 1.00 64.38 256 LYS A C 1
ATOM 2014 O O . LYS A 1 256 ? -28.334 3.507 53.515 1.00 64.38 256 LYS A O 1
ATOM 2019 N N . LYS A 1 257 ? -28.638 5.329 54.787 1.00 65.25 257 LYS A N 1
ATOM 2020 C CA . LYS A 1 257 ? -28.718 6.299 53.680 1.00 65.25 257 LYS A CA 1
ATOM 2021 C C . LYS A 1 257 ? -27.335 6.610 53.093 1.00 65.25 257 LYS A C 1
ATOM 2023 O O . LYS A 1 257 ? -27.205 6.752 51.879 1.00 65.25 257 LYS A O 1
ATOM 2028 N N . PHE A 1 258 ? -26.303 6.665 53.938 1.00 64.25 258 PHE A N 1
ATOM 2029 C CA . PHE A 1 258 ? -24.907 6.816 53.513 1.00 64.25 258 PHE A CA 1
ATOM 2030 C C . PHE A 1 258 ? -24.390 5.566 52.776 1.00 64.25 258 PHE A C 1
ATOM 2032 O O . PHE A 1 258 ? -23.804 5.699 51.702 1.00 64.25 258 PHE A O 1
ATOM 2039 N N . ALA A 1 259 ? -24.713 4.361 53.268 1.00 67.06 259 ALA A N 1
ATOM 2040 C CA . ALA A 1 259 ? -24.393 3.097 52.596 1.00 67.06 259 ALA A CA 1
ATOM 2041 C C . ALA A 1 259 ? -25.012 3.003 51.186 1.00 67.06 259 ALA A C 1
ATOM 2043 O O . ALA A 1 259 ? -24.317 2.669 50.229 1.00 67.06 259 ALA A O 1
ATOM 2044 N N . GLY A 1 260 ? -26.286 3.389 51.024 1.00 64.31 260 GLY A N 1
ATOM 2045 C CA . GLY A 1 260 ? -26.945 3.412 49.709 1.00 64.31 260 GLY A CA 1
ATOM 2046 C C . GLY A 1 260 ? -26.326 4.414 48.721 1.00 64.31 260 GLY A C 1
ATOM 2047 O O . GLY A 1 260 ? -26.288 4.163 47.516 1.00 64.31 260 GLY A O 1
ATOM 2048 N N . LYS A 1 261 ? -25.787 5.534 49.222 1.00 61.44 261 LYS A N 1
ATOM 2049 C CA . LYS A 1 261 ? -25.108 6.546 48.396 1.00 61.44 261 LYS A CA 1
ATOM 2050 C C . LYS A 1 261 ? -23.719 6.075 47.933 1.00 61.44 261 LYS A C 1
ATOM 2052 O O . LYS A 1 261 ? -23.332 6.333 46.794 1.00 61.44 261 LYS A O 1
ATOM 2057 N N . LEU A 1 262 ? -22.999 5.327 48.769 1.00 61.41 262 LEU A N 1
ATOM 2058 C CA . LEU A 1 262 ? -21.737 4.669 48.404 1.00 61.41 262 LEU A CA 1
ATOM 2059 C C . LEU A 1 262 ? -21.946 3.518 47.405 1.00 61.41 262 LEU A C 1
ATOM 2061 O O . LEU A 1 262 ? -21.203 3.414 46.431 1.00 61.41 262 LEU A O 1
ATOM 2065 N N . GLU A 1 263 ? -23.013 2.731 47.558 1.00 63.34 263 GLU A N 1
ATOM 2066 C CA . GLU A 1 263 ? -23.429 1.728 46.563 1.00 63.34 263 GLU A CA 1
ATOM 2067 C C . GLU A 1 263 ? -23.736 2.341 45.188 1.00 63.34 263 GLU A C 1
ATOM 2069 O O . GLU A 1 263 ? -23.472 1.722 44.156 1.00 63.34 263 GLU A O 1
ATOM 2074 N N . SER A 1 264 ? -24.296 3.557 45.145 1.00 56.50 264 SER A N 1
ATOM 2075 C CA . SER A 1 264 ? -24.524 4.255 43.874 1.00 56.50 264 SER A CA 1
ATOM 2076 C C . SER A 1 264 ? -23.236 4.756 43.215 1.00 56.50 264 SER A C 1
ATOM 2078 O O . SER A 1 264 ? -23.148 4.712 41.993 1.00 56.50 264 SER A O 1
ATOM 2080 N N . LEU A 1 265 ? -22.214 5.135 43.990 1.00 55.03 265 LEU A N 1
ATOM 2081 C CA . LEU A 1 265 ? -20.888 5.504 43.467 1.00 55.03 265 LEU A CA 1
ATOM 2082 C C . LEU A 1 265 ? -20.140 4.293 42.884 1.00 55.03 265 LEU A C 1
ATOM 2084 O O . LEU A 1 265 ? -19.484 4.408 41.854 1.00 55.03 265 LEU A O 1
ATOM 2088 N N . GLY A 1 266 ? -20.306 3.102 43.469 1.00 55.09 266 GLY A N 1
ATOM 2089 C CA . GLY A 1 266 ? -19.789 1.853 42.891 1.00 55.09 266 GLY A CA 1
ATOM 2090 C C . GLY A 1 266 ? -20.479 1.427 41.584 1.00 55.09 266 GLY A C 1
ATOM 2091 O O . GLY A 1 266 ? -20.009 0.508 40.909 1.00 55.09 266 GLY A O 1
ATOM 2092 N N . ARG A 1 267 ? -21.594 2.077 41.216 1.00 53.16 267 ARG A N 1
ATOM 2093 C CA . ARG A 1 267 ? -22.435 1.722 40.065 1.00 53.16 267 ARG A CA 1
ATOM 2094 C C . ARG A 1 267 ? -21.926 2.272 38.725 1.00 53.16 267 ARG A C 1
ATOM 2096 O O . ARG A 1 267 ? -22.217 1.677 37.696 1.00 53.16 267 ARG A O 1
ATOM 2103 N N . GLU A 1 268 ? -21.100 3.319 38.727 1.00 52.72 268 GLU A N 1
ATOM 2104 C CA . GLU A 1 268 ? -20.495 3.896 37.507 1.00 52.72 268 GLU A CA 1
ATOM 2105 C C . GLU A 1 268 ? -19.369 3.035 36.8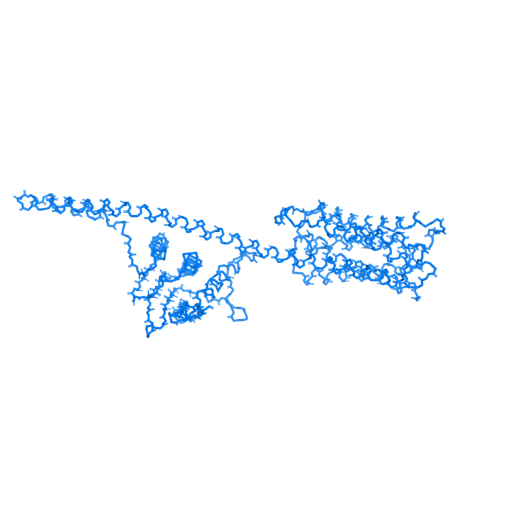89 1.00 52.72 268 GLU A C 1
ATOM 2107 O O . GLU A 1 268 ? -18.857 3.354 35.819 1.00 52.72 268 GLU A O 1
ATOM 2112 N N . LEU A 1 269 ? -18.986 1.919 37.525 1.00 54.94 269 LEU A N 1
ATOM 2113 C CA . LEU A 1 269 ? -17.859 1.058 37.121 1.00 54.94 269 LEU A CA 1
ATOM 2114 C C . LEU A 1 269 ? -18.282 -0.394 36.801 1.00 54.94 269 LEU A C 1
ATOM 2116 O O . LEU A 1 269 ? -17.507 -1.340 36.990 1.00 54.94 269 LEU A O 1
ATOM 2120 N N . TYR A 1 270 ? -19.526 -0.622 36.368 1.00 62.81 270 TYR A N 1
ATOM 2121 C CA . TYR A 1 270 ? -19.991 -1.966 36.005 1.00 62.81 270 TYR A CA 1
ATOM 2122 C C . TYR A 1 270 ? -19.457 -2.406 34.638 1.00 62.81 270 TYR A C 1
ATOM 2124 O O . TYR A 1 270 ? -19.803 -1.850 33.604 1.00 62.81 270 TYR A O 1
ATOM 2132 N N . TYR A 1 271 ? -18.633 -3.448 34.660 1.00 71.88 271 TYR A N 1
ATOM 2133 C CA . TYR A 1 271 ? -18.393 -4.325 33.519 1.00 71.88 271 TYR A CA 1
ATOM 2134 C C . TYR A 1 271 ? -19.482 -5.387 33.518 1.00 71.88 271 TYR A C 1
ATOM 2136 O O . TYR A 1 271 ? -19.771 -5.983 34.561 1.00 71.88 271 TYR A O 1
ATOM 2144 N N . THR A 1 272 ? -20.066 -5.601 32.352 1.00 79.50 272 THR A N 1
ATOM 2145 C CA . THR A 1 272 ? -21.088 -6.617 32.124 1.00 79.50 272 THR A CA 1
ATOM 2146 C C . THR A 1 272 ? -20.544 -7.651 31.149 1.00 79.50 272 THR A C 1
ATOM 2148 O O . THR A 1 272 ? -19.966 -7.293 30.122 1.00 79.50 272 THR A O 1
ATOM 2151 N N . GLU A 1 273 ? -20.713 -8.933 31.461 1.00 83.50 273 GLU A N 1
ATOM 2152 C CA . GLU A 1 273 ? -20.393 -10.014 30.531 1.00 83.50 273 GLU A CA 1
ATOM 2153 C C . GLU A 1 273 ? -21.591 -10.264 29.616 1.00 83.50 273 GLU A C 1
ATOM 2155 O O . GLU A 1 273 ? -22.688 -10.565 30.080 1.00 83.50 273 GLU A O 1
ATOM 2160 N N . TYR A 1 274 ? -21.380 -10.107 28.311 1.00 87.69 274 TYR A N 1
ATOM 2161 C CA . TYR A 1 274 ? -22.403 -10.305 27.281 1.00 87.69 274 TYR A CA 1
ATOM 2162 C C . TYR A 1 274 ? -22.184 -11.599 26.493 1.00 87.69 274 TYR A C 1
ATOM 2164 O O . TYR A 1 274 ? -23.119 -12.115 25.889 1.00 87.69 274 TYR A O 1
ATOM 2172 N N . THR A 1 275 ? -20.956 -12.110 26.467 1.00 90.06 275 THR A N 1
ATOM 2173 C CA . THR A 1 275 ? -20.534 -13.276 25.680 1.00 9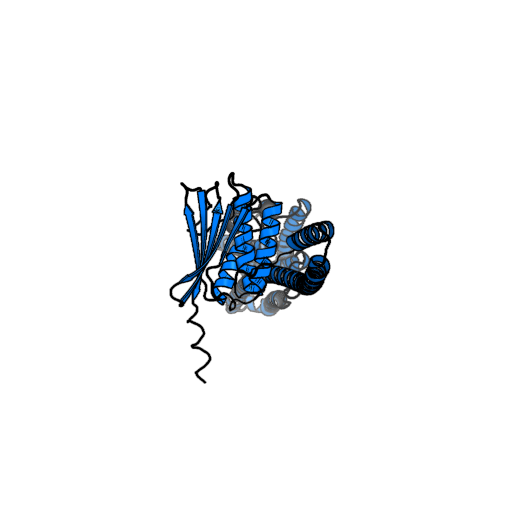0.06 275 THR A CA 1
ATOM 2174 C C . THR A 1 275 ? -19.542 -14.131 26.470 1.00 90.06 275 THR A C 1
ATOM 2176 O O . THR A 1 275 ? -19.025 -13.697 27.498 1.00 90.06 275 THR A O 1
ATOM 2179 N N . ASP A 1 276 ? -19.226 -15.323 25.974 1.00 88.94 276 ASP A N 1
ATOM 2180 C CA . ASP A 1 276 ? -18.158 -16.193 26.488 1.00 88.94 276 ASP A CA 1
ATOM 2181 C C . ASP A 1 276 ? -16.738 -15.748 26.056 1.00 88.94 276 ASP A C 1
ATOM 2183 O O . ASP A 1 276 ? -15.745 -16.345 26.475 1.00 88.94 276 ASP A O 1
ATOM 2187 N N . ASN A 1 277 ? -16.610 -14.679 25.257 1.00 89.69 277 ASN A N 1
ATOM 2188 C CA . ASN A 1 277 ? -15.332 -14.112 24.825 1.00 89.69 277 ASN A CA 1
ATOM 2189 C C . ASN A 1 277 ? -14.946 -12.887 25.676 1.00 89.69 277 ASN A C 1
ATOM 2191 O O . ASN A 1 277 ? -15.554 -11.816 25.598 1.00 89.69 277 ASN A O 1
ATOM 2195 N N . LYS A 1 278 ? -13.879 -13.028 26.472 1.00 86.94 278 LYS A N 1
ATOM 2196 C CA . LYS A 1 278 ? -13.414 -11.983 27.403 1.00 86.94 278 LYS A CA 1
ATOM 2197 C C . LYS A 1 278 ? -12.994 -10.693 26.695 1.00 86.94 278 LYS A C 1
ATOM 2199 O O . LYS A 1 278 ? -13.375 -9.608 27.131 1.00 86.94 278 LYS A O 1
ATOM 2204 N N . VAL A 1 279 ? -12.242 -10.801 25.597 1.00 88.19 279 VAL A N 1
ATOM 2205 C CA . VAL A 1 279 ? -11.781 -9.636 24.820 1.00 88.19 279 VAL A CA 1
ATOM 2206 C C . VAL A 1 279 ? -12.966 -8.884 24.229 1.00 88.19 279 VAL A C 1
ATOM 2208 O O . VAL A 1 279 ? -13.018 -7.655 24.308 1.00 88.19 279 VAL A O 1
ATOM 2211 N N . LEU A 1 280 ? -13.961 -9.612 23.718 1.00 91.81 280 LEU A N 1
ATOM 2212 C CA . LEU A 1 280 ? -15.187 -9.013 23.209 1.00 91.81 280 LEU A CA 1
ATOM 2213 C C . LEU A 1 280 ? -15.963 -8.283 24.308 1.00 91.81 280 LEU A C 1
ATOM 2215 O O . LEU A 1 280 ? -16.382 -7.152 24.093 1.00 91.81 280 LEU A O 1
ATOM 2219 N N . ASN A 1 281 ? -16.109 -8.868 25.498 1.00 89.94 281 ASN A N 1
ATOM 2220 C CA . ASN A 1 281 ? -16.789 -8.199 26.609 1.00 89.94 281 ASN A CA 1
ATOM 2221 C C . ASN A 1 281 ? -16.098 -6.884 26.996 1.00 89.94 281 ASN A C 1
ATOM 2223 O O . ASN A 1 281 ? -16.772 -5.867 27.163 1.00 89.94 281 ASN A O 1
ATOM 2227 N N . ILE A 1 282 ? -14.764 -6.854 27.084 1.00 85.62 282 ILE A N 1
ATOM 2228 C CA . ILE A 1 282 ? -14.017 -5.614 27.362 1.00 85.62 282 ILE A CA 1
ATOM 2229 C C . ILE A 1 282 ? -14.287 -4.571 26.270 1.00 85.62 282 ILE A C 1
ATOM 2231 O O . ILE A 1 282 ? -14.572 -3.407 26.573 1.00 85.62 282 ILE A O 1
ATOM 2235 N N . LEU A 1 283 ? -14.232 -4.992 25.004 1.00 89.94 283 LEU A N 1
ATOM 2236 C CA . LEU A 1 283 ? -14.501 -4.136 23.854 1.00 89.94 283 LEU A CA 1
ATOM 2237 C C . LEU A 1 283 ? -15.919 -3.556 23.914 1.00 89.94 283 LEU A C 1
ATOM 2239 O O . LEU A 1 283 ? -16.073 -2.343 23.783 1.00 89.94 283 LEU A O 1
ATOM 2243 N N . LEU A 1 284 ? -16.936 -4.385 24.165 1.00 91.94 284 LEU A N 1
ATOM 2244 C CA . LEU A 1 284 ? -18.336 -3.964 24.272 1.00 91.94 284 LEU A CA 1
ATOM 2245 C C . LEU A 1 284 ? -18.531 -2.943 25.396 1.00 91.94 284 LEU A C 1
ATOM 2247 O O . LEU A 1 284 ? -19.094 -1.880 25.151 1.00 91.94 284 LEU A O 1
ATOM 2251 N N . ASN A 1 285 ? -18.001 -3.204 26.595 1.00 88.25 285 ASN A N 1
ATOM 2252 C CA . ASN A 1 285 ? -18.102 -2.270 27.723 1.00 88.25 285 ASN A CA 1
ATOM 2253 C C . ASN A 1 285 ? -17.436 -0.921 27.413 1.00 88.25 285 ASN A C 1
ATOM 2255 O O . ASN A 1 285 ? -17.991 0.137 27.714 1.00 88.25 285 ASN A O 1
ATOM 2259 N N . ARG A 1 286 ? -16.273 -0.930 26.749 1.00 86.38 286 ARG A N 1
ATOM 2260 C CA . ARG A 1 286 ? -15.635 0.313 26.302 1.00 86.38 286 ARG A CA 1
ATOM 2261 C C . ARG A 1 286 ? -16.474 1.029 25.240 1.00 86.38 286 ARG A C 1
ATOM 2263 O O . ARG A 1 286 ? -16.617 2.247 25.314 1.00 86.38 286 ARG A O 1
ATOM 2270 N N . LYS A 1 287 ? -17.053 0.302 24.280 1.00 90.88 287 LYS A N 1
ATOM 2271 C CA . LYS A 1 287 ? -17.893 0.890 23.225 1.00 90.88 287 LYS A CA 1
ATOM 2272 C C . LYS A 1 287 ? -19.202 1.457 23.758 1.00 90.88 287 LYS A C 1
ATOM 2274 O O . LYS A 1 287 ? -19.607 2.505 23.272 1.00 90.88 287 LYS A O 1
ATOM 2279 N N . ILE A 1 288 ? -19.803 0.854 24.783 1.00 90.38 288 ILE A N 1
ATOM 2280 C CA . ILE A 1 288 ? -20.951 1.429 25.502 1.00 90.38 288 ILE A CA 1
ATOM 2281 C C . ILE A 1 288 ? -20.585 2.812 26.045 1.00 90.38 288 ILE A C 1
ATOM 2283 O O . ILE A 1 288 ? -21.293 3.784 25.786 1.00 90.38 288 ILE A O 1
ATOM 2287 N N . LYS A 1 289 ? -19.440 2.923 26.731 1.00 85.94 289 LYS A N 1
ATOM 2288 C CA . LYS A 1 289 ? -18.966 4.204 27.267 1.00 85.94 289 LYS A CA 1
ATOM 2289 C C . LYS A 1 289 ? -18.714 5.235 26.161 1.00 85.94 289 LYS A C 1
ATOM 2291 O O . LYS A 1 289 ? -19.195 6.359 26.256 1.00 85.94 289 LYS A O 1
ATOM 2296 N N . GLU A 1 290 ? -18.008 4.846 25.098 1.00 88.75 290 GLU A N 1
ATOM 2297 C CA . GLU A 1 290 ? -17.739 5.730 23.953 1.00 88.75 290 GLU A CA 1
ATOM 2298 C C . GLU A 1 290 ? -19.028 6.166 23.224 1.00 88.75 290 GLU A C 1
ATOM 2300 O O . GLU A 1 290 ? -19.092 7.282 22.710 1.00 88.75 290 GLU A O 1
ATOM 2305 N N . CYS A 1 291 ? -20.050 5.304 23.153 1.00 90.12 291 CYS A N 1
ATOM 2306 C CA . CYS A 1 291 ? -21.359 5.639 22.583 1.00 90.12 291 CYS A CA 1
ATOM 2307 C C . CYS A 1 291 ? -22.089 6.664 23.450 1.00 90.12 291 CYS A C 1
ATOM 2309 O O . CYS A 1 291 ? -22.511 7.698 22.932 1.00 90.12 291 CYS A O 1
ATOM 2311 N N . HIS A 1 292 ? -22.140 6.435 24.764 1.00 86.88 292 HIS A N 1
ATOM 2312 C CA . HIS A 1 292 ? -22.758 7.354 25.717 1.00 86.88 292 HIS A CA 1
ATOM 2313 C C . HIS A 1 292 ? -22.121 8.754 25.654 1.00 86.88 292 HIS A C 1
ATOM 2315 O O . HIS A 1 292 ? -22.824 9.757 25.568 1.00 86.88 292 HIS A O 1
ATOM 2321 N N . GLU A 1 293 ? -20.787 8.840 25.592 1.00 87.75 293 GLU A N 1
ATOM 2322 C CA . GLU A 1 293 ? -20.059 10.113 25.429 1.00 87.75 293 GLU A CA 1
ATOM 2323 C C . GLU A 1 293 ? -20.395 10.847 24.115 1.00 87.75 293 GLU A C 1
ATOM 2325 O O . GLU A 1 293 ? -20.283 12.071 24.038 1.00 87.75 293 GLU A O 1
ATOM 2330 N N . LYS A 1 294 ? -20.827 10.119 23.080 1.00 88.50 294 LYS A N 1
ATOM 2331 C CA . LYS A 1 294 ? -21.220 10.662 21.768 1.00 88.50 294 LYS A CA 1
ATOM 2332 C C . LYS A 1 294 ? -22.732 10.869 21.615 1.00 88.50 294 LYS A C 1
ATOM 2334 O O . LYS A 1 294 ? -23.174 11.265 20.532 1.00 88.50 294 LYS A O 1
ATOM 2339 N N . GLY A 1 295 ? -23.516 10.612 22.665 1.00 90.62 295 GLY A N 1
ATOM 2340 C CA . GLY A 1 295 ? -24.980 10.658 22.621 1.00 90.62 295 GLY A CA 1
ATOM 2341 C C . GLY A 1 295 ? -25.582 9.603 21.689 1.00 90.62 295 GLY A C 1
ATOM 2342 O O . GLY A 1 295 ? -26.540 9.898 20.979 1.00 90.62 295 GLY A O 1
ATOM 2343 N N . ILE A 1 296 ? -24.959 8.424 21.620 1.00 93.19 296 ILE A N 1
ATOM 2344 C CA . ILE A 1 296 ? -25.451 7.246 20.903 1.00 93.19 296 ILE A CA 1
ATOM 2345 C C . ILE A 1 296 ? -25.940 6.240 21.945 1.00 93.19 296 ILE A C 1
ATOM 2347 O O . ILE A 1 296 ? -25.181 5.854 22.835 1.00 93.19 296 ILE A O 1
ATOM 2351 N N . GLU A 1 297 ? -27.177 5.783 21.805 1.00 93.69 297 GLU A N 1
ATOM 2352 C CA . GLU A 1 297 ? -27.752 4.729 22.635 1.00 93.69 297 GLU A CA 1
ATOM 2353 C C . GLU A 1 297 ? -27.370 3.361 22.061 1.00 93.69 297 GLU A C 1
ATOM 2355 O O . GLU A 1 297 ? -27.659 3.048 20.902 1.00 93.69 297 GLU A O 1
ATOM 2360 N N . LEU A 1 298 ? -26.684 2.543 22.864 1.00 93.06 298 LEU A N 1
ATOM 2361 C CA . LEU A 1 298 ? -26.228 1.215 22.462 1.00 93.06 298 LEU A CA 1
ATOM 2362 C C . LEU A 1 298 ? -26.921 0.139 23.301 1.00 93.06 298 LEU A C 1
ATOM 2364 O O . LEU A 1 298 ? -26.728 0.052 24.513 1.00 93.06 298 LEU A O 1
ATOM 2368 N N . TYR A 1 299 ? -27.685 -0.715 22.628 1.00 94.12 299 TYR A N 1
ATOM 2369 C CA . TYR A 1 299 ? -28.439 -1.814 23.218 1.00 94.12 299 TYR A CA 1
ATOM 2370 C C . TYR A 1 299 ? -27.783 -3.147 22.863 1.00 94.12 299 TYR A C 1
ATOM 2372 O O . TYR A 1 299 ? -27.534 -3.422 21.689 1.00 94.12 299 TYR A O 1
ATOM 2380 N N . ILE A 1 300 ? -27.530 -3.991 23.866 1.00 92.88 300 ILE A N 1
ATOM 2381 C CA . ILE A 1 300 ? -26.971 -5.333 23.666 1.00 92.88 300 ILE A CA 1
ATOM 2382 C C . ILE A 1 300 ? -27.948 -6.379 24.193 1.00 92.88 300 ILE A C 1
ATOM 2384 O O . ILE A 1 300 ? -28.288 -6.384 25.374 1.00 92.88 300 ILE A O 1
ATOM 2388 N N . SER A 1 301 ? -28.355 -7.285 23.310 1.00 92.25 301 SER A N 1
ATOM 2389 C CA . SER A 1 301 ? -29.084 -8.508 23.618 1.00 92.25 301 SER A CA 1
ATOM 2390 C C . SER A 1 301 ? -28.095 -9.673 23.659 1.00 92.25 301 SER A C 1
ATOM 2392 O O . SER A 1 301 ? -27.419 -9.963 22.669 1.00 92.25 301 SER A O 1
ATOM 2394 N N . SER A 1 302 ? -27.985 -10.324 24.819 1.00 85.12 302 SER A N 1
ATOM 2395 C CA . SER A 1 302 ? -27.208 -11.555 24.983 1.00 85.12 302 SER A CA 1
ATOM 2396 C C . SER A 1 302 ? -28.149 -12.757 24.989 1.00 85.12 302 SER A C 1
ATOM 2398 O O . SER A 1 302 ? -28.792 -13.060 25.990 1.00 85.12 302 SER A O 1
ATOM 2400 N N . GLY A 1 303 ? -28.236 -13.438 23.852 1.00 78.31 303 GLY A N 1
ATOM 2401 C CA . GLY A 1 303 ? -28.916 -14.720 23.671 1.00 78.31 303 GLY A CA 1
ATOM 2402 C C . GLY A 1 303 ? -27.975 -15.924 23.789 1.00 78.31 303 GLY A C 1
ATOM 2403 O O . GLY A 1 303 ? -28.295 -16.991 23.272 1.00 78.31 303 GLY A O 1
ATOM 2404 N N . GLY A 1 304 ? -26.804 -15.762 24.420 1.00 72.31 304 GLY A N 1
ATOM 2405 C CA . GLY A 1 304 ? -25.870 -16.863 24.679 1.00 72.31 304 GLY A CA 1
ATOM 2406 C C . GLY A 1 304 ? -25.112 -17.380 23.449 1.00 72.31 304 GLY A C 1
ATOM 2407 O O . GLY A 1 304 ? -24.888 -18.586 23.334 1.00 72.31 304 GLY A O 1
ATOM 2408 N N . ALA A 1 305 ? -24.723 -16.502 22.516 1.00 77.81 305 ALA A N 1
ATOM 2409 C CA . ALA A 1 305 ? -23.842 -16.894 21.411 1.00 77.81 305 ALA A CA 1
ATOM 2410 C C . ALA A 1 305 ? -22.496 -17.430 21.929 1.00 77.81 305 ALA A C 1
ATOM 2412 O O . ALA A 1 305 ? -21.824 -16.755 22.709 1.00 77.81 305 ALA A O 1
ATOM 2413 N N . LYS A 1 306 ? -22.084 -18.608 21.444 1.00 83.75 306 LYS A N 1
ATOM 2414 C CA . LYS A 1 306 ? -20.751 -19.178 21.699 1.00 83.75 306 LYS A CA 1
ATOM 2415 C C . LYS A 1 306 ? -19.739 -18.565 20.733 1.00 83.75 306 LYS A C 1
ATOM 2417 O O . LYS A 1 306 ? -19.671 -18.978 19.582 1.00 83.75 306 LYS A O 1
ATOM 2422 N N . VAL A 1 307 ? -18.982 -17.565 21.167 1.00 88.88 307 VAL A N 1
ATOM 2423 C CA . VAL A 1 307 ? -17.976 -16.831 20.373 1.00 88.88 307 VAL A CA 1
ATOM 2424 C C . VAL A 1 307 ? -16.580 -16.865 21.013 1.00 88.88 307 VAL A C 1
ATOM 2426 O O . VAL A 1 307 ? -15.649 -16.215 20.529 1.00 88.88 307 VAL A O 1
ATOM 2429 N N . GLY A 1 308 ? -16.394 -17.656 22.073 1.00 87.38 308 GLY A N 1
ATOM 2430 C CA . GLY A 1 308 ? -15.118 -17.822 22.774 1.00 87.38 308 GLY A CA 1
ATOM 2431 C C . GLY A 1 308 ? -14.012 -18.475 21.937 1.00 87.38 308 GLY A C 1
ATOM 2432 O O . GLY A 1 308 ? -12.838 -18.286 22.231 1.00 87.38 308 GLY A O 1
ATOM 2433 N N . PHE A 1 309 ? -14.361 -19.194 20.865 1.00 88.94 309 PHE A N 1
ATOM 2434 C CA . PHE A 1 309 ? -13.392 -19.825 19.955 1.00 88.94 309 PHE A CA 1
ATOM 2435 C C . PHE A 1 309 ? -12.695 -18.829 19.007 1.00 88.94 309 PHE A C 1
ATOM 2437 O O . PHE A 1 309 ? -11.754 -19.206 18.304 1.00 88.94 309 PHE A O 1
ATOM 2444 N N . ILE A 1 310 ? -13.180 -17.583 18.926 1.00 90.81 310 ILE A N 1
ATOM 2445 C CA . ILE A 1 310 ? -12.606 -16.554 18.055 1.00 90.81 310 ILE A CA 1
ATOM 2446 C C . ILE A 1 310 ? -11.305 -16.048 18.698 1.00 90.81 310 ILE A C 1
ATOM 2448 O O . ILE A 1 310 ? -11.347 -15.574 19.837 1.00 90.81 310 ILE A O 1
ATOM 2452 N N . PRO A 1 311 ? -10.158 -16.090 17.993 1.00 89.69 311 PRO A N 1
ATOM 2453 C CA . PRO A 1 311 ? -8.901 -15.561 18.509 1.00 89.69 311 PRO A CA 1
ATOM 2454 C C . PRO A 1 311 ? -9.019 -14.097 18.947 1.00 89.69 311 PRO A C 1
ATOM 2456 O O . PRO A 1 311 ? -9.759 -13.309 18.356 1.00 89.69 311 PRO A O 1
ATOM 2459 N N . GLU A 1 312 ? -8.254 -13.706 19.966 1.00 88.31 312 GLU A N 1
ATOM 2460 C CA . GLU A 1 312 ? -8.307 -12.354 20.542 1.00 88.31 312 GLU A CA 1
ATOM 2461 C C . GLU A 1 312 ? -8.068 -11.253 19.494 1.00 88.31 312 GLU A C 1
ATOM 2463 O O . GLU A 1 312 ? -8.803 -10.267 19.445 1.00 88.31 312 GLU A O 1
ATOM 2468 N N . LEU A 1 313 ? -7.071 -11.443 18.620 1.00 86.62 313 LEU A N 1
ATOM 2469 C CA . LEU A 1 313 ? -6.726 -10.481 17.569 1.00 86.62 313 LEU A CA 1
ATOM 2470 C C . LEU A 1 313 ? -7.849 -10.351 16.530 1.00 86.62 313 LEU A C 1
ATOM 2472 O O . LEU A 1 313 ? -8.212 -9.238 16.152 1.00 86.62 313 LEU A O 1
ATOM 2476 N N . ASP A 1 314 ? -8.438 -11.477 16.117 1.00 89.38 314 ASP A N 1
ATOM 2477 C CA . ASP A 1 314 ? -9.566 -11.502 15.180 1.00 89.38 314 ASP A CA 1
ATOM 2478 C C . ASP A 1 314 ? -10.830 -10.906 15.807 1.00 89.38 314 ASP A C 1
ATOM 2480 O O . ASP A 1 314 ? -11.590 -10.215 15.134 1.00 89.38 314 ASP A O 1
ATOM 2484 N N . THR A 1 315 ? -11.028 -11.097 17.112 1.00 91.06 315 THR A N 1
ATOM 2485 C CA . THR A 1 315 ? -12.117 -10.475 17.874 1.00 91.06 315 THR A CA 1
ATOM 2486 C C . THR A 1 315 ? -12.012 -8.949 17.804 1.00 91.06 315 THR A C 1
ATOM 2488 O O . THR A 1 315 ? -12.982 -8.277 17.448 1.00 91.06 315 THR A O 1
ATOM 2491 N N . VAL A 1 316 ? -10.829 -8.387 18.075 1.00 88.56 316 VAL A N 1
ATOM 2492 C CA . VAL A 1 316 ? -10.594 -6.939 17.955 1.00 88.56 316 VAL A CA 1
ATOM 2493 C C . VAL A 1 316 ? -10.792 -6.484 16.508 1.00 88.56 316 VAL A C 1
ATOM 2495 O O . VAL A 1 316 ? -11.569 -5.560 16.261 1.00 88.56 316 VAL A O 1
ATOM 2498 N N . ALA A 1 317 ? -10.179 -7.174 15.542 1.00 88.31 317 ALA A N 1
ATOM 2499 C CA . ALA A 1 317 ? -10.254 -6.814 14.129 1.00 88.31 317 ALA A CA 1
ATOM 2500 C C . ALA A 1 317 ? -11.690 -6.829 13.578 1.00 88.31 317 ALA A C 1
ATOM 2502 O O . ALA A 1 317 ? -12.060 -5.941 12.809 1.00 88.31 317 ALA A O 1
ATOM 2503 N N . ILE A 1 318 ? -12.515 -7.801 13.972 1.00 91.06 318 ILE A N 1
ATOM 2504 C CA . ILE A 1 318 ? -13.905 -7.923 13.520 1.00 91.06 318 ILE A CA 1
ATOM 2505 C C . ILE A 1 318 ? -14.785 -6.896 14.235 1.00 91.06 318 ILE A C 1
ATOM 2507 O O . ILE A 1 318 ? -15.393 -6.032 13.599 1.00 91.06 318 ILE A O 1
ATOM 2511 N N . PHE A 1 319 ? -14.863 -6.976 15.564 1.00 93.00 319 PHE A N 1
ATOM 2512 C CA . PHE A 1 319 ? -15.889 -6.259 16.315 1.00 93.00 319 PHE A CA 1
ATOM 2513 C C . PHE A 1 319 ? -15.551 -4.780 16.517 1.00 93.00 319 PHE A C 1
ATOM 2515 O O . PHE A 1 319 ? -16.461 -3.955 16.438 1.00 93.00 319 PHE A O 1
ATOM 2522 N N . SER A 1 320 ? -14.271 -4.404 16.679 1.00 90.44 320 SER A N 1
ATOM 2523 C CA . SER A 1 320 ? -13.877 -2.985 16.765 1.00 90.44 320 SER A CA 1
ATOM 2524 C C . SER A 1 320 ? -14.261 -2.262 15.475 1.00 90.44 320 SER A C 1
ATOM 2526 O O . SER A 1 320 ? -14.946 -1.241 15.515 1.00 90.44 320 SER A O 1
ATOM 2528 N N . ASN A 1 321 ? -13.917 -2.836 14.316 1.00 89.50 321 ASN A N 1
ATOM 2529 C CA . ASN A 1 321 ? -14.212 -2.234 13.016 1.00 89.50 321 ASN A CA 1
ATOM 2530 C C . ASN A 1 321 ? -15.716 -2.134 12.739 1.00 89.50 321 ASN A C 1
ATOM 2532 O O . ASN A 1 321 ? -16.182 -1.078 12.314 1.00 89.50 321 ASN A O 1
ATOM 2536 N N . ILE A 1 322 ? -16.491 -3.197 12.981 1.00 91.94 322 ILE A N 1
ATOM 2537 C CA . ILE A 1 322 ? -17.928 -3.181 12.671 1.00 91.94 322 ILE A CA 1
ATOM 2538 C C . ILE A 1 322 ? -18.682 -2.230 13.606 1.00 91.94 322 ILE A C 1
ATOM 2540 O O . ILE A 1 322 ? -19.504 -1.444 13.134 1.00 91.94 322 ILE A O 1
ATOM 2544 N N . ILE A 1 323 ? -18.373 -2.232 14.907 1.00 93.00 323 ILE A N 1
ATOM 2545 C CA . ILE A 1 323 ? -19.021 -1.326 15.864 1.00 93.00 323 ILE A CA 1
ATOM 2546 C C . ILE A 1 323 ? -18.606 0.127 15.595 1.00 93.00 323 ILE A C 1
ATOM 2548 O O . ILE A 1 323 ? -19.458 1.011 15.615 1.00 93.00 323 ILE A O 1
ATOM 2552 N N . ASN A 1 324 ? -17.339 0.394 15.258 1.00 90.88 324 ASN A N 1
ATOM 2553 C CA . ASN A 1 324 ? -16.910 1.736 14.852 1.00 90.88 324 ASN A CA 1
ATOM 2554 C C . ASN A 1 324 ? -17.657 2.217 13.604 1.00 90.88 324 ASN A C 1
ATOM 2556 O O . ASN A 1 324 ? -18.124 3.353 13.584 1.00 90.88 324 ASN A O 1
ATOM 2560 N N . ASN A 1 325 ? -17.822 1.359 12.593 1.00 89.88 325 ASN A N 1
ATOM 2561 C CA . ASN A 1 325 ? -18.589 1.700 11.393 1.00 89.88 325 ASN A CA 1
ATOM 2562 C C . ASN A 1 325 ? -20.049 2.033 11.736 1.00 89.88 325 ASN A C 1
ATOM 2564 O O . ASN A 1 325 ? -20.587 3.023 11.235 1.00 89.88 325 ASN A O 1
ATOM 2568 N N . ALA A 1 326 ? -20.670 1.247 12.622 1.00 91.56 326 ALA A N 1
ATOM 2569 C CA . ALA A 1 326 ? -22.015 1.513 13.119 1.00 91.56 326 ALA A CA 1
ATOM 2570 C C . ALA A 1 326 ? -22.085 2.873 13.834 1.00 91.56 326 ALA A C 1
ATOM 2572 O O . ALA A 1 326 ? -22.934 3.693 13.497 1.00 91.56 326 ALA A O 1
ATOM 2573 N N . MET A 1 327 ? -21.148 3.167 14.741 1.00 92.00 327 MET A N 1
ATOM 2574 C CA . MET A 1 327 ? -21.060 4.455 15.443 1.00 92.00 327 MET A CA 1
ATOM 2575 C C . MET A 1 327 ? -20.845 5.641 14.496 1.00 92.00 327 MET A C 1
ATOM 2577 O O . MET A 1 327 ? -21.465 6.684 14.677 1.00 92.00 327 MET A O 1
ATOM 2581 N N . GLU A 1 328 ? -19.983 5.512 13.485 1.00 89.75 328 GLU A N 1
ATOM 2582 C CA . GLU A 1 328 ? -19.706 6.575 12.508 1.00 89.75 328 GLU A CA 1
ATOM 2583 C C . GLU A 1 328 ? -20.903 6.884 11.601 1.00 89.75 328 GLU A C 1
ATOM 2585 O O . GLU A 1 328 ? -21.130 8.039 11.231 1.00 89.75 328 GLU A O 1
ATOM 2590 N N . SER A 1 329 ? -21.656 5.854 11.212 1.00 87.88 329 SER A N 1
ATOM 2591 C CA . SER A 1 329 ? -22.912 6.017 10.480 1.00 87.88 329 SER A CA 1
ATOM 2592 C C . SER A 1 329 ? -23.971 6.666 11.368 1.00 87.88 329 SER A C 1
ATOM 2594 O O . SER A 1 329 ? -24.578 7.663 10.986 1.00 87.88 329 SER A O 1
ATOM 2596 N N . CYS A 1 330 ? -24.139 6.135 12.575 1.00 90.62 330 CYS A N 1
ATOM 2597 C CA . CYS A 1 330 ? -25.134 6.571 13.543 1.00 90.62 330 CYS A CA 1
ATOM 2598 C C . CYS A 1 330 ? -24.901 8.024 13.996 1.00 90.62 330 CYS A C 1
ATOM 2600 O O . CYS A 1 330 ? -25.834 8.808 14.101 1.00 90.62 330 CYS A O 1
ATOM 2602 N N . ALA A 1 331 ? -23.643 8.451 14.144 1.00 87.69 331 ALA A N 1
ATOM 2603 C CA . ALA A 1 331 ? -23.297 9.829 14.497 1.00 87.69 331 ALA A CA 1
ATOM 2604 C C . ALA A 1 331 ? -23.768 10.881 13.473 1.00 87.69 331 ALA A C 1
ATOM 2606 O O . ALA A 1 331 ? -23.930 12.046 13.842 1.00 87.69 331 ALA A O 1
ATOM 2607 N N . ARG A 1 332 ? -23.964 10.485 12.207 1.00 87.19 332 ARG A N 1
ATOM 2608 C CA . ARG A 1 332 ? -24.485 11.337 11.123 1.00 87.19 332 ARG A CA 1
ATOM 2609 C C . ARG A 1 332 ? -26.002 11.244 10.965 1.00 87.19 332 ARG A C 1
ATOM 2611 O O . ARG A 1 332 ? -26.553 11.956 10.133 1.00 87.19 332 ARG A O 1
ATOM 2618 N N . SER A 1 333 ? -26.646 10.370 11.730 1.00 88.94 333 SER A N 1
ATOM 2619 C CA . SER A 1 333 ? -28.080 10.143 11.671 1.00 88.94 333 SER A CA 1
ATOM 2620 C C . SER A 1 333 ? -28.820 11.002 12.703 1.00 88.94 333 SER A C 1
ATOM 2622 O O . SER A 1 333 ? -28.247 11.404 13.721 1.00 88.94 333 SER A O 1
ATOM 2624 N N . GLU A 1 334 ? -30.083 11.315 12.419 1.00 89.38 334 GLU A N 1
ATOM 2625 C CA . GLU A 1 334 ? -30.986 12.039 13.315 1.00 89.38 334 GLU A CA 1
ATOM 2626 C C . GLU A 1 334 ? -31.277 11.216 14.577 1.00 89.38 334 GLU A C 1
ATOM 2628 O O . GLU A 1 334 ? -31.080 11.694 15.695 1.00 89.38 334 GLU A O 1
ATOM 2633 N N . GLU A 1 335 ? -31.656 9.951 14.395 1.00 91.00 335 GLU A N 1
ATOM 2634 C CA . GLU A 1 335 ? -31.734 8.968 15.472 1.00 91.00 335 GLU A CA 1
ATOM 2635 C C . GLU A 1 335 ? -30.384 8.291 15.688 1.00 91.00 335 GLU A C 1
ATOM 2637 O O . GLU A 1 335 ? -29.691 7.942 14.734 1.00 91.00 335 GLU A O 1
ATOM 2642 N N . LYS A 1 336 ? -30.018 8.064 16.953 1.00 93.50 336 LYS A N 1
ATOM 2643 C CA . LYS A 1 336 ? -28.683 7.587 17.318 1.00 93.50 336 LYS A CA 1
ATOM 2644 C C . LYS A 1 336 ? -28.701 6.268 18.079 1.00 93.50 336 LYS A C 1
ATOM 2646 O O . LYS A 1 336 ? -28.147 6.188 19.171 1.00 93.50 336 LYS A O 1
ATOM 2651 N N . ASN A 1 337 ? -29.316 5.236 17.504 1.00 94.81 337 ASN A N 1
ATOM 2652 C CA . ASN A 1 337 ? -29.407 3.923 18.136 1.00 94.81 337 ASN A CA 1
ATOM 2653 C C . ASN A 1 337 ? -28.524 2.877 17.443 1.00 94.81 337 ASN A C 1
ATOM 2655 O O . ASN A 1 337 ? -28.413 2.823 16.212 1.00 94.81 337 ASN A O 1
ATOM 2659 N N . ILE A 1 338 ? -27.914 2.014 18.254 1.00 96.38 338 ILE A N 1
ATOM 2660 C CA . ILE A 1 338 ? -27.213 0.802 17.826 1.00 96.38 338 ILE A CA 1
ATOM 2661 C C . ILE A 1 338 ? -27.776 -0.381 18.612 1.00 96.38 338 ILE A C 1
ATOM 2663 O O . ILE A 1 338 ? -27.849 -0.339 19.836 1.00 96.38 338 ILE A O 1
ATOM 2667 N N . PHE A 1 339 ? -28.125 -1.456 17.915 1.00 96.56 339 PHE A N 1
ATOM 2668 C CA . PHE A 1 339 ? -28.602 -2.708 18.492 1.00 96.56 339 PHE A CA 1
ATOM 2669 C C . PHE A 1 339 ? -27.635 -3.829 18.131 1.00 96.56 339 PHE A C 1
ATOM 2671 O O . PHE A 1 339 ? -27.348 -4.050 16.955 1.00 96.56 339 PHE A O 1
ATOM 2678 N N . ILE A 1 340 ? -27.138 -4.541 19.135 1.00 96.00 340 ILE A N 1
ATOM 2679 C CA . ILE A 1 340 ? -26.276 -5.709 18.970 1.00 96.00 340 ILE A CA 1
ATOM 2680 C C . ILE A 1 340 ? -27.005 -6.914 19.553 1.00 96.00 340 ILE A C 1
ATOM 2682 O O . ILE A 1 340 ? -27.355 -6.910 20.728 1.00 96.00 340 ILE A O 1
ATOM 2686 N N . ASP A 1 341 ? -27.221 -7.945 18.747 1.00 95.06 341 ASP A N 1
ATOM 2687 C CA . ASP A 1 341 ? -27.796 -9.216 19.176 1.00 95.06 341 ASP A CA 1
ATOM 2688 C C . ASP A 1 341 ? -26.783 -10.343 18.985 1.00 95.06 341 ASP A C 1
ATOM 2690 O O . ASP A 1 341 ? -26.239 -10.537 17.893 1.00 95.06 341 ASP A O 1
ATOM 2694 N N . PHE A 1 342 ? -26.534 -11.069 20.070 1.00 93.19 342 PHE A N 1
ATOM 2695 C CA . PHE A 1 342 ? -25.716 -12.271 20.105 1.00 93.19 342 PHE A CA 1
ATOM 2696 C C . PHE A 1 342 ? -26.633 -13.476 20.271 1.00 93.19 342 PHE A C 1
ATOM 2698 O O . PHE A 1 342 ? -27.149 -13.694 21.362 1.00 93.19 342 PHE A O 1
ATOM 2705 N N . SER A 1 343 ? -26.812 -14.288 19.235 1.00 90.88 343 SER A N 1
ATOM 2706 C CA . SER A 1 343 ? -27.690 -15.460 19.281 1.00 90.88 343 SER A CA 1
ATOM 2707 C C . SER A 1 343 ? -27.017 -16.719 18.736 1.00 90.88 343 SER A C 1
ATOM 2709 O O . SER A 1 343 ? -26.052 -16.661 17.974 1.00 90.88 343 SER A O 1
ATOM 2711 N N . THR A 1 344 ? -27.524 -17.882 19.142 1.00 87.50 344 THR A N 1
ATOM 2712 C CA . THR A 1 344 ? -27.137 -19.179 18.574 1.00 87.50 344 THR A CA 1
ATOM 2713 C C . THR A 1 344 ? -28.312 -19.736 17.779 1.00 87.50 344 THR A C 1
ATOM 2715 O O . THR A 1 344 ? -29.430 -19.807 18.286 1.00 87.50 344 THR A O 1
ATOM 2718 N N . LEU A 1 345 ? -28.074 -20.133 16.529 1.00 84.56 345 LEU A N 1
ATOM 2719 C CA . LEU A 1 345 ? -29.078 -20.737 15.658 1.00 84.56 345 LEU A CA 1
ATOM 2720 C C . LEU A 1 345 ? -28.859 -22.252 15.575 1.00 84.56 345 LEU A C 1
ATOM 2722 O O . LEU A 1 345 ? -27.822 -22.706 15.084 1.00 84.56 345 LEU A O 1
ATOM 2726 N N . ASN A 1 346 ? -29.862 -23.018 16.015 1.00 81.44 346 ASN A N 1
ATOM 2727 C CA . ASN A 1 346 ? -29.899 -24.489 15.984 1.00 81.44 346 ASN A CA 1
ATOM 2728 C C . ASN A 1 346 ? -28.668 -25.166 16.618 1.00 81.44 346 ASN A C 1
ATOM 2730 O O . ASN A 1 346 ? -28.240 -26.206 16.127 1.00 81.44 346 ASN A O 1
ATOM 2734 N N . ASP A 1 347 ? -28.040 -24.531 17.615 1.00 79.44 347 ASP A N 1
ATOM 2735 C CA . ASP A 1 347 ? -26.760 -24.935 18.233 1.00 79.44 347 ASP A CA 1
ATOM 2736 C C . ASP A 1 347 ? -25.561 -25.092 17.276 1.00 79.44 347 ASP A C 1
ATOM 2738 O O . ASP A 1 347 ? -24.442 -25.343 17.716 1.00 79.44 347 ASP A O 1
ATOM 2742 N N . ALA A 1 348 ? -25.760 -24.852 15.979 1.00 83.06 348 ALA A N 1
ATOM 2743 C CA . ALA A 1 348 ? -24.773 -25.068 14.930 1.00 83.06 348 ALA A CA 1
ATOM 2744 C C . ALA A 1 348 ? -24.090 -23.778 14.471 1.00 83.06 348 ALA A C 1
ATOM 2746 O O . ALA A 1 348 ? -22.980 -23.831 13.933 1.00 83.06 348 ALA A O 1
ATOM 2747 N N . PHE A 1 349 ? -24.736 -22.625 14.663 1.00 88.00 349 PHE A N 1
ATOM 2748 C CA . PHE A 1 349 ? -24.207 -21.339 14.224 1.00 88.00 349 PHE A CA 1
ATOM 2749 C C . PHE A 1 349 ? -24.271 -20.286 15.323 1.00 88.00 349 PHE A C 1
ATOM 2751 O O . PHE A 1 349 ? -25.344 -20.011 15.853 1.00 88.00 349 PHE A O 1
ATOM 2758 N N . ALA A 1 350 ? -23.142 -19.636 15.600 1.00 91.50 350 ALA A N 1
ATOM 2759 C CA . ALA A 1 350 ? -23.130 -18.391 16.357 1.00 91.50 350 ALA A CA 1
ATOM 2760 C C . ALA A 1 350 ? -23.418 -17.228 15.400 1.00 91.50 350 ALA A C 1
ATOM 2762 O O . ALA A 1 350 ? -22.742 -17.074 14.379 1.00 91.50 350 ALA A O 1
ATOM 2763 N N . VAL A 1 351 ? -24.425 -16.420 15.720 1.00 92.12 351 VAL A N 1
ATOM 2764 C CA . VAL A 1 351 ? -24.882 -15.287 14.916 1.00 92.12 351 VAL A CA 1
ATOM 2765 C C . VAL A 1 351 ? -24.702 -14.004 15.717 1.00 92.12 351 VAL A C 1
ATOM 2767 O O . VAL A 1 351 ? -25.164 -13.888 16.850 1.00 92.12 351 VAL A O 1
ATOM 2770 N N . VAL A 1 352 ? -24.037 -13.023 15.110 1.00 94.31 352 VAL A N 1
ATOM 2771 C CA . VAL A 1 352 ? -23.932 -11.666 15.648 1.00 94.31 352 VAL A CA 1
ATOM 2772 C C . VAL A 1 352 ? -24.588 -10.705 14.678 1.00 94.31 352 VAL A C 1
ATOM 2774 O O . VAL A 1 352 ? -24.146 -10.553 13.537 1.00 94.31 352 VAL A O 1
ATOM 2777 N N . LYS A 1 353 ? -25.649 -10.048 15.129 1.00 94.88 353 LYS A N 1
ATOM 2778 C CA . LYS A 1 353 ? -26.398 -9.070 14.346 1.00 94.88 353 LYS A CA 1
ATOM 2779 C C . LYS A 1 353 ? -26.169 -7.685 14.930 1.00 94.88 353 LYS A C 1
ATOM 2781 O O . LYS A 1 353 ? -26.404 -7.468 16.109 1.00 94.88 353 LYS A O 1
ATOM 2786 N N . ILE A 1 354 ? -25.724 -6.752 14.097 1.00 95.81 354 ILE A N 1
ATOM 2787 C CA . ILE A 1 354 ? -25.497 -5.356 14.473 1.00 95.81 354 ILE A CA 1
ATOM 2788 C C . ILE A 1 354 ? -26.361 -4.486 13.567 1.00 95.81 354 ILE A C 1
ATOM 2790 O O . ILE A 1 354 ? -26.217 -4.525 12.345 1.00 95.81 354 ILE A O 1
ATOM 2794 N N . GLU A 1 355 ? -27.268 -3.722 14.160 1.00 95.88 355 GLU A N 1
ATOM 2795 C CA . GLU A 1 355 ? -28.149 -2.782 13.473 1.00 95.88 355 GLU A CA 1
ATOM 2796 C C . GLU A 1 355 ? -27.896 -1.367 13.972 1.00 95.88 355 GLU A C 1
ATOM 2798 O O . GLU A 1 355 ? -27.784 -1.146 15.173 1.00 95.88 355 GLU A O 1
ATOM 2803 N N . ASN A 1 356 ? -27.826 -0.400 13.065 1.00 95.50 356 ASN A N 1
ATOM 2804 C CA . ASN A 1 356 ? -27.666 1.003 13.425 1.00 95.50 356 ASN A CA 1
ATOM 2805 C C . ASN A 1 356 ? -28.509 1.909 12.533 1.00 95.50 356 ASN A C 1
ATOM 2807 O O . ASN A 1 356 ? -28.718 1.608 11.353 1.00 95.50 356 ASN A O 1
ATOM 2811 N N . ASN A 1 357 ? -28.926 3.050 13.079 1.00 94.19 357 ASN A N 1
ATOM 2812 C CA . ASN A 1 357 ? -29.525 4.111 12.277 1.00 94.19 357 ASN A CA 1
ATOM 2813 C C . ASN A 1 357 ? -28.519 4.628 11.225 1.00 94.19 357 ASN A C 1
ATOM 2815 O O . ASN A 1 357 ? -27.308 4.744 11.466 1.00 94.19 357 ASN A O 1
ATOM 2819 N N . CYS A 1 358 ? -29.021 4.866 10.017 1.00 91.81 358 CYS A N 1
ATOM 2820 C CA . CYS A 1 358 ? -28.250 5.204 8.830 1.00 91.81 358 CYS A CA 1
ATOM 2821 C C . CYS A 1 358 ? -29.139 5.976 7.836 1.00 91.81 358 CYS A C 1
ATOM 2823 O O . CYS A 1 358 ? -29.788 5.395 6.962 1.00 91.81 358 CYS A O 1
ATOM 2825 N N . ASP A 1 359 ? -29.179 7.302 7.974 1.00 88.75 359 ASP A N 1
ATOM 2826 C CA . ASP A 1 359 ? -29.984 8.161 7.091 1.00 88.75 359 ASP A CA 1
ATOM 2827 C C . ASP A 1 359 ? -29.449 8.227 5.653 1.00 88.75 359 ASP A C 1
ATOM 2829 O O . ASP A 1 359 ? -30.218 8.352 4.699 1.00 88.75 359 ASP A O 1
ATOM 2833 N N . GLU A 1 360 ? -28.129 8.126 5.487 1.00 85.06 360 GLU A N 1
ATOM 2834 C CA . GLU A 1 360 ? -27.472 8.146 4.181 1.00 85.06 360 GLU A CA 1
ATOM 2835 C C . GLU A 1 360 ? -27.341 6.719 3.625 1.00 85.06 360 GLU A C 1
ATOM 2837 O O . GLU A 1 360 ? -26.656 5.896 4.234 1.00 85.06 360 GLU A O 1
ATOM 2842 N N . PRO A 1 361 ? -27.905 6.407 2.442 1.00 83.50 361 PRO A N 1
ATOM 2843 C CA . PRO A 1 361 ? -27.763 5.083 1.850 1.00 83.50 361 PRO A CA 1
ATOM 2844 C C . PRO A 1 361 ? -26.288 4.703 1.648 1.00 83.50 361 PRO A C 1
ATOM 2846 O O . PRO A 1 361 ? -25.498 5.531 1.170 1.00 83.50 361 PRO A O 1
ATOM 2849 N N . PRO A 1 362 ? -25.893 3.451 1.945 1.00 81.44 362 PRO A N 1
ATOM 2850 C CA . PRO A 1 362 ? -24.522 3.010 1.743 1.00 81.44 362 PRO A CA 1
ATOM 2851 C C . PRO A 1 362 ? -24.166 3.048 0.255 1.00 81.44 362 PRO A C 1
ATOM 2853 O O . PRO A 1 362 ? -24.938 2.620 -0.605 1.00 81.44 362 PRO A O 1
ATOM 2856 N N . GLN A 1 363 ? -22.973 3.548 -0.063 1.00 77.56 363 GLN A N 1
ATOM 2857 C CA . GLN A 1 363 ? -22.476 3.521 -1.434 1.00 77.56 363 GLN A CA 1
ATOM 2858 C C . GLN A 1 363 ? -21.940 2.126 -1.762 1.00 77.56 363 GLN A C 1
ATOM 2860 O O . GLN A 1 363 ? -21.253 1.507 -0.947 1.00 77.56 363 GLN A O 1
ATOM 2865 N N . THR A 1 364 ? -22.230 1.637 -2.969 1.00 74.69 364 THR A N 1
ATOM 2866 C CA . THR A 1 364 ? -21.763 0.328 -3.436 1.00 74.69 364 THR A CA 1
ATOM 2867 C C . THR A 1 364 ? -21.098 0.424 -4.803 1.00 74.69 364 THR A C 1
ATOM 2869 O O . THR A 1 364 ? -21.486 1.232 -5.645 1.00 74.69 364 THR A O 1
ATOM 2872 N N . PHE A 1 365 ? -20.092 -0.419 -5.029 1.00 66.81 365 PHE A N 1
ATOM 2873 C CA . PHE A 1 365 ? -19.474 -0.634 -6.336 1.00 66.81 365 PHE A CA 1
ATOM 2874 C C . PHE A 1 365 ? -19.289 -2.137 -6.549 1.00 66.81 365 PHE A C 1
ATOM 2876 O O . PHE A 1 365 ? -18.728 -2.815 -5.691 1.00 66.81 365 PHE A O 1
ATOM 2883 N N . ASN A 1 366 ? -19.795 -2.672 -7.666 1.00 63.62 366 ASN A N 1
ATOM 2884 C CA . ASN A 1 366 ? -19.801 -4.113 -7.971 1.00 63.62 366 ASN A CA 1
ATOM 2885 C C . ASN A 1 366 ? -20.366 -5.006 -6.842 1.00 63.62 366 ASN A C 1
ATOM 2887 O O . ASN A 1 366 ? -19.899 -6.122 -6.639 1.00 63.62 366 ASN A O 1
ATOM 2891 N N . GLY A 1 367 ? -21.365 -4.522 -6.097 1.00 63.66 367 GLY A N 1
ATOM 2892 C CA . GLY A 1 367 ? -21.987 -5.274 -4.997 1.00 63.66 367 GLY A CA 1
ATOM 2893 C C . GLY A 1 367 ? -21.222 -5.244 -3.666 1.00 63.66 367 GLY A C 1
ATOM 2894 O O . GLY A 1 367 ? -21.686 -5.840 -2.697 1.00 63.66 367 GLY A O 1
ATOM 2895 N N . SER A 1 368 ? -20.099 -4.525 -3.577 1.00 65.75 368 SER A N 1
ATOM 2896 C CA . SER A 1 368 ? -19.339 -4.319 -2.336 1.00 65.75 368 SER A CA 1
ATOM 2897 C C . SER A 1 368 ? -19.532 -2.904 -1.788 1.00 65.75 368 SER A C 1
ATOM 2899 O O . SER A 1 368 ? -19.673 -1.951 -2.558 1.00 65.75 368 SER A O 1
ATOM 2901 N N . LEU A 1 369 ? -19.516 -2.755 -0.459 1.00 70.19 369 LEU A N 1
ATOM 2902 C CA . LEU A 1 369 ? -19.586 -1.452 0.210 1.00 70.19 369 LEU A CA 1
ATOM 2903 C C . LEU A 1 369 ? -18.325 -0.634 -0.089 1.00 70.19 369 LEU A C 1
ATOM 2905 O O . LEU A 1 369 ? -17.208 -1.129 0.072 1.00 70.19 369 LEU A O 1
ATOM 2909 N N . ILE A 1 370 ? -18.504 0.628 -0.478 1.00 66.62 370 ILE A N 1
ATOM 2910 C CA . ILE A 1 370 ? -17.414 1.599 -0.617 1.00 66.62 370 ILE A CA 1
ATOM 2911 C C . ILE A 1 370 ? -17.548 2.689 0.448 1.00 66.62 370 ILE A C 1
ATOM 2913 O O . ILE A 1 370 ? -18.649 3.088 0.830 1.00 66.62 370 ILE A O 1
ATOM 2917 N N . THR A 1 371 ? -16.413 3.139 0.983 1.00 63.16 371 THR A N 1
ATOM 2918 C CA . THR A 1 371 ? -16.394 4.084 2.105 1.00 63.16 371 THR A CA 1
ATOM 2919 C C . THR A 1 371 ? -16.754 5.499 1.635 1.00 63.16 371 THR A C 1
ATOM 2921 O O . THR A 1 371 ? -16.332 5.934 0.569 1.00 63.16 371 THR A O 1
ATOM 2924 N N . GLN A 1 372 ? -17.533 6.236 2.435 1.00 55.75 372 GLN A N 1
ATOM 2925 C CA . GLN A 1 372 ? -17.994 7.601 2.117 1.00 55.75 372 GLN A CA 1
ATOM 2926 C C . GLN A 1 372 ? -17.068 8.715 2.659 1.00 55.75 372 GLN A C 1
ATOM 2928 O O . GLN A 1 372 ? -17.394 9.901 2.572 1.00 55.75 372 GLN A O 1
ATOM 2933 N N . LYS A 1 373 ? -15.923 8.375 3.266 1.00 54.41 373 LYS A N 1
ATOM 2934 C CA . LYS A 1 373 ? -15.006 9.370 3.852 1.00 54.41 373 LYS A CA 1
ATOM 2935 C C . LYS A 1 373 ? -14.316 10.171 2.735 1.00 54.41 373 LYS A C 1
ATOM 2937 O O . LYS A 1 373 ? -13.799 9.589 1.788 1.00 54.41 373 LYS A O 1
ATOM 2942 N N . ARG A 1 374 ? -14.272 11.509 2.860 1.00 40.06 374 ARG A N 1
ATOM 2943 C CA . ARG A 1 374 ? -13.709 12.440 1.848 1.00 40.06 374 ARG A CA 1
ATOM 2944 C C . ARG A 1 374 ? -12.206 12.238 1.560 1.00 40.06 374 ARG A C 1
ATOM 2946 O O . ARG A 1 374 ? -11.737 12.676 0.512 1.00 40.06 374 ARG A O 1
ATOM 2953 N N . ASP A 1 375 ? -11.469 11.536 2.422 1.00 40.66 375 ASP A N 1
ATOM 2954 C CA . ASP A 1 375 ? -10.054 11.193 2.212 1.00 40.66 375 ASP A CA 1
ATOM 2955 C C . ASP A 1 375 ? -9.889 9.909 1.380 1.00 40.66 375 ASP A C 1
ATOM 2957 O O . ASP A 1 375 ? -9.559 8.829 1.878 1.00 40.66 375 ASP A O 1
ATOM 2961 N N . GLY A 1 376 ? -10.090 10.039 0.066 1.00 37.91 376 GLY A N 1
ATOM 2962 C CA . GLY A 1 376 ? -10.084 8.951 -0.925 1.00 37.91 376 GLY A CA 1
ATOM 2963 C C . GLY A 1 376 ? -8.764 8.187 -1.139 1.00 37.91 376 GLY A C 1
ATOM 2964 O O . GLY A 1 376 ? -8.621 7.501 -2.145 1.00 37.91 376 GLY A O 1
ATOM 2965 N N . MET A 1 377 ? -7.782 8.285 -0.239 1.00 31.91 377 MET A N 1
ATOM 2966 C CA . MET A 1 377 ? -6.471 7.622 -0.371 1.00 31.91 377 MET A CA 1
ATOM 2967 C C . MET A 1 377 ? -6.173 6.581 0.716 1.00 31.91 377 MET A C 1
ATOM 2969 O O . MET A 1 377 ? -5.168 5.876 0.603 1.00 31.91 377 MET A O 1
ATOM 2973 N N . LEU A 1 378 ? -7.009 6.466 1.757 1.00 36.72 378 LEU A N 1
ATOM 2974 C CA . LEU A 1 378 ? -6.649 5.706 2.959 1.00 36.72 378 LEU A CA 1
ATOM 2975 C C . LEU A 1 378 ? -7.524 4.493 3.293 1.00 36.72 378 LEU A C 1
ATOM 2977 O O . LEU A 1 378 ? -7.038 3.652 4.045 1.00 36.72 378 LEU A O 1
ATOM 2981 N N . HIS A 1 379 ? -8.754 4.329 2.794 1.00 43.78 379 HIS A N 1
ATOM 2982 C CA . HIS A 1 379 ? -9.679 3.360 3.413 1.00 43.78 379 HIS A CA 1
ATOM 2983 C C . HIS A 1 379 ? -10.482 2.469 2.442 1.00 43.78 379 HIS A C 1
ATOM 2985 O O . HIS A 1 379 ? -11.557 2.827 1.973 1.00 43.78 379 HIS A O 1
ATOM 2991 N N . GLY A 1 380 ? -9.961 1.249 2.255 1.00 53.16 380 GLY A N 1
ATOM 2992 C CA . GLY A 1 380 ? -10.694 -0.031 2.114 1.00 53.16 380 GLY A CA 1
ATOM 2993 C C . GLY A 1 380 ? -10.202 -1.074 3.148 1.00 53.16 380 GLY A C 1
ATOM 2994 O O . GLY A 1 380 ? -10.433 -2.270 3.022 1.00 53.16 380 GLY A O 1
ATOM 2995 N N . VAL A 1 381 ? -9.481 -0.548 4.143 1.00 59.72 381 VAL A N 1
ATOM 2996 C CA . VAL A 1 381 ? -8.795 -1.138 5.297 1.00 59.72 381 VAL A CA 1
ATOM 2997 C C . VAL A 1 381 ? -9.595 -2.135 6.129 1.00 59.72 381 VAL A C 1
ATOM 2999 O O . VAL A 1 381 ? -9.569 -3.352 5.966 1.00 59.72 381 VAL A O 1
ATOM 3002 N N . GLY A 1 382 ? -10.381 -1.535 7.026 1.00 67.62 382 GLY A N 1
ATOM 3003 C CA . GLY A 1 382 ? -11.095 -2.229 8.091 1.00 67.62 382 GLY A CA 1
ATOM 3004 C C . GLY A 1 382 ? -12.005 -3.338 7.582 1.00 67.62 382 GLY A C 1
ATOM 3005 O O . GLY A 1 382 ? -11.955 -4.435 8.115 1.00 67.62 382 GLY A O 1
ATOM 3006 N N . MET A 1 383 ? -12.768 -3.113 6.506 1.00 79.44 383 MET A N 1
ATOM 3007 C CA . MET A 1 383 ? -13.654 -4.156 5.974 1.00 79.44 383 MET A CA 1
ATOM 3008 C C . MET A 1 383 ? -12.879 -5.341 5.380 1.00 79.44 383 MET A C 1
ATOM 3010 O O . MET A 1 383 ? -13.265 -6.486 5.583 1.00 79.44 383 MET A O 1
ATOM 3014 N N . LYS A 1 384 ? -11.744 -5.094 4.714 1.00 77.00 384 LYS A N 1
ATOM 3015 C CA . LYS A 1 384 ? -10.875 -6.165 4.207 1.00 77.00 384 LYS A CA 1
ATOM 3016 C C . LYS A 1 384 ? -10.192 -6.929 5.348 1.00 77.00 384 LYS A C 1
ATOM 3018 O O . LYS A 1 384 ? -10.041 -8.144 5.264 1.00 77.00 384 LYS A O 1
ATOM 3023 N N . SER A 1 385 ? -9.814 -6.229 6.421 1.00 80.69 385 SER A N 1
ATOM 3024 C CA . SER A 1 385 ? -9.317 -6.843 7.659 1.00 80.69 385 SER A CA 1
ATOM 3025 C C . SER A 1 385 ? -10.390 -7.729 8.303 1.00 80.69 385 SER A C 1
ATOM 3027 O O . SER A 1 385 ? -10.109 -8.890 8.583 1.00 80.69 385 SER A O 1
ATOM 3029 N N . VAL A 1 386 ? -11.632 -7.243 8.419 1.00 85.88 386 VAL A N 1
ATOM 3030 C CA . VAL A 1 386 ? -12.790 -8.017 8.898 1.00 85.88 386 VAL A CA 1
ATOM 3031 C C . VAL A 1 386 ? -13.000 -9.271 8.045 1.00 85.88 386 VAL A C 1
ATOM 3033 O O . VAL A 1 386 ? -13.100 -10.367 8.585 1.00 85.88 386 VAL A O 1
ATOM 3036 N N . GLU A 1 387 ? -13.030 -9.144 6.715 1.00 86.81 387 GLU A N 1
ATOM 3037 C CA . GLU A 1 387 ? -13.200 -10.286 5.806 1.00 86.81 387 GLU A CA 1
ATOM 3038 C C . GLU A 1 387 ? -12.088 -11.333 5.952 1.00 86.81 387 GLU A C 1
ATOM 3040 O O . GLU A 1 387 ? -12.366 -12.532 5.920 1.00 86.81 387 GLU A O 1
ATOM 3045 N N . ASN A 1 388 ? -10.835 -10.902 6.119 1.00 85.19 388 ASN A N 1
ATOM 3046 C CA . ASN A 1 388 ? -9.707 -11.809 6.322 1.00 85.19 388 ASN A CA 1
ATOM 3047 C C . ASN A 1 388 ? -9.810 -12.550 7.663 1.00 85.19 388 ASN A C 1
ATOM 3049 O O . ASN A 1 388 ? -9.689 -13.774 7.678 1.00 85.19 388 ASN A O 1
ATOM 3053 N N . SER A 1 389 ? -10.096 -11.842 8.758 1.00 87.81 389 SER A N 1
ATOM 3054 C CA . SER A 1 389 ? -10.293 -12.449 10.081 1.00 87.81 389 SER A CA 1
ATOM 3055 C C . SER A 1 389 ? -11.478 -13.418 10.101 1.00 87.81 389 SER A C 1
ATOM 3057 O O . SER A 1 389 ? -11.389 -14.508 10.666 1.00 87.81 389 SER A O 1
ATOM 3059 N N . LEU A 1 390 ? -12.572 -13.083 9.408 1.00 88.94 390 LEU A N 1
ATOM 3060 C CA . LEU A 1 390 ? -13.718 -13.979 9.264 1.00 88.94 390 LEU A CA 1
ATOM 3061 C C . LEU A 1 390 ? -13.358 -15.258 8.509 1.00 88.94 390 LEU A C 1
ATOM 3063 O O . LEU A 1 390 ? -13.749 -16.332 8.954 1.00 88.94 390 LEU A O 1
ATOM 3067 N N . LYS A 1 391 ? -12.569 -15.182 7.428 1.00 86.62 391 LYS A N 1
ATOM 3068 C CA . LYS A 1 391 ? -12.106 -16.384 6.711 1.00 86.62 391 LYS A CA 1
ATOM 3069 C C . LYS A 1 391 ? -11.297 -17.314 7.613 1.00 86.62 391 LYS A C 1
ATOM 3071 O O . LYS A 1 391 ? -11.570 -18.511 7.618 1.00 86.62 391 LYS A O 1
ATOM 3076 N N . SER A 1 392 ? -10.365 -16.777 8.401 1.00 83.19 392 SER A N 1
ATOM 3077 C CA . SER A 1 392 ? -9.566 -17.559 9.359 1.00 83.19 392 SER A CA 1
ATOM 3078 C C . SER A 1 392 ? -10.430 -18.240 10.426 1.00 83.19 392 SER A C 1
ATOM 3080 O O . SER A 1 392 ? -10.145 -19.356 10.859 1.00 83.19 392 SER A O 1
ATOM 3082 N N . CYS A 1 393 ? -11.526 -17.591 10.822 1.00 83.06 393 CYS A N 1
ATOM 3083 C CA . CYS A 1 393 ? -12.462 -18.094 11.825 1.00 83.06 393 CYS A CA 1
ATOM 3084 C C . CYS A 1 393 ? -13.611 -18.942 11.250 1.00 83.06 393 CYS A C 1
ATOM 3086 O O . CYS A 1 393 ? -14.508 -19.320 11.999 1.00 83.06 393 CYS A O 1
ATOM 3088 N N . GLY A 1 394 ? -13.634 -19.216 9.938 1.00 84.12 394 GLY A N 1
ATOM 3089 C CA . GLY A 1 394 ? -14.751 -19.916 9.285 1.00 84.12 394 GLY A CA 1
ATOM 3090 C C . GLY A 1 394 ? -16.077 -19.136 9.299 1.00 84.12 394 GLY A C 1
ATOM 3091 O O . GLY A 1 394 ? -17.149 -19.720 9.142 1.00 84.12 394 GLY A O 1
ATOM 3092 N N . GLY A 1 395 ? -16.015 -17.822 9.514 1.00 88.94 395 GLY A N 1
ATOM 3093 C CA . GLY A 1 395 ? -17.155 -16.919 9.570 1.00 88.94 395 GLY A CA 1
ATOM 3094 C C . GLY A 1 395 ? -17.533 -16.335 8.208 1.00 88.94 395 GLY A C 1
ATOM 3095 O O . GLY A 1 395 ? -16.718 -16.217 7.292 1.00 88.94 395 GLY A O 1
ATOM 3096 N N . LYS A 1 396 ? -18.793 -15.923 8.077 1.00 90.56 396 LYS A N 1
ATOM 3097 C CA . LYS A 1 396 ? -19.321 -15.177 6.929 1.00 90.56 396 LYS A CA 1
ATOM 3098 C C . LYS A 1 396 ? -19.994 -13.902 7.408 1.00 90.56 396 LYS A C 1
ATOM 3100 O O . LYS A 1 396 ? -20.612 -13.889 8.466 1.00 90.56 396 LYS A O 1
ATOM 3105 N N . ILE A 1 397 ? -19.905 -12.851 6.599 1.00 91.12 397 ILE A N 1
ATOM 3106 C CA . ILE A 1 397 ? -20.583 -11.577 6.832 1.00 91.12 397 ILE A CA 1
ATOM 3107 C C . ILE A 1 397 ? -21.538 -11.276 5.686 1.00 91.12 397 ILE A C 1
ATOM 3109 O O . ILE A 1 397 ? -21.247 -11.536 4.520 1.00 91.12 397 ILE A O 1
ATOM 3113 N N . SER A 1 398 ? -22.688 -10.722 6.033 1.00 91.25 398 SER A N 1
ATOM 3114 C CA . SER A 1 398 ? -23.665 -10.175 5.102 1.00 91.25 398 SER A CA 1
ATOM 3115 C C . SER A 1 398 ? -24.183 -8.854 5.648 1.00 91.25 398 SER A C 1
ATOM 3117 O O . SER A 1 398 ? -24.089 -8.584 6.847 1.00 91.25 398 SER A O 1
ATOM 3119 N N . TRP A 1 399 ? -24.711 -8.015 4.768 1.00 91.81 399 TRP A N 1
ATOM 3120 C CA . TRP A 1 399 ? -25.282 -6.738 5.158 1.00 91.81 399 TRP A CA 1
ATOM 3121 C C . TRP A 1 399 ? -26.549 -6.457 4.360 1.00 91.81 399 TRP A C 1
ATOM 3123 O O . TRP A 1 399 ? -26.753 -6.990 3.269 1.00 91.81 399 TRP A O 1
ATOM 3133 N N . SER A 1 400 ? -27.404 -5.611 4.915 1.00 92.00 400 SER A N 1
ATOM 3134 C CA . SER A 1 400 ? -28.610 -5.124 4.256 1.00 92.00 400 SER A CA 1
ATOM 3135 C C . SER A 1 400 ? -28.910 -3.703 4.709 1.00 92.00 400 SER A C 1
ATOM 3137 O O . SER A 1 400 ? -28.634 -3.348 5.854 1.00 92.00 400 SER A O 1
ATOM 3139 N N . TYR A 1 401 ? -29.516 -2.911 3.830 1.00 92.44 401 TYR A N 1
ATOM 3140 C CA . TYR A 1 401 ? -29.976 -1.565 4.147 1.00 92.44 401 TYR A CA 1
ATOM 3141 C C . TYR A 1 401 ? -31.484 -1.462 3.937 1.00 92.44 401 TYR A C 1
ATOM 3143 O O . TYR A 1 401 ? -31.978 -1.747 2.846 1.00 92.44 401 TYR A O 1
ATOM 3151 N N . ASP A 1 402 ? -32.197 -1.055 4.982 1.00 91.38 402 ASP A N 1
ATOM 3152 C CA . ASP A 1 402 ? -33.624 -0.762 4.938 1.00 91.38 402 ASP A CA 1
ATOM 3153 C C . ASP A 1 402 ? -33.813 0.748 4.767 1.00 91.38 402 ASP A C 1
ATOM 3155 O O . ASP A 1 402 ? -33.512 1.530 5.670 1.00 91.38 402 ASP A O 1
ATOM 3159 N N . LYS A 1 403 ? -34.304 1.158 3.594 1.00 88.50 403 LYS A N 1
ATOM 3160 C CA . LYS A 1 403 ? -34.493 2.571 3.246 1.00 88.50 403 LYS A CA 1
ATOM 3161 C C . LYS A 1 403 ? -35.692 3.205 3.955 1.00 88.50 403 LYS A C 1
ATOM 3163 O O . LYS A 1 403 ? -35.670 4.408 4.197 1.00 88.50 403 LYS A O 1
ATOM 3168 N N . GLU A 1 404 ? -36.730 2.429 4.260 1.00 88.00 404 GLU A N 1
ATOM 3169 C CA . GLU A 1 404 ? -37.936 2.950 4.914 1.00 88.00 404 GLU A CA 1
ATOM 3170 C C . GLU A 1 404 ? -37.667 3.210 6.389 1.00 88.00 404 GLU A C 1
ATOM 3172 O O . GLU A 1 404 ? -38.013 4.269 6.908 1.00 88.00 404 GLU A O 1
ATOM 3177 N N . ARG A 1 405 ? -36.988 2.265 7.045 1.00 88.50 405 ARG A N 1
ATOM 3178 C CA . ARG A 1 405 ? -36.614 2.388 8.457 1.00 88.50 405 ARG A CA 1
ATOM 3179 C C . ARG A 1 405 ? -35.309 3.152 8.671 1.00 88.50 405 ARG A C 1
ATOM 3181 O O . ARG A 1 405 ? -35.007 3.511 9.800 1.00 88.50 405 ARG A O 1
ATOM 3188 N N . ARG A 1 406 ? -34.534 3.383 7.605 1.00 91.25 406 ARG A N 1
ATOM 3189 C CA . ARG A 1 406 ? -33.188 3.981 7.642 1.00 91.25 406 ARG A CA 1
ATOM 3190 C C . ARG A 1 406 ? -32.244 3.221 8.577 1.00 91.25 406 ARG A C 1
ATOM 3192 O O . ARG A 1 406 ? -31.507 3.811 9.362 1.00 91.25 406 ARG A O 1
ATOM 3199 N N . PHE A 1 407 ? -32.272 1.892 8.483 1.00 92.81 407 PHE A N 1
ATOM 3200 C CA . PHE A 1 407 ? -31.407 1.004 9.258 1.00 92.81 407 PHE A CA 1
ATOM 3201 C C . PHE A 1 407 ? -30.399 0.305 8.361 1.00 92.81 407 PHE A C 1
ATOM 3203 O O . PHE A 1 407 ? -30.744 -0.287 7.337 1.00 92.81 407 PHE A O 1
ATOM 3210 N N . PHE A 1 408 ? -29.146 0.311 8.796 1.00 93.62 408 PHE A N 1
ATOM 3211 C CA . PHE A 1 408 ? -28.114 -0.553 8.253 1.00 93.62 408 PHE A CA 1
ATOM 3212 C C . PHE A 1 408 ? -27.938 -1.758 9.173 1.00 93.62 408 PHE A C 1
ATOM 3214 O O . PHE A 1 408 ? -27.834 -1.610 10.389 1.00 93.62 408 PHE A O 1
ATOM 3221 N N . ARG A 1 409 ? -27.916 -2.957 8.593 1.00 95.00 409 ARG A N 1
ATOM 3222 C CA . ARG A 1 409 ? -27.773 -4.221 9.315 1.00 95.00 409 ARG A CA 1
ATOM 3223 C C . ARG A 1 409 ? -26.550 -4.959 8.805 1.00 95.00 409 ARG A C 1
ATOM 3225 O O . ARG A 1 409 ? -26.436 -5.200 7.608 1.00 95.00 409 ARG A O 1
ATOM 3232 N N . THR A 1 410 ? -25.704 -5.391 9.730 1.00 94.62 410 THR A N 1
ATOM 3233 C CA . THR A 1 410 ? -24.614 -6.342 9.504 1.00 94.62 410 THR A CA 1
ATOM 3234 C C . THR A 1 410 ? -24.928 -7.635 10.243 1.00 94.62 410 THR A C 1
ATOM 3236 O O . THR A 1 410 ? -25.287 -7.602 11.417 1.00 94.62 410 THR A O 1
ATOM 3239 N N . VAL A 1 411 ? -24.794 -8.776 9.571 1.00 93.94 411 VAL A N 1
ATOM 3240 C CA . VAL A 1 411 ? -24.958 -10.105 10.168 1.00 93.94 411 VAL A CA 1
ATOM 3241 C C . VAL A 1 411 ? -23.685 -10.900 9.945 1.00 93.94 411 VAL A C 1
ATOM 3243 O O . VAL A 1 411 ? -23.272 -11.109 8.803 1.00 93.94 411 VAL A O 1
ATOM 3246 N N . ILE A 1 412 ? -23.091 -11.355 11.040 1.00 93.69 412 ILE A N 1
ATOM 3247 C CA . ILE A 1 412 ? -21.938 -12.245 11.063 1.00 93.69 412 ILE A CA 1
ATOM 3248 C C . ILE A 1 412 ? -22.415 -13.612 11.526 1.00 93.69 412 ILE A C 1
ATOM 3250 O O . ILE A 1 412 ? -23.153 -13.708 12.502 1.00 93.69 412 ILE A O 1
ATOM 3254 N N . MET A 1 413 ? -21.990 -14.664 10.842 1.00 92.38 413 MET A N 1
ATOM 3255 C CA . MET A 1 413 ? -22.338 -16.035 11.184 1.00 92.38 413 MET A CA 1
ATOM 3256 C C . MET A 1 413 ? -21.085 -16.901 11.204 1.00 92.38 413 MET A C 1
ATOM 3258 O O . MET A 1 413 ? -20.319 -16.888 10.242 1.00 92.38 413 MET A O 1
ATOM 3262 N N . PHE A 1 414 ? -20.905 -17.678 12.267 1.00 91.38 414 PHE A N 1
ATOM 3263 C CA . PHE A 1 414 ? -19.813 -18.634 12.424 1.00 91.38 414 PHE A CA 1
ATOM 3264 C C . PHE A 1 414 ? -20.364 -20.047 12.588 1.00 91.38 414 PHE A C 1
ATOM 3266 O O . PHE A 1 414 ? -21.333 -20.239 13.320 1.00 91.38 414 PHE A O 1
ATOM 3273 N N . ALA A 1 415 ? -19.751 -21.033 11.934 1.00 87.00 415 ALA A N 1
ATOM 3274 C CA . ALA A 1 415 ? -20.108 -22.440 12.111 1.00 87.00 415 ALA A CA 1
ATOM 3275 C C . ALA A 1 415 ? -19.406 -23.023 13.348 1.00 87.00 415 ALA A C 1
ATOM 3277 O O . ALA A 1 415 ? -18.183 -22.951 13.448 1.00 87.00 415 ALA A O 1
ATOM 3278 N N . LEU A 1 416 ? -20.168 -23.623 14.265 1.00 81.31 416 LEU A N 1
ATOM 3279 C CA . LEU A 1 416 ? -19.656 -24.182 15.522 1.00 81.31 416 LEU A CA 1
ATOM 3280 C C . LEU A 1 416 ? -19.126 -25.621 15.367 1.00 81.31 416 LEU A C 1
ATOM 3282 O O . LEU A 1 416 ? -18.180 -25.994 16.049 1.00 81.31 416 LEU A O 1
ATOM 3286 N N . HIS A 1 417 ? -19.666 -26.408 14.428 1.00 63.59 417 HIS A N 1
ATOM 3287 C CA . HIS A 1 417 ? -19.352 -27.843 14.274 1.00 63.59 417 HIS A CA 1
ATOM 3288 C C . HIS A 1 417 ? -18.305 -28.190 13.200 1.00 63.59 417 HIS A C 1
ATOM 3290 O O . HIS A 1 417 ? -18.092 -29.360 12.905 1.00 63.59 417 HIS A O 1
ATOM 3296 N N . ALA A 1 418 ? -17.633 -27.206 12.596 1.00 52.81 418 ALA A N 1
ATOM 3297 C CA . ALA A 1 418 ? -16.636 -27.471 11.551 1.00 52.81 418 ALA A CA 1
ATOM 3298 C C . ALA A 1 418 ? -15.208 -27.725 12.084 1.00 52.81 418 ALA A C 1
ATOM 3300 O O . ALA A 1 418 ? -14.302 -27.909 11.279 1.00 52.81 418 ALA A O 1
ATOM 3301 N N . ARG A 1 419 ? -14.983 -27.703 13.408 1.00 50.00 419 ARG A N 1
ATOM 3302 C CA . ARG A 1 419 ? -13.634 -27.790 14.010 1.00 50.00 419 ARG A CA 1
ATOM 3303 C C . ARG A 1 419 ? -13.373 -29.005 14.908 1.00 50.00 419 ARG A C 1
ATOM 3305 O O . ARG A 1 419 ? -12.231 -29.206 15.285 1.00 50.00 419 ARG A O 1
ATOM 3312 N N . GLU A 1 420 ? -14.365 -29.847 15.192 1.00 37.62 420 GLU A N 1
ATOM 3313 C CA . GLU A 1 420 ? -14.156 -31.093 15.964 1.00 37.62 420 GLU A CA 1
ATOM 3314 C C . GLU A 1 420 ? -13.662 -32.276 15.098 1.00 37.62 420 GLU A C 1
ATOM 3316 O O . GLU A 1 420 ? -13.538 -33.389 15.592 1.00 37.62 420 GLU A O 1
ATOM 3321 N N . GLY A 1 421 ? -13.380 -32.062 13.805 1.00 36.22 421 GLY A N 1
ATOM 3322 C CA . GLY A 1 421 ? -13.062 -33.134 12.849 1.00 36.22 421 GLY A CA 1
ATOM 3323 C C . GLY A 1 421 ? -11.611 -33.235 12.362 1.00 36.22 421 GLY A C 1
ATOM 3324 O O . GLY A 1 421 ? -11.353 -34.078 11.512 1.00 36.22 421 GLY A O 1
ATOM 3325 N N . GLU A 1 422 ? -10.679 -32.400 12.837 1.00 36.88 422 GLU A N 1
ATOM 3326 C CA . GLU A 1 422 ? -9.274 -32.418 12.369 1.00 36.88 422 GLU A CA 1
ATOM 3327 C C . GLU A 1 422 ? -8.240 -32.832 13.436 1.00 36.88 422 GLU A C 1
ATOM 3329 O O . GLU A 1 422 ? -7.053 -32.870 13.130 1.00 36.88 422 GLU A O 1
ATOM 3334 N N . GLU A 1 423 ? -8.650 -33.217 14.652 1.00 39.94 423 GLU A N 1
ATOM 3335 C CA . GLU A 1 423 ? -7.717 -33.755 15.669 1.00 39.94 423 GLU A CA 1
ATOM 3336 C C . GLU A 1 423 ? -7.665 -35.291 15.754 1.00 39.94 423 GLU A C 1
ATOM 3338 O O . GLU A 1 423 ? -6.815 -35.827 16.456 1.00 39.94 423 GLU A O 1
ATOM 3343 N N . ASP A 1 424 ? -8.470 -36.013 14.974 1.00 36.56 424 ASP A N 1
ATOM 3344 C CA . ASP A 1 424 ? -8.403 -37.475 14.885 1.00 36.56 424 ASP A CA 1
ATOM 3345 C C . ASP A 1 424 ? -8.236 -37.901 13.424 1.00 36.56 424 ASP A C 1
ATOM 3347 O O . ASP A 1 424 ? -9.216 -38.219 12.770 1.00 36.56 424 ASP A O 1
ATOM 3351 N N . TYR A 1 425 ? -7.009 -37.857 12.897 1.00 37.25 425 TYR A N 1
ATOM 3352 C CA . TYR A 1 425 ? -6.433 -38.851 11.972 1.00 37.25 425 TYR A CA 1
ATOM 3353 C C . TYR A 1 425 ? -4.949 -38.513 11.721 1.00 37.25 425 TYR A C 1
ATOM 3355 O O . TYR A 1 425 ? -4.631 -37.713 10.849 1.00 37.25 425 TYR A O 1
ATOM 3363 N N . GLN A 1 426 ? -4.096 -39.174 12.516 1.00 33.75 426 GLN A N 1
ATOM 3364 C CA . GLN A 1 426 ? -2.707 -39.621 12.267 1.00 33.75 426 GLN A CA 1
ATOM 3365 C C . GLN A 1 426 ? -1.663 -38.665 11.674 1.00 33.75 426 GLN A C 1
ATOM 3367 O O . GLN A 1 426 ? -1.724 -38.357 10.464 1.00 33.75 426 GLN A O 1
#

Sequence (426 aa):
MTNDICFGIGTVIECFLVILFVNTTYTLKTHRVVCVILVIAGYIAVQLSGITGNAAVFYVVFTIVNTAVLGVCCRLSAVKVILHGLIISALLGASELIVVFSERDMSFAVIFGHSVKFLVKSRMIYALGLVVFRSLTAEIRVSDSSYSPFNITVHALSVAIAVITFEDLFRNRVYIIIYLMLIVINIASFAAWEIIVLRAREMQKVINENEKHYAELESYKLIYEKYESTRIMRHDIKEQLDTLKEMINDGSGEAKKFAGKLESLGRELYYTEYTDNKVLNILLNRKIKECHEKGIELYISSGGAKVGFIPELDTVAIFSNIINNAMESCARSEEKNIFIDFSTLNDAFAVVKIENNCDEPPQTFNGSLITQKRDGMLHGVGMKSVENSLKSCGGKISWSYDKERRFFRTVIMFALHAREGEEDYQ

Mean predicted aligned error: 13.85 Å

Radius of gyration: 33.78 Å; Cα contacts (8 Å, |Δi|>4): 462; chains: 1; bounding box: 75×62×110 Å

Nearest PDB structures (foldseek):
  8a6x-assembly1_B  TM=5.343E-01  e=3.795E-06  Pseudomonas putida KT2440
  8a7f-assembly1_A  TM=5.364E-01  e=2.141E-05  Pseudomonas putida KT2440
  4gcz-assembly1_A  TM=5.239E-01  e=1.442E-05  Bacillus subtilis subsp. subtilis str. 168
  6qrj-assembly1_A-2  TM=5.242E-01  e=2.589E-03  Caulobacter vibrioides CB15

pLDDT: mean 78.65, std 14.15, range [31.91, 96.75]

Solvent-accessible surface area (backbone atoms only — not comparable to full-atom values): 23455 Å² total; per-residue (Å²): 109,76,42,60,51,44,41,52,54,47,52,53,52,49,47,52,52,49,49,54,50,48,68,66,56,45,58,61,70,52,58,69,71,58,45,48,51,52,48,55,58,39,44,52,55,34,52,57,33,47,72,71,73,40,66,68,55,24,55,50,46,44,28,51,40,49,22,49,48,40,57,68,30,28,75,64,55,75,68,54,24,52,53,51,18,50,48,58,43,49,38,48,53,48,18,46,50,55,51,50,74,71,39,94,85,66,56,83,82,59,72,75,41,73,43,70,65,60,51,54,54,21,53,49,47,25,51,40,45,51,54,51,50,38,70,76,63,48,71,92,78,82,67,97,79,72,72,57,66,60,60,60,48,54,39,52,49,49,45,49,51,58,59,72,50,44,72,54,46,75,76,36,73,68,43,56,55,52,52,52,51,46,50,50,50,48,52,49,52,54,51,53,47,46,54,51,54,52,51,50,56,55,49,49,55,53,50,58,49,50,52,49,42,50,53,52,50,52,52,50,51,55,52,46,54,55,44,53,55,51,50,53,54,48,49,54,51,48,54,52,48,52,52,48,49,61,63,35,72,81,72,50,79,64,63,59,54,52,52,54,54,53,56,54,64,62,54,82,70,72,78,62,82,59,50,71,22,68,66,53,24,53,50,51,50,52,47,46,53,59,28,53,78,70,70,28,51,72,46,77,46,62,59,67,22,73,51,52,87,53,52,67,62,42,42,47,42,38,51,53,43,53,52,48,52,39,51,61,41,11,72,76,21,94,55,34,44,35,41,36,38,29,31,51,50,91,85,42,29,27,35,41,38,42,36,18,27,28,74,68,80,84,49,67,57,98,88,38,84,49,72,86,62,90,65,86,85,73,66,73,51,57,65,52,48,26,52,52,39,26,55,78,59,61,31,49,78,50,72,52,74,42,80,88,80,21,33,37,36,40,40,37,41,29,60,63,75,79,69,84,71,77,86,78,77,136

Foldseek 3Di:
DLQLVLLVVLLVLVLLLLLLLDLQQFDWPDDSVVLSVLSVVLSVVLSVQLVVVDPVSNLVSQLVSQLVSCVHTGPDDNVCSNVVSVQLSVLLVVLLVVLVVLDPPDDPSCSRRNDSLSSLLSSLSSSLSSVVVSVVRRDDDDDPPPPDVVLNCLSVVLNVCSSVCVVVVVVDVVVVVVSVVSSVSNSVSSVVSSVVVVVVVVVVLVVVLLVVLVVVLVVLVVVVVVLVVLVVVVVVVVVVLVVVVVVCVVDDPVSVVVSVVVVVVSVVNDQDDQEPASLLSSVVVVLCVVCVVLVAAEEEARAHFHPNPQDNSLSCLAPVLVSVVQQVQQSPAPHRYKYWYFHQDPVFKTKIKIKHAHQDDFDDDPRDTDDPDPPVPDDVPSVVSNVVSCVVQQKDKDWDADNVRRMIMIMIMGTPPPPVPPPPDD

Organism: NCBI:txid2840895